Protein AF-0000000067714791 (afdb_homodimer)

Foldseek 3Di:
DLDDAWFEEEEDPPAAPQPVQVLSVVLPHRYDYDDALLVCQPTQEYEYRHPPVLVSLVRNLVNAAAAREYEYADLLDDQVSNVSNVVNRYWTKYWYDLDPQEIAMDTDDPVSVVVVCVVSVSSVHDYDDDDNVCSVVSVVVSVVVVCVVVVLVVQLVVCCVPVVDSVVSSVVSVVCVVDDDDDDDLVVLVVVLVPDDDPVVSLVSLVVQLVVCVVVVVPVSVVVSVVVVVD/DLDDAWFEEEEDPPAAPQPVQVLSVVLPHRYDYDDALLVCQPTQEYEYRHPPVLVSLVRNLVNAAAAREYEYADLLDDQVSNVSNVVNNYWTKYWYDLDPQEIAMDTDDPVSVVVVCVVSVSSVHDYDDDDNVCSVVSVVVSVVVVCVVVVLVVQLVVCCVPVVDSVVSSVVSVVCVVDDDDDDDLVVLVVVLVPDDDPVVSLVSLVVQLVVCVVVVVPVSVVVSVVVVVD

Nearest PDB structures (foldseek):
  3dfu-assembly1_B  TM=9.618E-01  e=7.735E-41  Corynebacterium glutamicum
  1r9g-assembly2_B  TM=7.280E-01  e=4.175E-02  Bacillus subtilis
  8u7j-assembly1_N  TM=5.465E-01  e=7.117E-02  Staphylococcus aureus subsp. aureus Mu3
  4wxy-assembly1_F  TM=7.275E-01  e=8.574E-01  Geobacillus kaustophilus HTA426
  4wxy-assembly1_L  TM=5.827E-01  e=8.080E-01  Geobacillus kaustophilus HTA426

Secondary structure (DSSP, 8-state):
------EEEEE--S--SS-HHHHHHHTT-EEEE--SGGGGGG-SEEEE-SS-HHHHHHHHGGG--TT-EEEE--SS--GGGGHHHHHTT-EEEEEEEEETTEEEEEESSHHHHHHHHHHHHHTT-EEE---GGGHHHHHHHHHHHHHHHHHHHHHHHHHHHHH--HHHHHHHHHHHHHS--PPPPHHHHHHHHHH---HHHHHHHHHHHHHHHHHHT-HHHHHHHHHHHH-/------EEEEE--S--SS-HHHHHHHTT-EEEE--SGGGGGG-SEEEE-SS-HHHHHHHHHTT--TT-EEEE--SS--GGGGHHHHHTT-EEEEEEEEETTEEEEEESSHHHHHHHHHHHHHTT-EEE---GGGHHHHHHHHHHHHHHHHHHHHHHHHHHHHH--HHHHHHHHHHHHHS--PPPPHHHHHHHHHH---HHHHHHHHHHHHHHHHHHT-HHHHHHHHHHHH-

pLDDT: mean 95.22, std 6.38, range [43.41, 98.75]

Radius of gyration: 29.12 Å; Cα contacts (8 Å, |Δi|>4): 783; chains: 2; bounding box: 36×88×65 Å

Solvent-accessible surface area (backbone atoms only — not comparable to full-atom values): 24376 Å² total; per-residue (Å²): 130,80,76,85,67,45,42,30,33,31,39,64,82,72,72,41,87,78,55,58,63,60,55,44,38,74,69,60,30,46,67,42,83,49,89,50,56,75,68,50,68,85,32,52,31,38,33,40,40,29,77,64,50,59,65,52,35,64,56,33,29,81,49,53,44,70,70,30,32,37,33,34,39,44,64,68,58,55,62,71,66,40,46,62,32,37,75,41,41,26,38,42,31,30,46,23,78,75,45,92,44,31,25,46,59,47,39,84,46,71,68,31,40,53,50,51,50,51,53,39,43,69,70,64,31,46,78,46,88,71,59,69,90,44,26,38,34,50,52,30,27,52,53,52,21,24,45,43,18,52,51,50,51,52,27,31,56,54,40,26,75,70,66,75,36,66,68,62,30,45,50,35,36,54,54,29,33,74,37,85,62,79,79,68,54,61,70,53,47,52,50,18,48,71,46,45,80,52,66,65,58,31,52,44,47,42,47,50,49,23,45,47,16,63,76,68,67,37,60,68,47,30,52,48,36,54,53,56,69,76,100,130,79,75,84,66,46,43,30,31,30,38,64,81,72,73,38,86,78,55,59,63,59,55,44,39,73,72,59,30,46,66,42,82,49,90,51,58,76,70,49,69,84,30,54,32,38,34,40,40,30,77,65,51,59,64,51,36,63,56,32,29,80,50,53,44,71,70,29,35,37,32,34,39,43,64,67,57,54,62,71,68,40,44,62,32,38,76,43,41,26,38,40,29,30,47,23,79,73,46,92,43,30,24,46,60,46,39,82,47,70,67,30,41,52,50,51,49,52,54,38,43,69,70,66,31,46,78,46,88,71,59,69,92,43,26,38,35,52,51,30,27,54,52,52,20,23,45,46,20,53,50,50,51,52,29,31,56,52,39,24,76,70,65,76,38,66,68,61,30,45,50,35,36,56,53,29,34,76,37,83,62,80,80,69,55,60,70,53,47,50,50,18,48,72,45,44,79,51,64,64,58,32,52,45,48,42,49,51,49,25,47,48,17,62,75,68,66,37,59,68,46,29,52,49,35,55,55,56,68,76,98

Structure (mmCIF, N/CA/C/O backbone):
data_AF-0000000067714791-model_v1
#
loop_
_entity.id
_entity.type
_entity.pdbx_description
1 polymer 'CGL2689-like C-terminal domain-containing protein'
#
loop_
_atom_site.group_PDB
_atom_site.id
_atom_site.type_symbol
_atom_site.label_atom_id
_atom_site.label_alt_id
_atom_site.label_comp_id
_atom_site.label_asym_id
_atom_site.label_entity_id
_atom_site.label_seq_id
_atom_site.pdbx_PDB_ins_code
_atom_site.Cartn_x
_atom_site.Cartn_y
_atom_site.Cartn_z
_atom_site.occupancy
_atom_site.B_iso_or_equiv
_atom_site.auth_seq_id
_atom_site.auth_comp_id
_atom_site.auth_asym_id
_atom_site.auth_atom_id
_atom_site.pdbx_PDB_model_num
ATOM 1 N N . MET A 1 1 ? -1.076 -44.719 8.516 1 43.41 1 MET A N 1
ATOM 2 C CA . MET A 1 1 ? -0.339 -45.188 7.348 1 43.41 1 MET A CA 1
ATOM 3 C C . MET A 1 1 ? 0.192 -44.031 6.535 1 43.41 1 MET A C 1
ATOM 5 O O . MET A 1 1 ? -0.562 -43.094 6.188 1 43.41 1 MET A O 1
ATOM 9 N N . GLN A 1 2 ? 1.44 -43.719 6.719 1 51.09 2 GLN A N 1
ATOM 10 C CA . GLN A 1 2 ? 2.049 -42.562 6.043 1 51.09 2 GLN A CA 1
ATOM 11 C C . GLN A 1 2 ? 1.942 -42.719 4.527 1 51.09 2 GLN A C 1
ATOM 13 O O . GLN A 1 2 ? 2.129 -43.812 3.984 1 51.09 2 GLN A O 1
ATOM 18 N N . ALA A 1 3 ? 1.154 -41.812 3.908 1 59.66 3 ALA A N 1
ATOM 19 C CA . ALA A 1 3 ? 1.008 -41.875 2.455 1 59.66 3 ALA A CA 1
ATOM 20 C C . ALA A 1 3 ? 2.336 -42.188 1.783 1 59.66 3 ALA A C 1
ATOM 22 O O . ALA A 1 3 ? 3.402 -41.812 2.273 1 59.66 3 ALA A O 1
ATOM 23 N N . PRO A 1 4 ? 2.467 -43.188 0.866 1 72.06 4 PRO A N 1
ATOM 24 C CA . PRO A 1 4 ? 3.705 -43.594 0.182 1 72.06 4 PRO A CA 1
ATOM 25 C C . PRO A 1 4 ? 4.52 -42.375 -0.282 1 72.06 4 PRO A C 1
ATOM 27 O O . PRO A 1 4 ? 3.947 -41.344 -0.605 1 72.06 4 PRO A O 1
ATOM 30 N N . ARG A 1 5 ? 5.785 -42.469 0.025 1 89.88 5 ARG A N 1
ATOM 31 C CA . ARG A 1 5 ? 6.707 -41.406 -0.387 1 89.88 5 ARG A CA 1
ATOM 32 C C . ARG A 1 5 ? 7.184 -41.625 -1.818 1 89.88 5 ARG A C 1
ATOM 34 O O . ARG A 1 5 ? 7.504 -42.75 -2.205 1 89.88 5 ARG A O 1
ATOM 41 N N . LEU A 1 6 ? 7.027 -40.625 -2.588 1 94.69 6 LEU A N 1
ATOM 42 C CA . LEU A 1 6 ? 7.281 -40.688 -4.023 1 94.69 6 LEU A CA 1
ATOM 43 C C . LEU A 1 6 ? 8.719 -40.281 -4.336 1 94.69 6 LEU A C 1
ATOM 45 O O . LEU A 1 6 ? 9.312 -39.469 -3.607 1 94.69 6 LEU A O 1
ATOM 49 N N . ARG A 1 7 ? 9.281 -40.969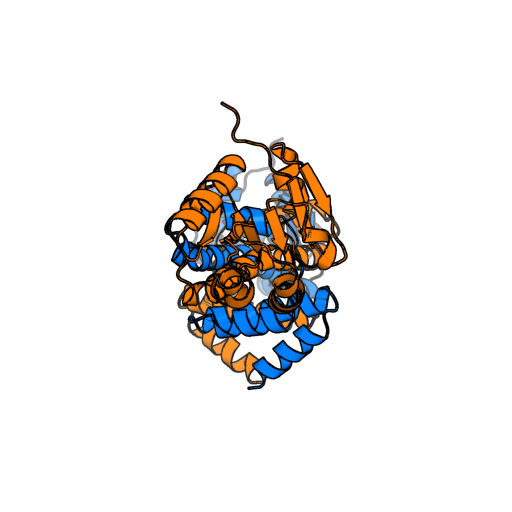 -5.41 1 97.5 7 ARG A N 1
ATOM 50 C CA . ARG A 1 7 ? 10.43 -40.375 -6.086 1 97.5 7 ARG A CA 1
ATOM 51 C C . ARG A 1 7 ? 9.992 -39.281 -7.047 1 97.5 7 ARG A C 1
ATOM 53 O O . ARG A 1 7 ? 9.297 -39.562 -8.031 1 97.5 7 ARG A O 1
ATOM 60 N N . VAL A 1 8 ? 10.414 -38.094 -6.719 1 98.5 8 VAL A N 1
ATOM 61 C CA . VAL A 1 8 ? 9.953 -36.906 -7.449 1 98.5 8 VAL A CA 1
ATOM 62 C C . VAL A 1 8 ? 11.109 -36.312 -8.234 1 98.5 8 VAL A C 1
ATOM 64 O O . VAL A 1 8 ? 12.164 -36 -7.668 1 98.5 8 VAL A O 1
ATOM 67 N N . GLY A 1 9 ? 10.992 -36.25 -9.562 1 98.69 9 GLY A N 1
ATOM 68 C CA . GLY A 1 9 ? 11.875 -35.438 -10.398 1 98.69 9 GLY A CA 1
ATOM 69 C C . GLY A 1 9 ? 11.336 -34.031 -10.664 1 98.69 9 GLY A C 1
ATOM 70 O O . GLY A 1 9 ? 10.195 -33.875 -11.102 1 98.69 9 GLY A O 1
ATOM 71 N N . ILE A 1 10 ? 12.164 -33.031 -10.43 1 98.56 10 ILE A N 1
ATOM 72 C CA . ILE A 1 10 ? 11.648 -31.656 -10.539 1 98.56 10 ILE A CA 1
ATOM 73 C C . ILE A 1 10 ? 12.508 -30.859 -11.508 1 98.56 10 ILE A C 1
ATOM 75 O O . ILE A 1 10 ? 13.742 -30.922 -11.461 1 98.56 10 ILE A O 1
ATOM 79 N N . PHE A 1 11 ? 11.867 -30.25 -12.461 1 98.19 11 PHE A N 1
ATOM 80 C CA . PHE A 1 11 ? 12.484 -29.234 -13.305 1 98.19 11 PHE A CA 1
ATOM 81 C C . PHE A 1 11 ? 12.242 -27.828 -12.758 1 98.19 11 PHE A C 1
ATOM 83 O O . PHE A 1 11 ? 11.102 -27.375 -12.711 1 98.19 11 PHE A O 1
ATOM 90 N N . ASP A 1 12 ? 13.234 -27.234 -12.305 1 96.69 12 ASP A N 1
ATOM 91 C CA . ASP A 1 12 ? 13.219 -25.891 -11.719 1 96.69 12 ASP A CA 1
ATOM 92 C C . ASP A 1 12 ? 14.289 -25 -12.352 1 96.69 12 ASP A C 1
ATOM 94 O O . ASP A 1 12 ? 15.484 -25.219 -12.148 1 96.69 12 ASP A O 1
ATOM 98 N N . ASP A 1 13 ? 13.867 -23.984 -13.109 1 93.25 13 ASP A N 1
ATOM 99 C CA . ASP A 1 13 ? 14.836 -23.109 -13.758 1 93.25 13 ASP A CA 1
ATOM 100 C C . ASP A 1 13 ? 14.992 -21.812 -12.992 1 93.25 13 ASP A C 1
ATOM 102 O O . ASP A 1 13 ? 15.625 -20.859 -13.484 1 93.25 13 ASP A O 1
ATOM 106 N N . GLY A 1 14 ? 14.406 -21.688 -11.82 1 91.31 14 GLY A N 1
ATOM 107 C CA . GLY A 1 14 ? 14.547 -20.516 -10.969 1 91.31 14 GLY A CA 1
ATOM 108 C C . GLY A 1 14 ? 13.484 -19.469 -11.219 1 91.31 14 GLY A C 1
ATOM 109 O O . GLY A 1 14 ? 13.398 -18.484 -10.484 1 91.31 14 GLY A O 1
ATOM 110 N N . SER A 1 15 ? 12.633 -19.656 -12.188 1 88.12 15 SER A N 1
ATOM 111 C CA . SER A 1 15 ? 11.656 -18.641 -12.547 1 88.12 15 SER A CA 1
ATOM 112 C C . SER A 1 15 ? 10.43 -18.703 -11.633 1 88.12 15 SER A C 1
ATOM 114 O O . SER A 1 15 ? 9.727 -17.703 -11.461 1 88.12 15 SER A O 1
ATOM 116 N N . SER A 1 16 ? 10.18 -19.875 -11.102 1 90.06 16 SER A N 1
ATOM 117 C CA . SER A 1 16 ? 9.031 -20.047 -10.227 1 90.06 16 SER A CA 1
ATOM 118 C C . SER A 1 16 ? 9.367 -19.672 -8.781 1 90.06 16 SER A C 1
ATOM 120 O O . SER A 1 16 ? 10.5 -19.844 -8.344 1 90.06 16 SER A O 1
ATOM 122 N N . THR A 1 17 ? 8.336 -19.188 -8.094 1 86.88 17 THR A N 1
ATOM 123 C CA . THR A 1 17 ? 8.531 -18.859 -6.688 1 86.88 17 THR A CA 1
ATOM 124 C C . THR A 1 17 ? 7.871 -19.906 -5.793 1 86.88 17 THR A C 1
ATOM 126 O O . THR A 1 17 ? 7.824 -19.75 -4.574 1 86.88 17 THR A O 1
ATOM 129 N N . VAL A 1 18 ? 7.363 -20.938 -6.324 1 94.06 18 VAL A N 1
ATOM 130 C CA . VAL A 1 18 ? 6.57 -21.906 -5.562 1 94.06 18 VAL A CA 1
ATOM 131 C C . VAL A 1 18 ? 7.492 -22.75 -4.688 1 94.06 18 VAL A C 1
ATOM 133 O O . VAL A 1 18 ? 7.145 -23.078 -3.551 1 94.06 18 VAL A O 1
ATOM 136 N N . ASN A 1 19 ? 8.695 -23.109 -5.25 1 95.56 19 ASN A N 1
ATOM 137 C CA . ASN A 1 19 ? 9.664 -23.938 -4.539 1 95.56 19 ASN A CA 1
ATOM 138 C C . ASN A 1 19 ? 9.07 -25.281 -4.141 1 95.56 19 ASN A C 1
ATOM 140 O O . ASN A 1 19 ? 9.133 -25.672 -2.973 1 95.56 19 ASN A O 1
ATOM 144 N N . MET A 1 20 ? 8.57 -26 -5.051 1 97.38 20 MET A N 1
ATOM 145 C CA . MET A 1 20 ? 7.895 -27.266 -4.82 1 97.38 20 MET A CA 1
ATOM 146 C C . MET A 1 20 ? 8.875 -28.312 -4.309 1 97.38 20 MET A C 1
ATOM 148 O O . MET A 1 20 ? 8.5 -29.188 -3.523 1 97.38 20 MET A O 1
ATOM 152 N N . ALA A 1 21 ? 10.125 -28.203 -4.766 1 97.62 21 ALA A N 1
ATOM 153 C CA . ALA A 1 21 ? 11.141 -29.141 -4.293 1 97.62 21 ALA A CA 1
ATOM 154 C C . ALA A 1 21 ? 11.211 -29.156 -2.771 1 97.62 21 ALA A C 1
ATOM 156 O O . ALA A 1 21 ? 11.117 -30.219 -2.146 1 97.62 21 ALA A O 1
ATOM 157 N N . GLU A 1 22 ? 11.336 -28 -2.227 1 97.31 22 GLU A N 1
ATOM 158 C CA . GLU A 1 22 ? 11.422 -27.875 -0.774 1 97.31 22 GLU A CA 1
ATOM 159 C C . GLU A 1 22 ? 10.141 -28.344 -0.098 1 97.31 22 GLU A C 1
ATOM 161 O O . GLU A 1 22 ? 10.188 -29.016 0.935 1 97.31 22 GLU A O 1
ATOM 166 N N . LYS A 1 23 ? 9.039 -27.969 -0.645 1 97.44 23 LYS A N 1
ATOM 167 C CA . LYS A 1 23 ? 7.746 -28.344 -0.065 1 97.44 23 LYS A CA 1
ATOM 168 C C . LYS A 1 23 ? 7.578 -29.859 -0.018 1 97.44 23 LYS A C 1
ATOM 170 O O . LYS A 1 23 ? 7.223 -30.422 1.021 1 97.44 23 LYS A O 1
ATOM 175 N N . LEU A 1 24 ? 7.871 -30.531 -1.121 1 97.69 24 LEU A N 1
ATOM 176 C CA . LEU A 1 24 ? 7.688 -31.969 -1.191 1 97.69 24 LEU A CA 1
ATOM 177 C C . LEU A 1 24 ? 8.719 -32.688 -0.333 1 97.69 24 LEU A C 1
ATOM 179 O O . LEU A 1 24 ? 8.414 -33.719 0.293 1 97.69 24 LEU A O 1
ATOM 183 N N . ASP A 1 25 ? 9.922 -32.188 -0.301 1 97.12 25 ASP A N 1
ATOM 184 C CA . ASP A 1 25 ? 10.961 -32.75 0.562 1 97.12 25 ASP A CA 1
ATOM 185 C C . ASP A 1 25 ? 10.547 -32.656 2.031 1 97.12 25 ASP A C 1
ATOM 187 O O . ASP A 1 25 ? 10.766 -33.594 2.795 1 97.12 25 ASP A O 1
ATOM 191 N N . SER A 1 26 ? 9.969 -31.578 2.369 1 96.5 26 SER A N 1
ATOM 192 C CA . SER A 1 26 ? 9.625 -31.312 3.766 1 96.5 26 SER A CA 1
ATOM 193 C C . SER A 1 26 ? 8.578 -32.312 4.27 1 96.5 26 SER A C 1
ATOM 195 O O . SER A 1 26 ? 8.461 -32.531 5.477 1 96.5 26 SER A O 1
ATOM 197 N N . VAL A 1 27 ? 7.816 -32.812 3.428 1 96.06 27 VAL A N 1
ATOM 198 C CA . VAL A 1 27 ? 6.785 -33.75 3.854 1 96.06 27 VAL A CA 1
ATOM 199 C C . VAL A 1 27 ? 7.238 -35.188 3.564 1 96.06 27 VAL A C 1
ATOM 201 O O . VAL A 1 27 ? 6.441 -36.125 3.629 1 96.06 27 VAL A O 1
ATOM 204 N N . GLY A 1 28 ? 8.477 -35.375 3.086 1 96.38 28 GLY A N 1
ATOM 205 C CA . GLY A 1 28 ? 9.094 -36.688 3.166 1 96.38 28 GLY A CA 1
ATOM 206 C C . GLY A 1 28 ? 9.297 -37.344 1.809 1 96.38 28 GLY A C 1
ATOM 207 O O . GLY A 1 28 ? 9.789 -38.469 1.721 1 96.38 28 GLY A O 1
ATOM 208 N N . HIS A 1 29 ? 8.938 -36.719 0.688 1 97.81 29 HIS A N 1
ATOM 209 C CA . HIS A 1 29 ? 9.188 -37.281 -0.63 1 97.81 29 HIS A CA 1
ATOM 210 C C . HIS A 1 29 ? 10.672 -37.188 -0.992 1 97.81 29 HIS A C 1
ATOM 212 O O . HIS A 1 29 ? 11.414 -36.406 -0.405 1 97.81 29 HIS A O 1
ATOM 218 N N . TYR A 1 30 ? 11.086 -38.125 -1.874 1 97.56 30 TYR A N 1
ATOM 219 C CA . TYR A 1 30 ? 12.445 -38.094 -2.387 1 97.56 30 TYR A CA 1
ATOM 220 C C . TYR A 1 30 ? 12.539 -37.219 -3.631 1 97.56 30 TYR A C 1
ATOM 222 O O . TYR A 1 30 ? 12.07 -37.594 -4.703 1 97.56 30 TYR A O 1
ATOM 230 N N . VAL A 1 31 ? 13.195 -36.094 -3.48 1 98.31 31 VAL A N 1
ATOM 231 C CA . VAL A 1 31 ? 13.156 -35.062 -4.523 1 98.31 31 VAL A CA 1
ATOM 232 C C . VAL A 1 31 ? 14.523 -34.969 -5.199 1 98.31 31 VAL A C 1
ATOM 234 O O . VAL A 1 31 ? 15.547 -34.906 -4.523 1 98.31 31 VAL A O 1
ATOM 237 N N . THR A 1 32 ? 14.586 -35.094 -6.457 1 98.19 32 THR A N 1
ATOM 238 C CA . THR A 1 32 ? 15.789 -34.906 -7.258 1 98.19 32 THR A CA 1
ATOM 239 C C . THR A 1 32 ? 15.562 -33.844 -8.328 1 98.19 32 THR A C 1
ATOM 241 O O . THR A 1 32 ? 14.57 -33.875 -9.055 1 98.19 32 THR A O 1
ATOM 244 N N . VAL A 1 33 ? 16.422 -32.875 -8.414 1 97.94 33 VAL A N 1
ATOM 245 C CA . VAL A 1 33 ? 16.359 -31.859 -9.477 1 97.94 33 VAL A CA 1
ATOM 246 C C . VAL A 1 33 ? 16.922 -32.438 -10.773 1 97.94 33 VAL A C 1
ATOM 248 O O . VAL A 1 33 ? 18.016 -33.031 -10.789 1 97.94 33 VAL A O 1
ATOM 251 N N . LEU A 1 34 ? 16.094 -32.344 -11.789 1 97.88 34 LEU A N 1
ATOM 252 C CA . LEU A 1 34 ? 16.469 -32.906 -13.086 1 97.88 34 LEU A CA 1
ATOM 253 C C . LEU A 1 34 ? 16.844 -31.781 -14.062 1 97.88 34 LEU A C 1
ATOM 255 O O . LEU A 1 34 ? 16.391 -30.656 -13.93 1 97.88 34 LEU A O 1
ATOM 259 N N . HIS A 1 35 ? 17.672 -32.125 -15.055 1 95.62 35 HIS A N 1
ATOM 260 C CA . HIS A 1 35 ? 18.125 -31.156 -16.031 1 95.62 35 HIS A CA 1
ATOM 261 C C . HIS A 1 35 ? 17.891 -31.625 -17.453 1 95.62 35 HIS A C 1
ATOM 263 O O . HIS A 1 35 ? 17.875 -30.828 -18.391 1 95.62 35 HIS A O 1
ATOM 269 N N . ALA A 1 36 ? 17.625 -32.906 -17.594 1 96.75 36 ALA A N 1
ATOM 270 C CA . ALA A 1 36 ? 17.391 -33.469 -18.922 1 96.75 36 ALA A CA 1
ATOM 271 C C . ALA A 1 36 ? 16.062 -34.219 -18.969 1 96.75 36 ALA A C 1
ATOM 273 O O . ALA A 1 36 ? 15.734 -35 -18.047 1 96.75 36 ALA A O 1
ATOM 274 N N . PRO A 1 37 ? 15.305 -34 -20.062 1 96.69 37 PRO A N 1
ATOM 275 C CA . PRO A 1 37 ? 13.992 -34.625 -20.156 1 96.69 37 PRO A CA 1
ATOM 276 C C . PRO A 1 37 ? 14.062 -36.156 -20.062 1 96.69 37 PRO A C 1
ATOM 278 O O . PRO A 1 37 ? 13.164 -36.781 -19.5 1 96.69 37 PRO A O 1
ATOM 281 N N . GLU A 1 38 ? 15.094 -36.781 -20.578 1 95.62 38 GLU A N 1
ATOM 282 C CA . GLU A 1 38 ? 15.195 -38.219 -20.609 1 95.62 38 GLU A CA 1
ATOM 283 C C . GLU A 1 38 ? 15.359 -38.812 -19.203 1 95.62 38 GLU A C 1
ATOM 285 O O . GLU A 1 38 ? 15.148 -40 -19 1 95.62 38 GLU A O 1
ATOM 290 N N . ASP A 1 39 ? 15.695 -37.969 -18.25 1 97.31 39 ASP A N 1
ATOM 291 C CA . ASP A 1 39 ? 16 -38.406 -16.891 1 97.31 39 ASP A CA 1
ATOM 292 C C . ASP A 1 39 ? 14.719 -38.688 -16.109 1 97.31 39 ASP A C 1
ATOM 294 O O . ASP A 1 39 ? 14.766 -39.188 -14.9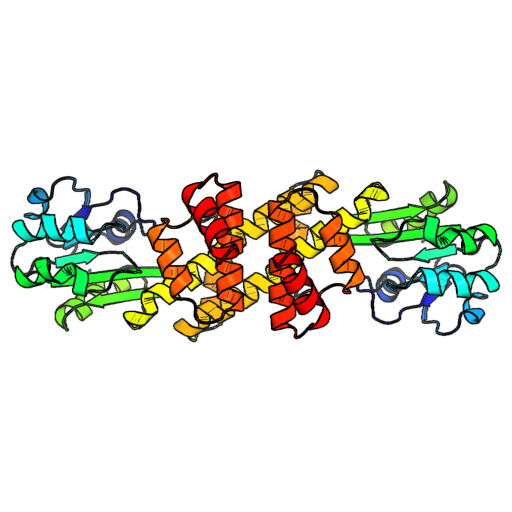84 1 97.31 39 ASP A O 1
ATOM 298 N N . ILE A 1 40 ? 13.539 -38.531 -16.734 1 97.94 40 ILE A N 1
ATOM 299 C CA . ILE A 1 40 ? 12.297 -38.594 -15.961 1 97.94 40 ILE A CA 1
ATOM 300 C C . ILE A 1 40 ? 11.867 -40.062 -15.789 1 97.94 40 ILE A C 1
ATOM 302 O O . ILE A 1 40 ? 10.984 -40.344 -14.984 1 97.94 40 ILE A O 1
ATOM 306 N N . ARG A 1 41 ? 12.492 -41 -16.391 1 93.81 41 ARG A N 1
ATOM 307 C CA . ARG A 1 41 ? 12.008 -42.375 -16.516 1 93.81 41 ARG A CA 1
ATOM 308 C C . ARG A 1 41 ? 11.922 -43.062 -15.148 1 93.81 41 ARG A C 1
ATOM 310 O O . ARG A 1 41 ? 11.016 -43.844 -14.898 1 93.81 41 ARG A O 1
ATOM 317 N N . ASP A 1 42 ? 12.758 -42.719 -14.25 1 94.12 42 ASP A N 1
ATOM 318 C CA . ASP A 1 42 ? 12.852 -43.438 -12.984 1 94.12 42 ASP A CA 1
ATOM 319 C C . ASP A 1 42 ? 12.062 -42.719 -11.891 1 94.12 42 ASP A C 1
ATOM 321 O O . ASP A 1 42 ? 12.203 -43.031 -10.703 1 94.12 42 ASP A O 1
ATOM 325 N N . PHE A 1 43 ? 11.266 -41.781 -12.227 1 98 43 PHE A N 1
ATOM 326 C CA . PHE A 1 43 ? 10.539 -41 -11.234 1 98 43 PHE A CA 1
ATOM 327 C C . PHE A 1 43 ? 9.039 -41.219 -11.367 1 98 43 PHE A C 1
ATOM 329 O O . PHE A 1 43 ? 8.516 -41.312 -12.477 1 98 43 PHE A O 1
ATOM 336 N N . GLU A 1 44 ? 8.391 -41.344 -10.258 1 97.62 44 GLU A N 1
ATOM 337 C CA . GLU A 1 44 ? 6.945 -41.562 -10.227 1 97.62 44 GLU A CA 1
ATOM 338 C C . GLU A 1 44 ? 6.188 -40.25 -10.469 1 97.62 44 GLU A C 1
ATOM 340 O O . GLU A 1 44 ? 5.121 -40.25 -11.094 1 97.62 44 GLU A O 1
ATOM 345 N N . LEU A 1 45 ? 6.691 -39.188 -9.953 1 98.38 45 LEU A N 1
ATOM 346 C CA . LEU A 1 45 ? 6.137 -37.844 -10.117 1 98.38 45 LEU A CA 1
ATOM 347 C C . LEU A 1 45 ? 7.168 -36.906 -10.711 1 98.38 45 LEU A C 1
ATOM 349 O O . LEU A 1 45 ? 8.305 -36.812 -10.227 1 98.38 45 LEU A O 1
ATOM 353 N N . VAL A 1 46 ? 6.785 -36.281 -11.797 1 98.69 46 VAL A N 1
ATOM 354 C CA . VAL A 1 46 ? 7.609 -35.25 -12.43 1 98.69 46 VAL A CA 1
ATOM 355 C C . VAL A 1 46 ? 6.949 -33.875 -12.273 1 98.69 46 VAL A C 1
ATOM 357 O O . VAL A 1 46 ? 5.777 -33.719 -12.617 1 98.69 46 VAL A O 1
ATOM 360 N N . VAL A 1 47 ? 7.707 -32.938 -11.727 1 98.75 47 VAL A N 1
ATOM 361 C CA . VAL A 1 47 ? 7.164 -31.609 -11.43 1 98.75 47 VAL A CA 1
ATOM 362 C C . VAL A 1 47 ? 7.848 -30.562 -12.305 1 98.75 47 VAL A C 1
ATOM 364 O O . VAL A 1 47 ? 9.078 -30.516 -12.398 1 98.75 47 VAL A O 1
ATOM 367 N N . ILE A 1 48 ? 7.051 -29.812 -12.977 1 98.38 48 ILE A N 1
ATOM 368 C CA . ILE A 1 48 ? 7.516 -28.625 -13.688 1 98.38 48 ILE A CA 1
ATOM 369 C C . ILE A 1 48 ? 7.285 -27.391 -12.828 1 98.38 48 ILE A C 1
ATOM 371 O O . ILE A 1 48 ? 6.191 -26.828 -12.828 1 98.38 48 ILE A O 1
ATOM 375 N N . ASP A 1 49 ? 8.305 -26.984 -12.156 1 97.75 49 ASP A N 1
ATOM 376 C CA . ASP A 1 49 ? 8.281 -25.812 -11.289 1 97.75 49 ASP A CA 1
ATOM 377 C C . ASP A 1 49 ? 8.938 -24.609 -11.961 1 97.75 49 ASP A C 1
ATOM 379 O O . ASP A 1 49 ? 9.953 -24.109 -11.477 1 97.75 49 ASP A O 1
ATOM 383 N N . ALA A 1 50 ? 8.258 -24.156 -13.094 1 94.5 50 ALA A N 1
ATOM 384 C CA . ALA A 1 50 ? 8.797 -23.109 -13.945 1 94.5 50 ALA A CA 1
ATOM 385 C C . ALA A 1 50 ? 7.691 -22.406 -14.719 1 94.5 50 ALA A C 1
ATOM 387 O O . ALA A 1 50 ? 6.578 -22.922 -14.836 1 94.5 50 ALA A O 1
ATOM 388 N N . HIS A 1 51 ? 7.941 -21.156 -15.273 1 87.81 51 HIS A N 1
ATOM 389 C CA . HIS A 1 51 ? 6.973 -20.406 -16.078 1 87.81 51 HIS A CA 1
ATOM 390 C C . HIS A 1 51 ? 6.844 -21 -17.469 1 87.81 51 HIS A C 1
ATOM 392 O O . HIS A 1 51 ? 5.758 -20.984 -18.062 1 87.81 51 HIS A O 1
ATOM 398 N N . GLY A 1 52 ? 7.797 -21.5 -18.094 1 88.44 52 GLY A N 1
ATOM 399 C CA . GLY A 1 52 ? 7.789 -22.031 -19.438 1 88.44 52 GLY A CA 1
ATOM 400 C C . GLY A 1 52 ? 7.297 -23.453 -19.516 1 88.44 52 GLY A C 1
ATOM 401 O O . GLY A 1 52 ? 7.984 -24.328 -20.062 1 88.44 52 GLY A O 1
ATOM 402 N N . VAL A 1 53 ? 6.055 -23.672 -19.094 1 95.5 53 VAL A N 1
ATOM 403 C CA . VAL A 1 53 ? 5.512 -25.016 -18.938 1 95.5 53 VAL A CA 1
ATOM 404 C C . VAL A 1 53 ? 5.41 -25.703 -20.297 1 95.5 53 VAL A C 1
ATOM 406 O O . VAL A 1 53 ? 5.742 -26.875 -20.438 1 95.5 53 VAL A O 1
ATOM 409 N N . GLU A 1 54 ? 5.02 -24.953 -21.328 1 95.25 54 GLU A N 1
ATOM 410 C CA . GLU A 1 54 ? 4.805 -25.516 -22.656 1 95.25 54 GLU A CA 1
ATOM 411 C C . GLU A 1 54 ? 6.078 -26.156 -23.203 1 95.25 54 GLU A C 1
ATOM 413 O O . GLU A 1 54 ? 6.039 -27.266 -23.734 1 95.25 54 GLU A O 1
ATOM 418 N N . GLY A 1 55 ? 7.133 -25.438 -23.047 1 95.75 55 GLY A N 1
ATOM 419 C CA . GLY A 1 55 ? 8.406 -25.969 -23.516 1 95.75 55 GLY A CA 1
ATOM 420 C C . GLY A 1 55 ? 8.789 -27.281 -22.844 1 95.75 55 GLY A C 1
ATOM 421 O O . GLY A 1 55 ? 9.234 -28.219 -23.5 1 95.75 55 GLY A O 1
ATOM 422 N N . TYR A 1 56 ? 8.594 -27.344 -21.562 1 97.19 56 TYR A N 1
ATOM 423 C CA . TYR A 1 56 ? 8.906 -28.562 -20.812 1 97.19 56 TYR A CA 1
ATOM 424 C C . TYR A 1 56 ? 7.988 -29.703 -21.234 1 97.19 56 TYR A C 1
ATOM 426 O O . TYR A 1 56 ? 8.453 -30.828 -21.453 1 97.19 56 TYR A O 1
ATOM 434 N N . VAL A 1 57 ? 6.734 -29.406 -21.375 1 97.94 57 VAL A N 1
ATOM 435 C CA . VAL A 1 57 ? 5.746 -30.422 -21.719 1 97.94 57 VAL A CA 1
ATOM 436 C C . VAL A 1 57 ? 6.102 -31.062 -23.047 1 97.94 57 VAL A C 1
ATOM 438 O O . VAL A 1 57 ? 6.074 -32.281 -23.188 1 97.94 57 VAL A O 1
ATOM 441 N N . GLU A 1 58 ? 6.438 -30.25 -23.969 1 95.94 58 GLU A N 1
ATOM 442 C CA . GLU A 1 58 ? 6.801 -30.734 -25.297 1 95.94 58 GLU A CA 1
ATOM 443 C C . GLU A 1 58 ? 8 -31.688 -25.219 1 95.94 58 GLU A C 1
ATOM 445 O O . GLU A 1 58 ? 7.984 -32.75 -25.828 1 95.94 58 GLU A O 1
ATOM 450 N N . LYS A 1 59 ? 8.961 -31.344 -24.484 1 96.75 59 LYS A N 1
ATOM 451 C CA . LYS A 1 59 ? 10.188 -32.125 -24.391 1 96.75 59 LYS A CA 1
ATOM 452 C C . LYS A 1 59 ? 9.953 -33.406 -23.578 1 96.75 59 LYS A C 1
ATOM 454 O O . LYS A 1 59 ? 10.469 -34.469 -23.938 1 96.75 59 LYS A O 1
ATOM 459 N N . LEU A 1 60 ? 9.164 -33.375 -22.578 1 97.94 60 LEU A N 1
ATOM 460 C CA . LEU A 1 60 ? 8.992 -34.469 -21.641 1 97.94 60 LEU A CA 1
ATOM 461 C C . LEU A 1 60 ? 8.078 -35.531 -22.234 1 97.94 60 LEU A C 1
ATOM 463 O O . LEU A 1 60 ? 8.188 -36.719 -21.875 1 97.94 60 LEU A O 1
ATOM 467 N N . SER A 1 61 ? 7.188 -35.094 -23.094 1 96.88 61 SER A N 1
ATOM 468 C CA . SER A 1 61 ? 6.176 -36.031 -23.609 1 96.88 61 SER A CA 1
ATOM 469 C C . SER A 1 61 ? 6.812 -37.188 -24.359 1 96.88 61 SER A C 1
ATOM 471 O O . SER A 1 61 ? 6.258 -38.281 -24.375 1 96.88 61 SER A O 1
ATOM 473 N N . ALA A 1 62 ? 8.008 -37 -24.875 1 94.88 62 ALA A N 1
ATOM 474 C CA . ALA A 1 62 ? 8.703 -38.031 -25.641 1 94.88 62 ALA A CA 1
ATOM 475 C C . ALA A 1 62 ? 9.195 -39.125 -24.719 1 94.88 62 ALA A C 1
ATOM 477 O O . ALA A 1 62 ? 9.484 -40.25 -25.172 1 94.88 62 ALA A O 1
ATOM 478 N N . PHE A 1 63 ? 9.25 -38.875 -23.469 1 96.88 63 PHE A N 1
ATOM 479 C CA . PHE A 1 63 ? 9.867 -39.812 -22.531 1 96.88 63 PHE A CA 1
ATOM 480 C C . PHE A 1 63 ? 8.867 -40.25 -21.469 1 96.88 63 PHE A C 1
ATOM 482 O O . PHE A 1 63 ? 9.211 -41.062 -20.578 1 96.88 63 PHE A O 1
ATOM 489 N N . ALA A 1 64 ? 7.652 -39.781 -21.547 1 96.75 64 ALA A N 1
ATOM 490 C CA . ALA A 1 64 ? 6.629 -40.062 -20.547 1 96.75 64 ALA A CA 1
ATOM 491 C C . ALA A 1 64 ? 6.199 -41.531 -20.594 1 96.75 64 ALA A C 1
ATOM 493 O O . ALA A 1 64 ? 6.129 -42.125 -21.672 1 96.75 64 ALA A O 1
ATOM 494 N N . ARG A 1 65 ? 5.914 -42.125 -19.469 1 95.56 65 ARG A N 1
ATOM 495 C CA . ARG A 1 65 ? 5.395 -43.469 -19.375 1 95.56 65 ARG A CA 1
ATOM 496 C C . ARG A 1 65 ? 3.932 -43.469 -18.938 1 95.56 65 ARG A C 1
ATOM 498 O O . ARG A 1 65 ? 3.486 -42.562 -18.234 1 95.56 65 ARG A O 1
ATOM 505 N N . ARG A 1 66 ? 3.271 -44.531 -19.344 1 95.75 66 ARG A N 1
ATOM 506 C CA . ARG A 1 66 ? 1.88 -44.688 -18.922 1 95.75 66 ARG A CA 1
ATOM 507 C C . ARG A 1 66 ? 1.76 -44.719 -17.406 1 95.75 66 ARG A C 1
ATOM 509 O O . ARG A 1 66 ? 2.52 -45.438 -16.734 1 95.75 66 ARG A O 1
ATOM 516 N N . GLY A 1 67 ? 0.855 -43.906 -16.906 1 96.31 67 GLY A N 1
ATOM 517 C CA . GLY A 1 67 ? 0.572 -43.906 -15.477 1 96.31 67 GLY A CA 1
ATOM 518 C C . GLY A 1 67 ? 1.485 -42.969 -14.688 1 96.31 67 GLY A C 1
ATOM 519 O O . GLY A 1 67 ? 1.276 -42.75 -13.492 1 96.31 67 GLY A O 1
ATOM 520 N N . GLN A 1 68 ? 2.553 -42.469 -15.344 1 97.88 68 GLN A N 1
ATOM 521 C CA . GLN A 1 68 ? 3.438 -41.531 -14.672 1 97.88 68 GLN A CA 1
ATOM 522 C C . GLN A 1 68 ? 2.707 -40.219 -14.352 1 97.88 68 GLN A C 1
ATOM 524 O O . GLN A 1 68 ? 1.843 -39.781 -15.117 1 97.88 68 GLN A O 1
ATOM 529 N N . MET A 1 69 ? 3.035 -39.688 -13.203 1 98.38 69 MET A N 1
ATOM 530 C CA . MET A 1 69 ? 2.357 -38.469 -12.75 1 98.38 69 MET A CA 1
ATOM 531 C C . MET A 1 69 ? 3.162 -37.219 -13.125 1 98.38 69 MET A C 1
ATOM 533 O O . MET A 1 69 ? 4.387 -37.188 -12.984 1 98.38 69 MET A O 1
ATOM 537 N N . PHE A 1 70 ? 2.469 -36.188 -13.633 1 98.56 70 PHE A N 1
ATOM 538 C CA . PHE A 1 70 ? 3.066 -34.906 -13.984 1 98.56 70 PHE A CA 1
ATOM 539 C C . PHE A 1 70 ? 2.312 -33.781 -13.312 1 98.56 70 PHE A C 1
ATOM 541 O O . PHE A 1 70 ? 1.082 -33.781 -13.242 1 98.56 70 PHE A O 1
ATOM 548 N N . LEU A 1 71 ? 3.059 -32.781 -12.797 1 98.62 71 LEU A N 1
ATOM 549 C CA . LEU A 1 71 ? 2.492 -31.641 -12.109 1 98.62 71 LEU A CA 1
ATOM 550 C C . LEU A 1 71 ? 3.189 -30.359 -12.539 1 98.62 71 LEU A C 1
ATOM 552 O O . LEU A 1 71 ? 4.422 -30.281 -12.547 1 98.62 71 LEU A O 1
ATOM 556 N N . HIS A 1 72 ? 2.441 -29.391 -12.992 1 98.25 72 HIS A N 1
ATOM 557 C CA . HIS A 1 72 ? 3.066 -28.078 -13.133 1 98.25 72 HIS A CA 1
ATOM 558 C C . HIS A 1 72 ? 2.588 -27.109 -12.047 1 98.25 72 HIS A C 1
ATOM 560 O O . HIS A 1 72 ? 1.523 -27.312 -11.461 1 98.25 72 HIS A O 1
ATOM 566 N N . THR A 1 73 ? 3.373 -26.062 -11.789 1 97.88 73 THR A N 1
ATOM 567 C CA . THR A 1 73 ? 3.074 -25.188 -10.672 1 97.88 73 THR A CA 1
ATOM 568 C C . THR A 1 73 ? 2.648 -23.797 -11.164 1 97.88 73 THR A C 1
ATOM 570 O O . THR A 1 73 ? 2.531 -22.859 -10.383 1 97.88 73 THR A O 1
ATOM 573 N N . SER A 1 74 ? 2.445 -23.641 -12.438 1 95.38 74 SER A N 1
ATOM 574 C CA . SER A 1 74 ? 2.076 -22.344 -13 1 95.38 74 SER A CA 1
ATOM 575 C C . SER A 1 74 ? 0.637 -21.984 -12.648 1 95.38 74 SER A C 1
ATOM 577 O O . SER A 1 74 ? -0.272 -22.797 -12.805 1 95.38 74 SER A O 1
ATOM 579 N N . LEU A 1 75 ? 0.429 -20.734 -12.211 1 95.5 75 LEU A N 1
ATOM 580 C CA . LEU A 1 75 ? -0.921 -20.266 -11.906 1 95.5 75 LEU A CA 1
ATOM 581 C C . LEU A 1 75 ? -1.683 -19.953 -13.195 1 95.5 75 LEU A C 1
ATOM 583 O O . LEU A 1 75 ? -2.898 -20.141 -13.266 1 95.5 75 LEU A O 1
ATOM 587 N N . THR A 1 76 ? -1.027 -19.5 -14.219 1 92 76 THR A N 1
ATOM 588 C CA . THR A 1 76 ? -1.697 -18.922 -15.375 1 92 76 THR A CA 1
ATOM 589 C C . THR A 1 76 ? -2.023 -20.016 -16.406 1 92 76 THR A C 1
ATOM 591 O O . THR A 1 76 ? -2.863 -19.812 -17.281 1 92 76 THR A O 1
ATOM 594 N N . HIS A 1 77 ? -1.354 -21.141 -16.312 1 92.56 77 HIS A N 1
ATOM 595 C CA . HIS A 1 77 ? -1.646 -22.219 -17.25 1 92.56 77 HIS A CA 1
ATOM 596 C C . HIS A 1 77 ? -2.75 -23.141 -16.719 1 92.56 77 HIS A C 1
ATOM 598 O O . HIS A 1 77 ? -2.738 -23.5 -15.547 1 92.56 77 HIS A O 1
ATOM 604 N N . GLY A 1 78 ? -3.686 -23.438 -17.547 1 92.06 78 GLY A N 1
ATOM 605 C CA . GLY A 1 78 ? -4.621 -24.5 -17.25 1 92.06 78 GLY A CA 1
ATOM 606 C C . GLY A 1 78 ? -4.031 -25.891 -17.469 1 92.06 78 GLY A C 1
ATOM 607 O O . GLY A 1 78 ? -2.871 -26.016 -17.859 1 92.06 78 GLY A O 1
ATOM 608 N N . ILE A 1 79 ? -4.867 -26.844 -17.266 1 95.19 79 ILE A N 1
ATOM 609 C CA . ILE A 1 79 ? -4.406 -28.219 -17.312 1 95.19 79 ILE A CA 1
ATOM 610 C C . ILE A 1 79 ? -4.199 -28.625 -18.781 1 95.19 79 ILE A C 1
ATOM 612 O O . ILE A 1 79 ? -3.441 -29.562 -19.062 1 95.19 79 ILE A O 1
ATOM 616 N N . THR A 1 80 ? -4.824 -27.922 -19.703 1 94.5 80 THR A N 1
ATOM 617 C CA . THR A 1 80 ? -4.809 -28.328 -21.109 1 94.5 80 THR A CA 1
ATOM 618 C C . THR A 1 80 ? -3.408 -28.172 -21.703 1 94.5 80 THR A C 1
ATOM 620 O O . THR A 1 80 ? -3.078 -28.812 -22.703 1 94.5 80 THR A O 1
ATOM 623 N N . VAL A 1 81 ? -2.574 -27.391 -21.094 1 95.75 81 VAL A N 1
ATOM 624 C CA . VAL A 1 81 ? -1.199 -27.219 -21.547 1 95.75 81 VAL A CA 1
ATOM 625 C C . VAL A 1 81 ? -0.452 -28.547 -21.438 1 95.75 81 VAL A C 1
ATOM 627 O O . VAL A 1 81 ? 0.56 -28.766 -22.109 1 95.75 81 VAL A O 1
ATOM 630 N N . MET A 1 82 ? -0.955 -29.469 -20.641 1 97.31 82 MET A N 1
ATOM 631 C CA . MET A 1 82 ? -0.298 -30.75 -20.359 1 97.31 82 MET A CA 1
ATOM 632 C C . MET A 1 82 ? -0.807 -31.844 -21.281 1 97.31 82 MET A C 1
ATOM 634 O O . MET A 1 82 ? -0.451 -33 -21.125 1 97.31 82 MET A O 1
ATOM 638 N N . ASP A 1 83 ? -1.579 -31.5 -22.312 1 96.75 83 ASP A N 1
ATOM 639 C CA . ASP A 1 83 ? -2.248 -32.438 -23.188 1 96.75 83 ASP A CA 1
ATOM 640 C C . ASP A 1 83 ? -1.251 -33.438 -23.797 1 96.75 83 ASP A C 1
ATOM 642 O O . ASP A 1 83 ? -1.503 -34.625 -23.844 1 96.75 83 ASP A O 1
ATOM 646 N N . PRO A 1 84 ? -0.063 -32.969 -24.281 1 97.56 84 PRO A N 1
ATOM 647 C CA . PRO A 1 84 ? 0.885 -33.906 -24.875 1 97.56 84 PRO A CA 1
ATOM 648 C C . PRO A 1 84 ? 1.295 -35.031 -23.906 1 97.56 84 PRO A C 1
ATOM 650 O O . PRO A 1 84 ? 1.481 -36.188 -24.328 1 97.56 84 PRO A O 1
ATOM 653 N N . LEU A 1 85 ? 1.39 -34.719 -22.625 1 97.75 85 LEU A N 1
ATOM 654 C CA . LEU A 1 85 ? 1.751 -35.688 -21.609 1 97.75 85 LEU A CA 1
ATOM 655 C C . LEU A 1 85 ? 0.589 -36.656 -21.344 1 97.75 85 LEU A C 1
ATOM 657 O O . LEU A 1 85 ? 0.797 -37.844 -21.109 1 97.75 85 LEU A O 1
ATOM 661 N N . GLU A 1 86 ? -0.559 -36.062 -21.328 1 96 86 GLU A N 1
ATOM 662 C CA . GLU A 1 86 ? -1.757 -36.906 -21.141 1 96 86 GLU A CA 1
ATOM 663 C C . GLU A 1 86 ? -1.909 -37.906 -22.25 1 96 86 GLU A C 1
ATOM 665 O O . GLU A 1 86 ? -2.242 -39.062 -22 1 96 86 GLU A O 1
ATOM 670 N N . THR A 1 87 ? -1.714 -37.469 -23.484 1 95.38 87 THR A N 1
ATOM 671 C CA . THR A 1 87 ? -1.84 -38.344 -24.656 1 95.38 87 THR A CA 1
ATOM 672 C C . THR A 1 87 ? -0.84 -39.5 -24.594 1 95.38 87 THR A C 1
ATOM 674 O O . THR A 1 87 ? -1.116 -40.594 -25.078 1 95.38 87 THR A O 1
ATOM 677 N N . SER A 1 88 ? 0.245 -39.281 -23.938 1 93.88 88 SER A N 1
ATOM 678 C CA . SER A 1 88 ? 1.266 -40.312 -23.766 1 93.88 88 SER A CA 1
ATOM 679 C C . SER A 1 88 ? 0.913 -41.25 -22.625 1 93.88 88 SER A C 1
ATOM 681 O O . SER A 1 88 ? 1.685 -42.156 -22.281 1 93.88 88 SER A O 1
ATOM 683 N N . GLY A 1 89 ? -0.291 -41 -21.984 1 93.94 89 GLY A N 1
ATOM 684 C CA . GLY A 1 89 ? -0.788 -41.844 -20.938 1 93.94 89 GLY A CA 1
ATOM 685 C C . GLY A 1 89 ? -0.456 -41.344 -19.547 1 93.94 89 GLY A C 1
ATOM 686 O O . GLY A 1 89 ? -0.683 -42.062 -18.562 1 93.94 89 GLY A O 1
ATOM 687 N N . GLY A 1 90 ? 0.17 -40.219 -19.422 1 96.88 90 GLY A N 1
ATOM 688 C CA . GLY A 1 90 ? 0.503 -39.656 -18.125 1 96.88 90 GLY A CA 1
ATOM 689 C C . GLY A 1 90 ? -0.704 -39.094 -17.391 1 96.88 90 GLY A C 1
ATOM 690 O O . GLY A 1 90 ? -1.715 -38.781 -18 1 96.88 90 GLY A O 1
ATOM 691 N N . ILE A 1 91 ? -0.641 -39.094 -16.047 1 97.94 91 ILE A N 1
ATOM 692 C CA . ILE A 1 91 ? -1.6 -38.406 -15.195 1 97.94 91 ILE A CA 1
ATOM 693 C C . ILE A 1 91 ? -1.158 -36.969 -15 1 97.94 91 ILE A C 1
ATOM 695 O O . ILE A 1 91 ? -0.098 -36.688 -14.422 1 97.94 91 ILE A O 1
ATOM 699 N N . VAL A 1 92 ? -1.935 -36 -15.445 1 98.44 92 VAL A N 1
ATOM 700 C CA . VAL A 1 92 ? -1.479 -34.594 -15.469 1 98.44 92 VAL A CA 1
ATOM 701 C C . VAL A 1 92 ? -2.266 -33.781 -14.453 1 98.44 92 VAL A C 1
ATOM 703 O O . VAL A 1 92 ? -3.479 -33.969 -14.305 1 98.44 92 VAL A O 1
ATOM 706 N N . MET A 1 93 ? -1.535 -32.938 -13.719 1 98.44 93 MET A N 1
ATOM 707 C CA . MET A 1 93 ? -2.092 -32.094 -12.648 1 98.44 93 MET A CA 1
ATOM 708 C C . MET A 1 93 ? -1.43 -30.734 -12.625 1 98.44 93 MET A C 1
ATOM 710 O O . MET A 1 93 ? -0.4 -30.516 -13.266 1 98.44 93 MET A O 1
ATOM 714 N N . SER A 1 94 ? -2.037 -29.859 -11.93 1 97.94 94 SER A N 1
ATOM 715 C CA . SER A 1 94 ? -1.447 -28.562 -11.602 1 97.94 94 SER A CA 1
ATOM 716 C C . SER A 1 94 ? -1.758 -28.172 -10.156 1 97.94 94 SER A C 1
ATOM 718 O O . SER A 1 94 ? -2.783 -28.578 -9.609 1 97.94 94 SER A O 1
ATOM 720 N N . ALA A 1 95 ? -0.85 -27.5 -9.555 1 98.06 95 ALA A N 1
ATOM 721 C CA . ALA A 1 95 ? -1.039 -27 -8.195 1 98.06 95 ALA A CA 1
ATOM 722 C C . ALA A 1 95 ? -0.189 -25.75 -7.953 1 98.06 95 ALA A C 1
ATOM 724 O O . ALA A 1 95 ? 1.02 -25.766 -8.195 1 98.06 95 ALA A O 1
ATOM 725 N N . HIS A 1 96 ? -0.794 -24.734 -7.488 1 97.88 96 HIS A N 1
ATOM 726 C CA . HIS A 1 96 ? -0.131 -23.453 -7.207 1 97.88 96 HIS A CA 1
ATOM 727 C C . HIS A 1 96 ? -0.619 -22.859 -5.895 1 97.88 96 HIS A C 1
ATOM 729 O O . HIS A 1 96 ? -1.812 -22.594 -5.73 1 97.88 96 HIS A O 1
ATOM 735 N N . PRO A 1 97 ? 0.314 -22.609 -4.988 1 97.44 97 PRO A N 1
ATOM 736 C CA . PRO A 1 97 ? -0.11 -21.953 -3.756 1 97.44 97 PRO A CA 1
ATOM 737 C C . PRO A 1 97 ? -0.379 -20.453 -3.949 1 97.44 97 PRO A C 1
ATOM 739 O O . PRO A 1 97 ? 0.35 -19.781 -4.684 1 97.44 97 PRO A O 1
ATOM 742 N N . ILE A 1 98 ? -1.415 -19.953 -3.254 1 96.88 98 ILE A N 1
ATOM 743 C CA . ILE A 1 98 ? -1.721 -18.531 -3.41 1 96.88 98 ILE A CA 1
ATOM 744 C C . ILE A 1 98 ? -1.658 -17.844 -2.051 1 96.88 98 ILE A C 1
ATOM 746 O O . ILE A 1 98 ? -1.868 -16.625 -1.955 1 96.88 98 ILE A O 1
ATOM 750 N N . GLY A 1 99 ? -1.447 -18.547 -0.979 1 95.06 99 GLY A N 1
ATOM 751 C CA . GLY A 1 99 ? -1.264 -17.984 0.347 1 95.06 99 GLY A CA 1
ATOM 752 C C . GLY A 1 99 ? -2.227 -18.547 1.375 1 95.06 99 GLY A C 1
ATOM 753 O O . GLY A 1 99 ? -3.301 -19.031 1.023 1 95.06 99 GLY A O 1
ATOM 754 N N . GLN A 1 100 ? -1.756 -18.5 2.662 1 94.75 100 GLN A N 1
ATOM 755 C CA . GLN A 1 100 ? -2.568 -18.969 3.783 1 94.75 100 GLN A CA 1
ATOM 756 C C . GLN A 1 100 ? -3.045 -20.406 3.561 1 94.75 100 GLN A C 1
ATOM 758 O O . GLN A 1 100 ? -4.219 -20.703 3.775 1 94.75 100 GLN A O 1
ATOM 763 N N . ASP A 1 101 ? -2.232 -21.203 2.951 1 96.5 101 ASP A N 1
ATOM 764 C CA . ASP A 1 101 ? -2.455 -22.641 2.762 1 96.5 101 ASP A CA 1
ATOM 765 C C . ASP A 1 101 ? -3.477 -22.891 1.655 1 96.5 101 ASP A C 1
ATOM 767 O O . ASP A 1 101 ? -3.99 -24.016 1.522 1 96.5 101 ASP A O 1
ATOM 771 N N . ARG A 1 102 ? -3.855 -21.891 0.973 1 97.62 102 ARG A N 1
ATOM 772 C CA . ARG A 1 102 ? -4.77 -22.047 -0.153 1 97.62 102 ARG A CA 1
ATOM 773 C C . ARG A 1 102 ? -4.008 -22.328 -1.442 1 97.62 102 ARG A C 1
ATOM 775 O O . ARG A 1 102 ? -2.951 -21.734 -1.688 1 97.62 102 ARG A O 1
ATOM 782 N N . TRP A 1 103 ? -4.629 -23.25 -2.227 1 98.12 103 TRP A N 1
ATOM 783 C CA . TRP A 1 103 ? -4.02 -23.672 -3.479 1 98.12 103 TRP A CA 1
ATOM 784 C C . TRP A 1 103 ? -5.035 -23.656 -4.613 1 98.12 103 TRP A C 1
ATOM 786 O O . TRP A 1 103 ? -6.215 -23.953 -4.402 1 98.12 103 TRP A O 1
ATOM 796 N N . VAL A 1 104 ? -4.586 -23.266 -5.805 1 98.06 104 VAL A N 1
ATOM 797 C CA . VAL A 1 104 ? -5.312 -23.531 -7.039 1 98.06 104 VAL A CA 1
ATOM 798 C C . VAL A 1 104 ? -4.777 -24.797 -7.695 1 98.06 104 VAL A C 1
ATOM 800 O O . VAL A 1 104 ? -3.584 -24.891 -8.008 1 98.06 104 VAL A O 1
ATOM 803 N N . ALA A 1 105 ? -5.637 -25.766 -7.836 1 97.75 105 ALA A N 1
ATOM 804 C CA . ALA A 1 105 ? -5.215 -27.047 -8.414 1 97.75 105 ALA A CA 1
ATOM 805 C C . ALA A 1 105 ? -6.207 -27.531 -9.461 1 97.75 105 ALA A C 1
ATOM 807 O O . ALA A 1 105 ? -7.379 -27.141 -9.438 1 97.75 105 ALA A O 1
ATOM 808 N N . SER A 1 106 ? -5.703 -28.203 -10.438 1 96.81 106 SER A N 1
ATOM 809 C CA . SER A 1 106 ? -6.52 -28.781 -11.492 1 96.81 106 SER A CA 1
ATOM 810 C C . SER A 1 106 ? -5.969 -30.141 -11.93 1 96.81 106 SER A C 1
ATOM 812 O O . SER A 1 106 ? -4.789 -30.438 -11.719 1 96.81 106 SER A O 1
ATOM 814 N N . ALA A 1 107 ? -6.816 -30.969 -12.438 1 97.06 107 ALA A N 1
ATOM 815 C CA . ALA A 1 107 ? -6.469 -32.219 -13.102 1 97.06 107 ALA A CA 1
ATOM 816 C C . ALA A 1 107 ? -7.453 -32.531 -14.219 1 97.06 107 ALA A C 1
ATOM 818 O O . ALA A 1 107 ? -8.5 -31.906 -14.336 1 97.06 107 ALA A O 1
ATOM 819 N N . LEU A 1 108 ? -7.059 -33.438 -15.07 1 95 108 LEU A N 1
ATOM 820 C CA . LEU A 1 108 ? -7.879 -33.75 -16.234 1 95 108 LEU A CA 1
ATOM 821 C C . LEU A 1 108 ? -9 -34.719 -15.875 1 95 108 LEU A C 1
ATOM 823 O O . LEU A 1 108 ? -10.07 -34.688 -16.5 1 95 108 LEU A O 1
ATOM 827 N N . ASP A 1 109 ? -8.758 -35.594 -14.898 1 94.31 109 ASP A N 1
ATOM 828 C CA . ASP A 1 109 ? -9.75 -36.625 -14.57 1 94.31 109 ASP A CA 1
ATOM 829 C C . ASP A 1 109 ? -9.82 -36.844 -13.055 1 94.31 109 ASP A C 1
ATOM 831 O O . ASP A 1 109 ? -9.117 -36.188 -12.289 1 94.31 109 ASP A O 1
ATOM 835 N N . GLU A 1 110 ? -10.711 -37.719 -12.68 1 96.5 110 GLU A N 1
ATOM 836 C CA . GLU A 1 110 ? -10.992 -37.938 -11.266 1 96.5 110 GLU A CA 1
ATOM 837 C C . GLU A 1 110 ? -9.766 -38.469 -10.539 1 96.5 110 GLU A C 1
ATOM 839 O O . GLU A 1 110 ? -9.531 -38.125 -9.375 1 96.5 110 GLU A O 1
ATOM 844 N N . LEU A 1 111 ? -9.078 -39.344 -11.18 1 96.56 111 LEU A N 1
ATOM 845 C CA . LEU A 1 111 ? -7.863 -39.875 -10.578 1 96.56 111 LEU A CA 1
ATOM 846 C C . LEU A 1 111 ? -6.863 -38.75 -10.273 1 96.56 111 LEU A C 1
ATOM 848 O O . LEU A 1 111 ? -6.348 -38.656 -9.156 1 96.56 111 LEU A O 1
ATOM 852 N N . GLY A 1 112 ? -6.531 -37.906 -11.273 1 97.5 112 GLY A N 1
ATOM 853 C CA . GLY A 1 112 ? -5.66 -36.781 -11.07 1 97.5 112 GLY A CA 1
ATOM 854 C C . GLY A 1 112 ? -6.137 -35.844 -9.961 1 97.5 112 GLY A C 1
ATOM 855 O O . GLY A 1 112 ? -5.332 -35.375 -9.156 1 97.5 112 GLY A O 1
ATOM 856 N N . GLU A 1 113 ? -7.418 -35.625 -9.906 1 97.56 113 GLU A N 1
ATOM 857 C CA . GLU A 1 113 ? -8 -34.781 -8.867 1 97.56 113 GLU A CA 1
ATOM 858 C C . GLU A 1 113 ? -7.754 -35.375 -7.477 1 97.56 113 GLU A C 1
ATOM 860 O O . GLU A 1 113 ? -7.426 -34.625 -6.543 1 97.56 113 GLU A O 1
ATOM 865 N N . THR A 1 114 ? -7.996 -36.594 -7.395 1 97.88 114 THR A N 1
ATOM 866 C CA . THR A 1 114 ? -7.766 -37.281 -6.121 1 97.88 114 THR A CA 1
ATOM 867 C C . THR A 1 114 ? -6.301 -37.156 -5.707 1 97.88 114 THR A C 1
ATOM 869 O O . THR A 1 114 ? -6 -36.844 -4.559 1 97.88 114 THR A O 1
ATOM 872 N N . ILE A 1 115 ? -5.41 -37.375 -6.629 1 97.25 115 ILE A N 1
ATOM 873 C CA . ILE A 1 115 ? -3.979 -37.375 -6.348 1 97.25 115 ILE A CA 1
ATOM 874 C C . ILE A 1 115 ? -3.52 -36 -5.953 1 97.25 115 ILE A C 1
ATOM 876 O O . ILE A 1 115 ? -2.84 -35.812 -4.941 1 97.25 115 ILE A O 1
ATOM 880 N N . VAL A 1 116 ? -3.871 -35 -6.742 1 98.06 116 VAL A N 1
ATOM 881 C CA . VAL A 1 116 ? -3.416 -33.625 -6.453 1 98.06 116 VAL A CA 1
ATOM 882 C C . VAL A 1 116 ? -4.027 -33.156 -5.137 1 98.06 116 VAL A C 1
ATOM 884 O O . VAL A 1 116 ? -3.393 -32.406 -4.383 1 98.06 116 VAL A O 1
ATOM 887 N N . GLY A 1 117 ? -5.25 -33.531 -4.855 1 98.06 117 GLY A N 1
ATOM 888 C CA . GLY A 1 117 ? -5.852 -33.219 -3.564 1 98.06 117 GLY A CA 1
ATOM 889 C C . GLY A 1 117 ? -5.066 -33.781 -2.396 1 98.06 117 GLY A C 1
ATOM 890 O O . GLY A 1 117 ? -4.848 -33.094 -1.399 1 98.06 117 GLY A O 1
ATOM 891 N N . LEU A 1 118 ? -4.691 -35.031 -2.533 1 96.88 118 LEU A N 1
ATOM 892 C CA . LEU A 1 118 ? -3.889 -35.688 -1.501 1 96.88 118 LEU A CA 1
ATOM 893 C C . LEU A 1 118 ? -2.549 -34.969 -1.328 1 96.88 118 LEU A C 1
ATOM 895 O O . LEU A 1 118 ? -2.104 -34.75 -0.201 1 96.88 118 LEU A O 1
ATOM 899 N N . LEU A 1 119 ? -1.924 -34.656 -2.438 1 96.81 119 LEU A N 1
ATOM 900 C CA . LEU A 1 119 ? -0.633 -33.969 -2.395 1 96.81 119 LEU A CA 1
ATOM 901 C C . LEU A 1 119 ? -0.751 -32.625 -1.69 1 96.81 119 LEU A C 1
ATOM 903 O O . LEU A 1 119 ? 0.041 -32.312 -0.797 1 96.81 119 LEU A O 1
ATOM 907 N N . VAL A 1 120 ? -1.753 -31.781 -2.076 1 98.06 120 VAL A N 1
ATOM 908 C CA . VAL A 1 120 ? -1.981 -30.484 -1.468 1 98.06 120 VAL A CA 1
ATOM 909 C C . VAL A 1 120 ? -2.297 -30.656 0.017 1 98.06 120 VAL A C 1
ATOM 911 O O . VAL A 1 120 ? -1.813 -29.875 0.853 1 98.06 120 VAL A O 1
ATOM 914 N N . GLY A 1 121 ? -3.057 -31.641 0.349 1 97.81 121 GLY A N 1
ATOM 915 C CA . GLY A 1 121 ? -3.363 -31.953 1.738 1 97.81 121 GLY A CA 1
ATOM 916 C C . GLY A 1 121 ? -2.135 -32.281 2.561 1 97.81 121 GLY A C 1
ATOM 917 O O . GLY A 1 121 ? -2.014 -31.859 3.711 1 97.81 121 GLY A O 1
ATOM 918 N N . GLU A 1 122 ? -1.284 -33.094 1.982 1 96.44 122 GLU A N 1
ATOM 919 C CA . GLU A 1 122 ? -0.042 -33.438 2.662 1 96.44 122 GLU A CA 1
ATOM 920 C C . GLU A 1 122 ? 0.784 -32.219 2.982 1 96.44 122 GLU A C 1
ATOM 922 O O . GLU A 1 122 ? 1.487 -32.156 3.994 1 96.44 122 GLU A O 1
ATOM 927 N N . LEU A 1 123 ? 0.646 -31.219 2.148 1 97 123 LEU A N 1
ATOM 928 C CA . LEU A 1 123 ? 1.404 -29.984 2.305 1 97 123 LEU A CA 1
ATOM 929 C C . LEU A 1 123 ? 0.669 -29.016 3.213 1 97 123 LEU A C 1
ATOM 931 O O . LEU A 1 123 ? 1.089 -27.859 3.365 1 97 123 LEU A O 1
ATOM 935 N N . GLY A 1 124 ? -0.391 -29.453 3.777 1 97.06 124 GLY A N 1
ATOM 936 C CA . GLY A 1 124 ? -1.151 -28.625 4.707 1 97.06 124 GLY A CA 1
ATOM 937 C C . GLY A 1 124 ? -2.041 -27.609 4.012 1 97.06 124 GLY A C 1
ATOM 938 O O . GLY A 1 124 ? -2.469 -26.641 4.625 1 97.06 124 GLY A O 1
ATOM 939 N N . GLY A 1 125 ? -2.275 -27.828 2.713 1 97.69 125 GLY A N 1
ATOM 940 C CA . GLY A 1 125 ? -3.041 -26.859 1.942 1 97.69 125 GLY A CA 1
ATOM 941 C C . GLY A 1 125 ? -4.48 -27.281 1.72 1 97.69 125 GLY A C 1
ATOM 942 O O . GLY A 1 125 ? -4.848 -28.422 1.99 1 97.69 125 GLY A O 1
ATOM 943 N N . SER A 1 126 ? -5.301 -26.312 1.336 1 97.56 126 SER A N 1
ATOM 944 C CA . SER A 1 126 ? -6.668 -26.531 0.872 1 97.56 126 SER A CA 1
ATOM 945 C C . SER A 1 126 ? -6.879 -25.922 -0.515 1 97.56 126 SER A C 1
ATOM 947 O O . SER A 1 126 ? -6.332 -24.875 -0.829 1 97.56 126 SER A O 1
ATOM 949 N N . ILE A 1 127 ? -7.684 -26.656 -1.284 1 97.94 127 ILE A N 1
ATOM 950 C CA . ILE A 1 127 ? -7.84 -26.25 -2.678 1 97.94 127 ILE A CA 1
ATOM 951 C C . ILE A 1 127 ? -9.023 -25.297 -2.809 1 97.94 127 ILE A C 1
ATOM 953 O O . ILE A 1 127 ? -10.086 -25.531 -2.232 1 97.94 127 ILE A O 1
ATOM 957 N N . VAL A 1 128 ? -8.797 -24.188 -3.504 1 97.31 128 VAL A N 1
ATOM 958 C CA . VAL A 1 128 ? -9.867 -23.281 -3.908 1 97.31 128 VAL A CA 1
ATOM 959 C C . VAL A 1 128 ? -10.211 -23.516 -5.379 1 97.31 128 VAL A C 1
ATOM 961 O O . VAL A 1 128 ? -9.312 -23.656 -6.215 1 97.31 128 VAL A O 1
ATOM 964 N N . GLU A 1 129 ? -11.445 -23.625 -5.652 1 94.75 129 GLU A N 1
ATOM 965 C CA . GLU A 1 129 ? -11.906 -23.844 -7.02 1 94.75 129 GLU A CA 1
ATOM 966 C C . GLU A 1 129 ? -11.891 -22.547 -7.824 1 94.75 129 GLU A C 1
ATOM 968 O O . GLU A 1 129 ? -12.641 -21.625 -7.523 1 94.75 129 GLU A O 1
ATOM 973 N N . ILE A 1 130 ? -11.047 -22.5 -8.797 1 96.19 130 ILE A N 1
ATOM 974 C CA . ILE A 1 130 ? -10.945 -21.359 -9.695 1 96.19 130 ILE A CA 1
ATOM 975 C C . ILE A 1 130 ? -11.141 -21.812 -11.141 1 96.19 130 ILE A C 1
ATOM 977 O O . ILE A 1 130 ? -10.453 -22.734 -11.602 1 96.19 130 ILE A O 1
ATOM 981 N N . ALA A 1 131 ? -12.102 -21.219 -11.875 1 93.62 131 ALA A N 1
ATOM 982 C CA . ALA A 1 131 ? -12.281 -21.516 -13.289 1 93.62 131 ALA A CA 1
ATOM 983 C C . ALA A 1 131 ? -11.031 -21.141 -14.094 1 93.62 131 ALA A C 1
ATOM 985 O O . ALA A 1 131 ? -10.359 -20.156 -13.789 1 93.62 131 ALA A O 1
ATOM 986 N N . ASP A 1 132 ? -10.766 -21.875 -15.164 1 91.25 132 ASP A N 1
ATOM 987 C CA . ASP A 1 132 ? -9.562 -21.688 -15.961 1 91.25 132 ASP A CA 1
ATOM 988 C C . ASP A 1 132 ? -9.516 -20.266 -16.547 1 91.25 132 ASP A C 1
ATOM 990 O O . ASP A 1 132 ? -8.445 -19.656 -16.594 1 91.25 132 ASP A O 1
ATOM 994 N N . ASP A 1 133 ? -10.617 -19.797 -16.953 1 92.81 133 ASP A N 1
ATOM 995 C CA . ASP A 1 133 ? -10.656 -18.484 -17.609 1 92.81 133 ASP A CA 1
ATOM 996 C C . ASP A 1 133 ? -10.492 -17.359 -16.594 1 92.81 133 ASP A C 1
ATOM 998 O O . ASP A 1 133 ? -10.406 -16.188 -16.969 1 92.81 133 ASP A O 1
ATOM 1002 N N . LYS A 1 134 ? -10.43 -17.688 -15.266 1 95.88 134 LYS A N 1
ATOM 1003 C CA . LYS A 1 134 ? -10.266 -16.688 -14.219 1 95.88 134 LYS A CA 1
ATOM 1004 C C . LYS A 1 134 ? -8.844 -16.719 -13.656 1 95.88 134 LYS A C 1
ATOM 1006 O O . LYS A 1 134 ? -8.469 -15.836 -12.867 1 95.88 134 LYS A O 1
ATOM 1011 N N . ARG A 1 135 ? -8.07 -17.641 -14.086 1 95.81 135 ARG A N 1
ATOM 1012 C CA . ARG A 1 135 ? -6.738 -17.828 -13.508 1 95.81 135 ARG A CA 1
ATOM 1013 C C . ARG A 1 135 ? -5.859 -16.609 -13.758 1 95.81 135 ARG A C 1
ATOM 1015 O O . ARG A 1 135 ? -5.129 -16.172 -12.867 1 95.81 135 ARG A O 1
ATOM 1022 N N . ALA A 1 136 ? -5.934 -16.094 -14.945 1 95.69 136 ALA A N 1
ATOM 1023 C CA . ALA A 1 136 ? -5.141 -14.906 -15.25 1 95.69 136 ALA A CA 1
ATOM 1024 C C . ALA A 1 136 ? -5.539 -13.734 -14.359 1 95.69 136 ALA A C 1
ATOM 1026 O O . ALA A 1 136 ? -4.68 -12.977 -13.898 1 95.69 136 ALA A O 1
ATOM 1027 N N . GLN A 1 137 ? -6.832 -13.57 -14.148 1 98 137 GLN A N 1
ATOM 1028 C CA . GLN A 1 137 ? -7.309 -12.477 -13.305 1 98 137 GLN A CA 1
ATOM 1029 C C . GLN A 1 137 ? -6.926 -12.703 -11.844 1 98 137 GLN A C 1
ATOM 1031 O O . GLN A 1 137 ? -6.605 -11.75 -11.125 1 98 137 GLN A O 1
ATOM 1036 N N . LEU A 1 138 ? -6.984 -13.914 -11.383 1 98.06 138 LEU A N 1
ATOM 1037 C CA . LEU A 1 138 ? -6.5 -14.219 -10.047 1 98.06 138 LEU A CA 1
ATOM 1038 C C . LEU A 1 138 ? -5.023 -13.867 -9.906 1 98.06 138 LEU A C 1
ATOM 1040 O O . LEU A 1 138 ? -4.613 -13.273 -8.906 1 98.06 138 LEU A O 1
ATOM 1044 N N . ALA A 1 139 ? -4.273 -14.234 -10.906 1 97.19 139 ALA A N 1
ATOM 1045 C CA . ALA A 1 139 ? -2.857 -13.883 -10.898 1 97.19 139 ALA A CA 1
ATOM 1046 C C . ALA A 1 139 ? -2.674 -12.367 -10.797 1 97.19 139 ALA A C 1
ATOM 1048 O O . ALA A 1 139 ? -1.806 -11.891 -10.07 1 97.19 139 ALA A O 1
ATOM 1049 N N . ALA A 1 140 ? -3.521 -11.641 -11.492 1 98.31 140 ALA A N 1
ATOM 1050 C CA . ALA A 1 140 ? -3.482 -10.18 -11.445 1 98.31 140 ALA A CA 1
ATOM 1051 C C . ALA A 1 140 ? -3.773 -9.672 -10.039 1 98.31 140 ALA A C 1
ATOM 1053 O O . ALA A 1 140 ? -3.115 -8.75 -9.555 1 98.31 140 ALA A O 1
ATOM 1054 N N . ALA A 1 141 ? -4.75 -10.273 -9.422 1 98.38 141 ALA A N 1
ATOM 1055 C CA . ALA A 1 141 ? -5.121 -9.867 -8.07 1 98.38 141 ALA A CA 1
ATOM 1056 C C . ALA A 1 141 ? -3.965 -10.086 -7.094 1 98.38 141 ALA A C 1
ATOM 1058 O O . ALA A 1 141 ? -3.701 -9.242 -6.234 1 98.38 141 ALA A O 1
ATOM 1059 N N . LEU A 1 142 ? -3.271 -11.148 -7.238 1 97.31 142 LEU A N 1
ATOM 1060 C CA . LEU A 1 142 ? -2.141 -11.461 -6.371 1 97.31 142 LEU A CA 1
ATOM 1061 C C . LEU A 1 142 ? -0.984 -10.492 -6.617 1 97.31 142 LEU A C 1
ATOM 1063 O O . LEU A 1 142 ? -0.37 -10 -5.672 1 97.31 142 LEU A O 1
ATOM 1067 N N . THR A 1 143 ? -0.688 -10.266 -7.859 1 97.19 143 THR A N 1
ATOM 1068 C CA . THR A 1 143 ? 0.349 -9.297 -8.203 1 97.19 143 THR A CA 1
ATOM 1069 C C . THR A 1 143 ? -0.015 -7.906 -7.684 1 97.19 143 THR A C 1
ATOM 1071 O O . THR A 1 143 ? 0.833 -7.199 -7.133 1 97.19 143 THR A O 1
ATOM 1074 N N . TYR A 1 144 ? -1.285 -7.551 -7.848 1 98.38 144 TYR A N 1
ATOM 1075 C CA . TYR A 1 144 ? -1.81 -6.277 -7.371 1 98.38 144 TYR A CA 1
ATOM 1076 C C . TYR A 1 144 ? -1.594 -6.125 -5.867 1 98.38 144 TYR A C 1
ATOM 1078 O O . TYR A 1 144 ? -1.132 -5.082 -5.402 1 98.38 144 TYR A O 1
ATOM 1086 N N . ALA A 1 145 ? -1.868 -7.156 -5.137 1 97.69 145 ALA A N 1
ATOM 1087 C CA . ALA A 1 145 ? -1.611 -7.16 -3.699 1 97.69 145 ALA A CA 1
ATOM 1088 C C . ALA A 1 145 ? -0.121 -7.016 -3.406 1 97.69 145 ALA A C 1
ATOM 1090 O O . ALA A 1 145 ? 0.27 -6.332 -2.459 1 97.69 145 ALA A O 1
ATOM 1091 N N . GLY A 1 146 ? 0.659 -7.586 -4.227 1 97 146 GLY A N 1
ATOM 1092 C CA . GLY A 1 146 ? 2.102 -7.52 -4.055 1 97 146 GLY A CA 1
ATOM 1093 C C . GLY A 1 146 ? 2.654 -6.113 -4.219 1 97 146 GLY A C 1
ATOM 1094 O O . GLY A 1 146 ? 3.678 -5.773 -3.619 1 97 146 GLY A O 1
ATOM 1095 N N . PHE A 1 147 ? 1.998 -5.277 -4.992 1 98.06 147 PHE A N 1
ATOM 1096 C CA . PHE A 1 147 ? 2.461 -3.916 -5.234 1 98.06 147 PHE A CA 1
ATOM 1097 C C . PHE A 1 147 ? 2.455 -3.107 -3.941 1 98.06 147 PHE A C 1
ATOM 1099 O O . PHE A 1 147 ? 3.096 -2.059 -3.855 1 98.06 147 PHE A O 1
ATOM 1106 N N . LEU A 1 148 ? 1.73 -3.598 -2.898 1 97.12 148 LEU A N 1
ATOM 1107 C CA . LEU A 1 148 ? 1.717 -2.92 -1.606 1 97.12 148 LEU A CA 1
ATOM 1108 C C . LEU A 1 148 ? 3.129 -2.789 -1.046 1 97.12 148 LEU A C 1
ATOM 1110 O O . LEU A 1 148 ? 3.473 -1.767 -0.448 1 97.12 148 LEU A O 1
ATOM 1114 N N . SER A 1 149 ? 3.9 -3.797 -1.267 1 96.56 149 SER A N 1
ATOM 1115 C CA . SER A 1 149 ? 5.27 -3.744 -0.766 1 96.56 149 SER A CA 1
ATOM 1116 C C . SER A 1 149 ? 6.078 -2.664 -1.479 1 96.56 149 SER A C 1
ATOM 1118 O O . SER A 1 149 ? 6.871 -1.961 -0.851 1 96.56 149 SER A O 1
ATOM 1120 N N . THR A 1 150 ? 5.863 -2.582 -2.773 1 96.25 150 THR A N 1
ATOM 1121 C CA . THR A 1 150 ? 6.539 -1.554 -3.561 1 96.25 150 THR A CA 1
ATOM 1122 C C . THR A 1 150 ? 6.133 -0.16 -3.09 1 96.25 150 THR A C 1
ATOM 1124 O O . THR A 1 150 ? 6.988 0.698 -2.863 1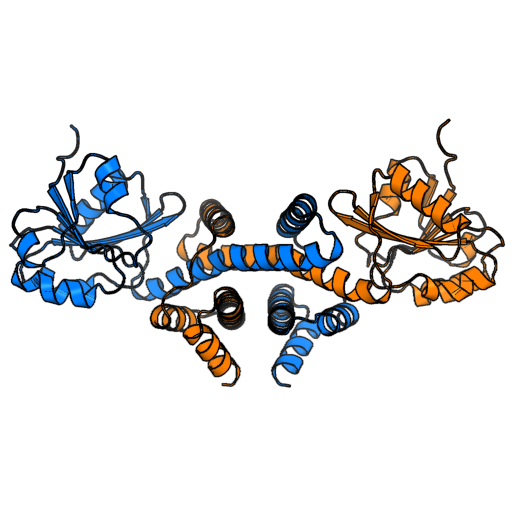 96.25 150 THR A O 1
ATOM 1127 N N . LEU A 1 151 ? 4.848 0.043 -2.932 1 97.5 151 LEU A N 1
ATOM 1128 C CA . LEU A 1 151 ? 4.348 1.345 -2.498 1 97.5 151 LEU A CA 1
ATOM 1129 C C . LEU A 1 151 ? 4.844 1.676 -1.094 1 97.5 151 LEU A C 1
ATOM 1131 O O . LEU A 1 151 ? 5.207 2.818 -0.812 1 97.5 151 LEU A O 1
ATOM 1135 N N . GLN A 1 152 ? 4.816 0.699 -0.236 1 97.06 152 GLN A N 1
ATOM 1136 C CA . GLN A 1 152 ? 5.277 0.899 1.135 1 97.06 152 GLN A CA 1
ATOM 1137 C C . GLN A 1 152 ? 6.734 1.341 1.166 1 97.06 152 GLN A C 1
ATOM 1139 O O . GLN A 1 152 ? 7.086 2.297 1.86 1 97.06 152 GLN A O 1
ATOM 1144 N N . ARG A 1 153 ? 7.543 0.662 0.445 1 95.69 153 ARG A N 1
ATOM 1145 C CA . ARG A 1 153 ? 8.961 1.002 0.38 1 95.69 153 ARG A CA 1
ATOM 1146 C C . ARG A 1 153 ? 9.164 2.398 -0.196 1 95.69 153 ARG A C 1
ATOM 1148 O O . ARG A 1 153 ? 9.93 3.195 0.347 1 95.69 153 ARG A O 1
ATOM 1155 N N . ASP A 1 154 ? 8.461 2.639 -1.271 1 97.19 154 ASP A N 1
ATOM 1156 C CA . ASP A 1 154 ? 8.594 3.936 -1.928 1 97.19 154 ASP A CA 1
ATOM 1157 C C . ASP A 1 154 ? 8.125 5.066 -1.01 1 97.19 154 ASP A C 1
ATOM 1159 O O . ASP A 1 154 ? 8.758 6.121 -0.948 1 97.19 154 ASP A O 1
ATOM 1163 N N . ALA A 1 155 ? 7.043 4.883 -0.279 1 97.88 155 ALA A N 1
ATOM 1164 C CA . ALA A 1 155 ? 6.523 5.863 0.674 1 97.88 155 ALA A CA 1
ATOM 1165 C C . ALA A 1 155 ? 7.516 6.105 1.809 1 97.88 155 ALA A C 1
ATOM 1167 O O . ALA A 1 155 ? 7.707 7.242 2.238 1 97.88 155 ALA A O 1
ATOM 1168 N N . SER A 1 156 ? 8.148 5.039 2.252 1 97.62 156 SER A N 1
ATOM 1169 C CA . SER A 1 156 ? 9.133 5.172 3.32 1 97.62 156 SER A CA 1
ATOM 1170 C C . SER A 1 156 ? 10.328 6 2.867 1 97.62 156 SER A C 1
ATOM 1172 O O . SER A 1 156 ? 10.789 6.879 3.594 1 97.62 156 SER A O 1
ATOM 1174 N N . TYR A 1 157 ? 10.766 5.711 1.664 1 97 157 TYR A N 1
ATOM 1175 C CA . TYR A 1 157 ? 11.883 6.492 1.133 1 97 157 TYR A CA 1
ATOM 1176 C C . TYR A 1 157 ? 11.492 7.961 0.979 1 97 157 TYR A C 1
ATOM 1178 O O . TYR A 1 157 ? 12.273 8.852 1.316 1 97 157 TYR A O 1
ATOM 1186 N N . PHE A 1 158 ? 10.312 8.195 0.465 1 98.25 158 PHE A N 1
ATOM 1187 C CA . PHE A 1 158 ? 9.805 9.547 0.261 1 98.25 158 PHE A CA 1
ATOM 1188 C C . PHE A 1 158 ? 9.766 10.32 1.576 1 98.25 158 PHE A C 1
ATOM 1190 O O . PHE A 1 158 ? 10.375 11.383 1.696 1 98.25 158 PHE A O 1
ATOM 1197 N N . LEU A 1 159 ? 9.172 9.742 2.617 1 98.38 159 LEU A N 1
ATOM 1198 C CA . LEU A 1 159 ? 9.023 10.406 3.908 1 98.38 159 LEU A CA 1
ATOM 1199 C C . LEU A 1 159 ? 10.367 10.555 4.602 1 98.38 159 LEU A C 1
ATOM 1201 O O . LEU A 1 159 ? 10.617 11.555 5.281 1 98.38 159 LEU A O 1
ATOM 1205 N N . ASP A 1 160 ? 11.297 9.656 4.363 1 98 160 ASP A N 1
ATOM 1206 C CA . ASP A 1 160 ? 12.594 9.672 5.043 1 98 160 ASP A CA 1
ATOM 1207 C C . ASP A 1 160 ? 13.469 10.805 4.523 1 98 160 ASP A C 1
ATOM 1209 O O . ASP A 1 160 ? 14.461 11.172 5.16 1 98 160 ASP A O 1
ATOM 1213 N N . GLU A 1 161 ? 13.164 11.328 3.354 1 96.94 161 GLU A N 1
ATOM 1214 C CA . GLU A 1 161 ? 13.852 12.508 2.852 1 96.94 161 GLU A CA 1
ATOM 1215 C C . GLU A 1 161 ? 13.695 13.688 3.809 1 96.94 161 GLU A C 1
ATOM 1217 O O . GLU A 1 161 ? 14.531 14.602 3.816 1 96.94 161 GLU A O 1
ATOM 1222 N N . PHE A 1 162 ? 12.68 13.633 4.656 1 97.19 162 PHE A N 1
ATOM 1223 C CA . PHE A 1 162 ? 12.375 14.734 5.562 1 97.19 162 PHE A CA 1
ATOM 1224 C C . PHE A 1 162 ? 12.812 14.398 6.984 1 97.19 162 PHE A C 1
ATOM 1226 O O . PHE A 1 162 ? 13.32 15.266 7.699 1 97.19 162 PHE A O 1
ATOM 1233 N N . LEU A 1 163 ? 12.664 13.188 7.371 1 96.75 163 LEU A N 1
ATOM 1234 C CA . LEU A 1 163 ? 12.836 12.836 8.773 1 96.75 163 LEU A CA 1
ATOM 1235 C C . LEU A 1 163 ? 14.25 12.328 9.039 1 96.75 163 LEU A C 1
ATOM 1237 O O . LEU A 1 163 ? 14.773 12.477 10.148 1 96.75 163 LEU A O 1
ATOM 1241 N N . GLY A 1 164 ? 14.922 11.68 8.133 1 96.31 164 GLY A N 1
ATOM 1242 C CA . GLY A 1 164 ? 16.266 11.141 8.289 1 96.31 164 GLY A CA 1
ATOM 1243 C C . GLY A 1 164 ? 16.344 10.062 9.352 1 96.31 164 GLY A C 1
ATOM 1244 O O . GLY A 1 164 ? 17.406 9.867 9.961 1 96.31 164 GLY A O 1
ATOM 1245 N N . ASP A 1 165 ? 15.258 9.477 9.719 1 96.62 165 ASP A N 1
ATOM 1246 C CA . ASP A 1 165 ? 15.148 8.398 10.695 1 96.62 165 ASP A CA 1
ATOM 1247 C C . ASP A 1 165 ? 14.281 7.262 10.164 1 96.62 165 ASP A C 1
ATOM 1249 O O . ASP A 1 165 ? 13.07 7.242 10.383 1 96.62 165 ASP A O 1
ATOM 1253 N N . PRO A 1 166 ? 14.922 6.238 9.555 1 96.12 166 PRO A N 1
ATOM 1254 C CA . PRO A 1 166 ? 14.188 5.18 8.859 1 96.12 166 PRO A CA 1
ATOM 1255 C C . PRO A 1 166 ? 13.234 4.422 9.781 1 96.12 166 PRO A C 1
ATOM 1257 O O . PRO A 1 166 ? 12.172 3.973 9.344 1 96.12 166 PRO A O 1
ATOM 1260 N N . ASP A 1 167 ? 13.586 4.266 11.023 1 96.38 167 ASP A N 1
ATOM 1261 C CA . ASP A 1 167 ? 12.727 3.539 11.953 1 96.38 167 ASP A CA 1
ATOM 1262 C C . ASP A 1 167 ? 11.438 4.312 12.227 1 96.38 167 ASP A C 1
ATOM 1264 O O . ASP A 1 167 ? 10.344 3.75 12.156 1 96.38 167 ASP A O 1
ATOM 1268 N N . VAL A 1 168 ? 11.547 5.582 12.492 1 96.88 168 VAL A N 1
ATOM 1269 C CA . VAL A 1 168 ? 10.391 6.434 12.734 1 96.88 168 VAL A CA 1
ATOM 1270 C C . VAL A 1 168 ? 9.547 6.531 11.461 1 96.88 168 VAL A C 1
ATOM 1272 O O . VAL A 1 168 ? 8.32 6.434 11.516 1 96.88 168 VAL A O 1
ATOM 1275 N N . THR A 1 169 ? 10.281 6.707 10.352 1 97.69 169 THR A N 1
ATOM 1276 C CA . THR A 1 169 ? 9.609 6.797 9.062 1 97.69 169 THR A CA 1
ATOM 1277 C C . THR A 1 169 ? 8.773 5.551 8.797 1 97.69 169 THR A C 1
ATOM 1279 O O . THR A 1 169 ? 7.598 5.648 8.438 1 97.69 169 THR A O 1
ATOM 1282 N N . SER A 1 170 ? 9.367 4.379 9.016 1 95.62 170 SER A N 1
ATOM 1283 C CA . SER A 1 170 ? 8.672 3.115 8.789 1 95.62 170 SER A CA 1
ATOM 1284 C C . SER A 1 170 ? 7.445 2.994 9.688 1 95.62 170 SER A C 1
ATOM 1286 O O . SER A 1 170 ? 6.391 2.523 9.25 1 95.62 170 SER A O 1
ATOM 1288 N N . ASP A 1 171 ? 7.578 3.424 10.891 1 96.38 171 ASP A N 1
ATOM 1289 C CA . ASP A 1 171 ? 6.461 3.357 11.828 1 96.38 171 ASP A CA 1
ATOM 1290 C C . ASP A 1 171 ? 5.312 4.258 11.383 1 96.38 171 ASP A C 1
ATOM 1292 O O . ASP A 1 171 ? 4.148 3.863 11.438 1 96.38 171 ASP A O 1
ATOM 1296 N N . ILE A 1 172 ? 5.637 5.441 10.906 1 97.06 172 ILE A N 1
ATOM 1297 C CA . ILE A 1 172 ? 4.613 6.379 10.469 1 97.06 172 ILE A CA 1
ATOM 1298 C C . ILE A 1 172 ? 3.9 5.82 9.234 1 97.06 172 ILE A C 1
ATOM 1300 O O . ILE A 1 172 ? 2.67 5.848 9.156 1 97.06 172 ILE A O 1
ATOM 1304 N N . VAL A 1 173 ? 4.672 5.281 8.297 1 97.25 173 VAL A N 1
ATOM 1305 C CA . VAL A 1 173 ? 4.105 4.73 7.07 1 97.25 173 VAL A CA 1
ATOM 1306 C C . VAL A 1 173 ? 3.188 3.559 7.402 1 97.25 173 VAL A C 1
ATOM 1308 O O . VAL A 1 173 ? 2.064 3.479 6.902 1 97.25 173 VAL A O 1
ATOM 1311 N N . MET A 1 174 ? 3.629 2.656 8.328 1 93.88 174 MET A N 1
ATOM 1312 C CA . MET A 1 174 ? 2.836 1.491 8.711 1 93.88 174 MET A CA 1
ATOM 1313 C C . MET A 1 174 ? 1.547 1.916 9.406 1 93.88 174 MET A C 1
ATOM 1315 O O . MET A 1 174 ? 0.484 1.345 9.156 1 93.88 174 MET A O 1
ATOM 1319 N N . ASP A 1 175 ? 1.638 2.904 10.227 1 94.31 175 ASP A N 1
ATOM 1320 C CA . ASP A 1 175 ? 0.452 3.422 10.906 1 94.31 175 ASP A CA 1
ATOM 1321 C C . ASP A 1 175 ? -0.533 4.023 9.906 1 94.31 175 ASP A C 1
ATOM 1323 O O . ASP A 1 175 ? -1.744 3.828 10.023 1 94.31 175 ASP A O 1
ATOM 1327 N N . SER A 1 176 ? 0.011 4.727 8.961 1 91.25 176 SER A N 1
ATOM 1328 C CA . SER A 1 176 ? -0.814 5.363 7.938 1 91.25 176 SER A CA 1
ATOM 1329 C C . SER A 1 176 ? -1.557 4.328 7.102 1 91.25 176 SER A C 1
ATOM 1331 O O . SER A 1 176 ? -2.691 4.559 6.68 1 91.25 176 SER A O 1
ATOM 1333 N N . ALA A 1 177 ? -0.927 3.209 6.898 1 89.12 177 ALA A N 1
ATOM 1334 C CA . ALA A 1 177 ? -1.503 2.133 6.094 1 89.12 177 ALA A CA 1
ATOM 1335 C C . ALA A 1 177 ? -2.697 1.498 6.805 1 89.12 177 ALA A C 1
ATOM 1337 O O . ALA A 1 177 ? -3.574 0.922 6.156 1 89.12 177 ALA A O 1
ATOM 1338 N N . GLN A 1 178 ? -2.742 1.645 8.094 1 89.62 178 GLN A N 1
ATOM 1339 C CA . GLN A 1 178 ? -3.752 0.952 8.883 1 89.62 178 GLN A CA 1
ATOM 1340 C C . GLN A 1 178 ? -4.992 1.818 9.07 1 89.62 178 GLN A C 1
ATOM 1342 O O . GLN A 1 178 ? -6.031 1.336 9.531 1 89.62 178 GLN A O 1
ATOM 1347 N N . GLN A 1 179 ? -4.879 3.062 8.656 1 87.5 179 GLN A N 1
ATOM 1348 C CA . GLN A 1 179 ? -5.992 3.99 8.82 1 87.5 179 GLN A CA 1
ATOM 1349 C C . GLN A 1 179 ? -6.387 4.621 7.492 1 87.5 179 GLN A C 1
ATOM 1351 O O . GLN A 1 179 ? -5.559 5.23 6.816 1 87.5 179 GLN A O 1
ATOM 1356 N N . PHE A 1 180 ? -7.656 4.316 7.188 1 86.25 180 PHE A N 1
ATOM 1357 C CA . PHE A 1 180 ? -8.125 4.969 5.973 1 86.25 180 PHE A CA 1
ATOM 1358 C C . PHE A 1 180 ? -8.117 6.484 6.137 1 86.25 180 PHE A C 1
ATOM 1360 O O . PHE A 1 180 ? -8.68 7.012 7.102 1 86.25 180 PHE A O 1
ATOM 1367 N N . GLN A 1 181 ? -7.453 7.191 5.328 1 89.25 181 GLN A N 1
ATOM 1368 C CA . GLN A 1 181 ? -7.375 8.648 5.328 1 89.25 181 GLN A CA 1
ATOM 1369 C C . GLN A 1 181 ? -8.164 9.242 4.164 1 89.25 181 GLN A C 1
ATOM 1371 O O . GLN A 1 181 ? -8.016 8.812 3.021 1 89.25 181 GLN A O 1
ATOM 1376 N N . ALA A 1 182 ? -8.961 10.18 4.535 1 91 182 ALA A N 1
ATOM 1377 C CA . ALA A 1 182 ? -9.68 10.891 3.479 1 91 182 ALA A CA 1
ATOM 1378 C C . ALA A 1 182 ? -8.711 11.656 2.582 1 91 182 ALA A C 1
ATOM 1380 O O . ALA A 1 182 ? -7.629 12.055 3.021 1 91 182 ALA A O 1
ATOM 1381 N N . LEU A 1 183 ? -9.148 11.797 1.3 1 94.62 183 LEU A N 1
ATOM 1382 C CA . LEU A 1 183 ? -8.367 12.648 0.407 1 94.62 183 LEU A CA 1
ATOM 1383 C C . LEU A 1 183 ? -8.328 14.086 0.919 1 94.62 183 LEU A C 1
ATOM 1385 O O . LEU A 1 183 ? -9.328 14.594 1.434 1 94.62 183 LEU A O 1
ATOM 1389 N N . PRO A 1 184 ? -7.152 14.75 0.768 1 92.5 184 PRO A N 1
ATOM 1390 C CA . PRO A 1 184 ? -7.152 16.203 0.982 1 92.5 184 PRO A CA 1
ATOM 1391 C C . PRO A 1 184 ? -8.062 16.938 0.006 1 92.5 184 PRO A C 1
ATOM 1393 O O . PRO A 1 184 ? -8.633 16.328 -0.898 1 92.5 184 PRO A O 1
ATOM 1396 N N . SER A 1 185 ? -8.281 18.219 0.314 1 91.25 185 SER A N 1
ATOM 1397 C CA . SER A 1 185 ? -9.031 19.047 -0.634 1 91.25 185 SER A CA 1
ATOM 1398 C C . SER A 1 185 ? -8.344 19.078 -1.995 1 91.25 185 SER A C 1
ATOM 1400 O O . SER A 1 185 ? -7.145 18.797 -2.102 1 91.25 185 SER A O 1
ATOM 1402 N N . LEU A 1 186 ? -9.125 19.391 -3.045 1 95.31 186 LEU A N 1
ATOM 1403 C CA . LEU A 1 186 ? -8.57 19.453 -4.395 1 95.31 186 LEU A CA 1
ATOM 1404 C C . LEU A 1 186 ? -7.367 20.375 -4.445 1 95.31 186 LEU A C 1
ATOM 1406 O O . LEU A 1 186 ? -6.328 20.031 -5.012 1 95.31 186 LEU A O 1
ATOM 1410 N N . ASP A 1 187 ? -7.516 21.531 -3.809 1 93.12 187 ASP A N 1
ATOM 1411 C CA . ASP A 1 187 ? -6.414 22.5 -3.811 1 93.12 187 ASP A CA 1
ATOM 1412 C C . ASP A 1 187 ? -5.172 21.906 -3.15 1 93.12 187 ASP A C 1
ATOM 1414 O O . ASP A 1 187 ? -4.051 22.125 -3.621 1 93.12 187 ASP A O 1
ATOM 1418 N N . GLU A 1 188 ? -5.328 21.203 -2.082 1 93.38 188 GLU A N 1
ATOM 1419 C CA . GLU A 1 188 ? -4.215 20.562 -1.385 1 93.38 188 GLU A CA 1
ATOM 1420 C C . GLU A 1 188 ? -3.586 19.469 -2.232 1 93.38 188 GLU A C 1
ATOM 1422 O O . GLU A 1 188 ? -2.361 19.328 -2.289 1 93.38 188 GLU A O 1
ATOM 1427 N N . VAL A 1 189 ? -4.445 18.641 -2.912 1 96.94 189 VAL A N 1
ATOM 1428 C CA . VAL A 1 189 ? -3.961 17.578 -3.773 1 96.94 189 VAL A CA 1
ATOM 1429 C C . VAL A 1 189 ? -3.098 18.156 -4.891 1 96.94 189 VAL A C 1
ATOM 1431 O O . VAL A 1 189 ? -2.01 17.656 -5.172 1 96.94 189 VAL A O 1
ATOM 1434 N N . ILE A 1 190 ? -3.58 19.234 -5.477 1 97.5 190 ILE A N 1
ATOM 1435 C CA . ILE A 1 190 ? -2.863 19.875 -6.57 1 97.5 190 ILE A CA 1
ATOM 1436 C C . ILE A 1 190 ? -1.515 20.391 -6.074 1 97.5 190 ILE A C 1
ATOM 1438 O O . ILE A 1 190 ? -0.48 20.141 -6.699 1 97.5 190 ILE A O 1
ATOM 1442 N N . ALA A 1 191 ? -1.541 21.078 -4.949 1 95.5 191 ALA A N 1
ATOM 1443 C CA . ALA A 1 191 ? -0.313 21.625 -4.375 1 95.5 191 ALA A CA 1
ATOM 1444 C C . ALA A 1 191 ? 0.682 20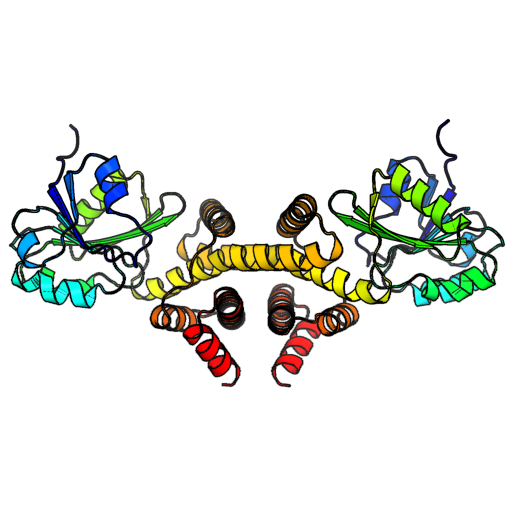.516 -4.051 1 95.5 191 ALA A C 1
ATOM 1446 O O . ALA A 1 191 ? 1.882 20.656 -4.297 1 95.5 191 ALA A O 1
ATOM 1447 N N . GLN A 1 192 ? 0.229 19.469 -3.449 1 97.69 192 GLN A N 1
ATOM 1448 C CA . GLN A 1 192 ? 1.077 18.328 -3.117 1 97.69 192 GLN A CA 1
ATOM 1449 C C . GLN A 1 192 ? 1.68 17.703 -4.375 1 97.69 192 GLN A C 1
ATOM 1451 O O . GLN A 1 192 ? 2.895 17.516 -4.457 1 97.69 192 GLN A O 1
ATOM 1456 N N . TYR A 1 193 ? 0.788 17.453 -5.348 1 98.5 193 TYR A N 1
ATOM 1457 C CA . TYR A 1 193 ? 1.237 16.891 -6.617 1 98.5 193 TYR A CA 1
ATOM 1458 C C . TYR A 1 193 ? 2.367 17.734 -7.211 1 98.5 193 TYR A C 1
ATOM 1460 O O . TYR A 1 193 ? 3.408 17.188 -7.598 1 98.5 193 TYR A O 1
ATOM 1468 N N . ASP A 1 194 ? 2.156 19 -7.238 1 97.88 194 ASP A N 1
ATOM 1469 C CA . ASP A 1 194 ? 3.104 19.906 -7.875 1 97.88 194 ASP A CA 1
ATOM 1470 C C . ASP A 1 194 ? 4.418 19.969 -7.098 1 97.88 194 ASP A C 1
ATOM 1472 O O . ASP A 1 194 ? 5.457 20.344 -7.652 1 97.88 194 ASP A O 1
ATOM 1476 N N . SER A 1 195 ? 4.371 19.578 -5.852 1 97.81 195 SER A N 1
ATOM 1477 C CA . SER A 1 195 ? 5.551 19.688 -5.004 1 97.81 195 SER A CA 1
ATOM 1478 C C . SER A 1 195 ? 6.465 18.484 -5.156 1 97.81 195 SER A C 1
ATOM 1480 O O . SER A 1 195 ? 7.621 18.516 -4.73 1 97.81 195 SER A O 1
ATOM 1482 N N . ILE A 1 196 ? 6.016 17.406 -5.715 1 98.19 196 ILE A N 1
ATOM 1483 C CA . ILE A 1 196 ? 6.781 16.156 -5.809 1 98.19 196 ILE A CA 1
ATOM 1484 C C . ILE A 1 196 ? 7.816 16.281 -6.926 1 98.19 196 ILE A C 1
ATOM 1486 O O . ILE A 1 196 ? 7.469 16.531 -8.078 1 98.19 196 ILE A O 1
ATOM 1490 N N . ASN A 1 197 ? 9.047 16.031 -6.602 1 96.06 197 ASN A N 1
ATOM 1491 C CA . ASN A 1 197 ? 10.133 16.234 -7.551 1 96.06 197 ASN A CA 1
ATOM 1492 C C . ASN A 1 197 ? 10.391 14.992 -8.391 1 96.06 197 ASN A C 1
ATOM 1494 O O . ASN A 1 197 ? 10.773 15.094 -9.555 1 96.06 197 ASN A O 1
ATOM 1498 N N . ASN A 1 198 ? 10.242 13.836 -7.859 1 97.06 198 ASN A N 1
ATOM 1499 C CA . ASN A 1 198 ? 10.445 12.586 -8.578 1 97.06 198 ASN A CA 1
ATOM 1500 C C . ASN A 1 198 ? 9.297 12.305 -9.547 1 97.06 198 ASN A C 1
ATOM 1502 O O . ASN A 1 198 ? 8.164 12.07 -9.125 1 97.06 198 ASN A O 1
ATOM 1506 N N . PRO A 1 199 ? 9.57 12.281 -10.836 1 96.12 199 PRO A N 1
ATOM 1507 C CA . PRO A 1 199 ? 8.477 12.172 -11.805 1 96.12 199 PRO A CA 1
ATOM 1508 C C . PRO A 1 199 ? 7.684 10.875 -11.656 1 96.12 199 PRO A C 1
ATOM 1510 O O . PRO A 1 199 ? 6.469 10.867 -11.852 1 96.12 199 PRO A O 1
ATOM 1513 N N . GLY A 1 200 ? 8.344 9.75 -11.383 1 96.81 200 GLY A N 1
ATOM 1514 C CA . GLY A 1 200 ? 7.648 8.492 -11.164 1 96.81 200 GLY A CA 1
ATOM 1515 C C . GLY A 1 200 ? 6.703 8.531 -9.977 1 96.81 200 GLY A C 1
ATOM 1516 O O . GLY A 1 200 ? 5.559 8.078 -10.07 1 96.81 200 GLY A O 1
ATOM 1517 N N . ARG A 1 201 ? 7.184 9.117 -8.875 1 97.88 201 ARG A N 1
ATOM 1518 C CA . ARG A 1 201 ? 6.352 9.273 -7.688 1 97.88 201 ARG A CA 1
ATOM 1519 C C . ARG A 1 201 ? 5.203 10.242 -7.941 1 97.88 201 ARG A C 1
ATOM 1521 O O . ARG A 1 201 ? 4.086 10.031 -7.469 1 97.88 201 ARG A O 1
ATOM 1528 N N . GLN A 1 202 ? 5.547 11.328 -8.664 1 98.19 202 GLN A N 1
ATOM 1529 C CA . GLN A 1 202 ? 4.523 12.312 -9 1 98.19 202 GLN A CA 1
ATOM 1530 C C . GLN A 1 202 ? 3.387 11.68 -9.797 1 98.19 202 GLN A C 1
ATOM 1532 O O . GLN A 1 202 ? 2.211 11.891 -9.484 1 98.19 202 GLN A O 1
ATOM 1537 N N . ARG A 1 203 ? 3.73 10.922 -10.766 1 97.19 203 ARG A N 1
ATOM 1538 C CA . ARG A 1 203 ? 2.736 10.227 -11.586 1 97.19 203 ARG A CA 1
ATOM 1539 C C . ARG A 1 203 ? 1.921 9.258 -10.742 1 97.19 203 ARG A C 1
ATOM 1541 O O . ARG A 1 203 ? 0.692 9.219 -10.836 1 97.19 203 ARG A O 1
ATOM 1548 N N . LEU A 1 204 ? 2.609 8.43 -9.953 1 98.19 204 LEU A N 1
ATOM 1549 C CA . LEU A 1 204 ? 1.907 7.441 -9.141 1 98.19 204 LEU A CA 1
ATOM 1550 C C . LEU A 1 204 ? 1 8.125 -8.125 1 98.19 204 LEU A C 1
ATOM 1552 O O . LEU A 1 204 ? -0.084 7.621 -7.816 1 98.19 204 LEU A O 1
ATOM 1556 N N . PHE A 1 205 ? 1.442 9.32 -7.539 1 98.75 205 PHE A N 1
ATOM 1557 C CA . PHE A 1 205 ? 0.601 10.102 -6.645 1 98.75 205 PHE A CA 1
ATOM 1558 C C . PHE A 1 205 ? -0.731 10.438 -7.309 1 98.75 205 PHE A C 1
ATOM 1560 O O . PHE A 1 205 ? -1.794 10.211 -6.727 1 98.75 205 PHE A O 1
ATOM 1567 N N . ARG A 1 206 ? -0.64 10.922 -8.5 1 98.25 206 ARG A N 1
ATOM 1568 C CA . ARG A 1 206 ? -1.833 11.273 -9.266 1 98.25 206 ARG A CA 1
ATOM 1569 C C . ARG A 1 206 ? -2.729 10.055 -9.469 1 98.25 206 ARG A C 1
ATOM 1571 O O . ARG A 1 206 ? -3.945 10.141 -9.289 1 98.25 206 ARG A O 1
ATOM 1578 N N . ASP A 1 207 ? -2.207 8.961 -9.828 1 97.81 207 ASP A N 1
ATOM 1579 C CA . ASP A 1 207 ? -2.984 7.766 -10.148 1 97.81 207 ASP A CA 1
ATOM 1580 C C . ASP A 1 207 ? -3.627 7.172 -8.898 1 97.81 207 ASP A C 1
ATOM 1582 O O . ASP A 1 207 ? -4.742 6.652 -8.953 1 97.81 207 ASP A O 1
ATOM 1586 N N . LEU A 1 208 ? -2.873 7.184 -7.797 1 98.38 208 LEU A N 1
ATOM 1587 C CA . LEU A 1 208 ? -3.428 6.727 -6.527 1 98.38 208 LEU A CA 1
ATOM 1588 C C . LEU A 1 208 ? -4.543 7.656 -6.055 1 98.38 208 LEU A C 1
ATOM 1590 O O . LEU A 1 208 ? -5.574 7.191 -5.566 1 98.38 208 LEU A O 1
ATOM 1594 N N . ALA A 1 209 ? -4.301 8.969 -6.195 1 98.38 209 ALA A N 1
ATOM 1595 C CA . ALA A 1 209 ? -5.355 9.93 -5.875 1 98.38 209 ALA A CA 1
ATOM 1596 C C . ALA A 1 209 ? -6.602 9.68 -6.719 1 98.38 209 ALA A C 1
ATOM 1598 O O . ALA A 1 209 ? -7.723 9.727 -6.211 1 98.38 209 ALA A O 1
ATOM 1599 N N . ARG A 1 210 ? -6.375 9.414 -7.98 1 98 210 ARG A N 1
ATOM 1600 C CA . ARG A 1 210 ? -7.492 9.133 -8.875 1 98 210 ARG A CA 1
ATOM 1601 C C . ARG A 1 210 ? -8.266 7.902 -8.422 1 98 210 ARG A C 1
ATOM 1603 O O . ARG A 1 210 ? -9.492 7.922 -8.359 1 98 210 ARG A O 1
ATOM 1610 N N . ARG A 1 211 ? -7.562 6.84 -8.102 1 97.88 211 ARG A N 1
ATOM 1611 C CA . ARG A 1 211 ? -8.227 5.605 -7.684 1 97.88 211 ARG A CA 1
ATOM 1612 C C . ARG A 1 211 ? -9.016 5.82 -6.402 1 97.88 211 ARG A C 1
ATOM 1614 O O . ARG A 1 211 ? -10.156 5.367 -6.289 1 97.88 211 ARG A O 1
ATOM 1621 N N . GLN A 1 212 ? -8.383 6.48 -5.438 1 97.88 212 GLN A N 1
ATOM 1622 C CA . GLN A 1 212 ? -9.109 6.75 -4.203 1 97.88 212 GLN A CA 1
ATOM 1623 C C . GLN A 1 212 ? -10.336 7.625 -4.461 1 97.88 212 GLN A C 1
ATOM 1625 O O . GLN A 1 212 ? -11.383 7.426 -3.852 1 97.88 212 GLN A O 1
ATOM 1630 N N . ALA A 1 213 ? -10.141 8.609 -5.344 1 98.06 213 ALA A N 1
ATOM 1631 C CA . ALA A 1 213 ? -11.258 9.477 -5.699 1 98.06 213 ALA A CA 1
ATOM 1632 C C . ALA A 1 213 ? -12.398 8.672 -6.316 1 98.06 213 ALA A C 1
ATOM 1634 O O . ALA A 1 213 ? -13.57 8.93 -6.039 1 98.06 213 ALA A O 1
ATOM 1635 N N . GLU A 1 214 ? -12.086 7.734 -7.18 1 96.94 214 GLU A N 1
ATOM 1636 C CA . GLU A 1 214 ? -13.086 6.852 -7.781 1 96.94 214 GLU A CA 1
ATOM 1637 C C . GLU A 1 214 ? -13.852 6.078 -6.715 1 96.94 214 GLU A C 1
ATOM 1639 O O . GLU A 1 214 ? -15.078 5.98 -6.773 1 96.94 214 GLU A O 1
ATOM 1644 N N . ILE A 1 215 ? -13.117 5.551 -5.73 1 94.44 215 ILE A N 1
ATOM 1645 C CA . ILE A 1 215 ? -13.672 4.707 -4.68 1 94.44 215 ILE A CA 1
ATOM 1646 C C . ILE A 1 215 ? -14.539 5.555 -3.744 1 94.44 215 ILE A C 1
ATOM 1648 O O . ILE A 1 215 ? -15.633 5.145 -3.355 1 94.44 215 ILE A O 1
ATOM 1652 N N . SER A 1 216 ? -14.055 6.73 -3.436 1 94.44 216 SER A N 1
ATOM 1653 C CA . SER A 1 216 ? -14.734 7.574 -2.459 1 94.44 216 SER A CA 1
ATOM 1654 C C . SER A 1 216 ? -15.703 8.539 -3.137 1 94.44 216 SER A C 1
ATOM 1656 O O . SER A 1 216 ? -16.375 9.328 -2.467 1 94.44 216 SER A O 1
ATOM 1658 N N . ARG A 1 217 ? -15.836 8.57 -4.426 1 93.69 217 ARG A N 1
ATOM 1659 C CA . ARG A 1 217 ? -16.734 9.406 -5.215 1 93.69 217 ARG A CA 1
ATOM 1660 C C . ARG A 1 217 ? -16.406 10.883 -5.039 1 93.69 217 ARG A C 1
ATOM 1662 O O . ARG A 1 217 ? -17.297 11.711 -4.855 1 93.69 217 ARG A O 1
ATOM 1669 N N . ALA A 1 218 ? -15.078 11.164 -4.879 1 95.12 218 ALA A N 1
ATOM 1670 C CA . ALA A 1 218 ? -14.57 12.539 -4.926 1 95.12 218 ALA A CA 1
ATOM 1671 C C . ALA A 1 218 ? -14.383 13.008 -6.367 1 95.12 218 ALA A C 1
ATOM 1673 O O . ALA A 1 218 ? -13.266 13.016 -6.879 1 95.12 218 ALA A O 1
ATOM 1674 N N . GLN A 1 219 ? -15.406 13.5 -6.977 1 96.12 219 GLN A N 1
ATOM 1675 C CA . GLN A 1 219 ? -15.484 13.719 -8.414 1 96.12 219 GLN A CA 1
ATOM 1676 C C . GLN A 1 219 ? -14.5 14.789 -8.859 1 96.12 219 GLN A C 1
ATOM 1678 O O . GLN A 1 219 ? -13.906 14.695 -9.938 1 96.12 219 GLN A O 1
ATOM 1683 N N . ASP A 1 220 ? -14.359 15.766 -8.117 1 97.25 220 ASP A N 1
ATOM 1684 C CA . ASP A 1 220 ? -13.484 16.859 -8.5 1 97.25 220 ASP A CA 1
ATOM 1685 C C . ASP A 1 220 ? -12.031 16.391 -8.609 1 97.25 220 ASP A C 1
ATOM 1687 O O . ASP A 1 220 ? -11.336 16.75 -9.57 1 97.25 220 ASP A O 1
ATOM 1691 N N . ILE A 1 221 ? -11.625 15.609 -7.703 1 97.38 221 ILE A N 1
ATOM 1692 C CA . ILE A 1 221 ? -10.266 15.086 -7.719 1 97.38 221 ILE A CA 1
ATOM 1693 C C . ILE A 1 221 ? -10.109 14.086 -8.859 1 97.38 221 ILE A C 1
ATOM 1695 O O . ILE A 1 221 ? -9.07 14.055 -9.531 1 97.38 221 ILE A O 1
ATOM 1699 N N . GLU A 1 222 ? -11.094 13.219 -9.047 1 97.12 222 GLU A N 1
ATOM 1700 C CA . GLU A 1 222 ? -11.062 12.289 -10.172 1 97.12 222 GLU A CA 1
ATOM 1701 C C . GLU A 1 222 ? -10.883 13.023 -11.5 1 97.12 222 GLU A C 1
ATOM 1703 O O . GLU A 1 222 ? -10.047 12.648 -12.32 1 97.12 222 GLU A O 1
ATOM 1708 N N . LEU A 1 223 ? -11.688 14.078 -11.672 1 96.94 223 LEU A N 1
ATOM 1709 C CA . LEU A 1 223 ? -11.633 14.859 -12.906 1 96.94 223 LEU A CA 1
ATOM 1710 C C . LEU A 1 223 ? -10.281 15.539 -13.062 1 96.94 223 LEU A C 1
ATOM 1712 O O . LEU A 1 223 ? -9.727 15.586 -14.164 1 96.94 223 LEU A O 1
ATOM 1716 N N . TRP A 1 224 ? -9.789 16.062 -12.039 1 97.88 224 TRP A N 1
ATOM 1717 C CA . TRP A 1 224 ? -8.461 16.672 -12.07 1 97.88 224 TRP A CA 1
ATOM 1718 C C . TRP A 1 224 ? -7.414 15.672 -12.539 1 97.88 224 TRP A C 1
ATOM 1720 O O . TRP A 1 224 ? -6.602 15.977 -13.414 1 97.88 224 TRP A O 1
ATOM 1730 N N . ALA A 1 225 ? -7.383 14.477 -11.953 1 97 225 ALA A N 1
ATOM 1731 C CA . ALA A 1 225 ? -6.387 13.461 -12.281 1 97 225 ALA A CA 1
ATOM 1732 C C . ALA A 1 225 ? -6.477 13.062 -13.758 1 97 225 ALA A C 1
ATOM 1734 O O . ALA A 1 225 ? -5.457 12.859 -14.414 1 97 225 ALA A O 1
ATOM 1735 N N . ILE A 1 226 ? -7.707 12.969 -14.281 1 94.56 226 ILE A N 1
ATOM 1736 C CA . ILE A 1 226 ? -7.934 12.625 -15.68 1 94.56 226 ILE A CA 1
ATOM 1737 C C . ILE A 1 226 ? -7.32 13.703 -16.578 1 94.56 226 ILE A C 1
ATOM 1739 O O . ILE A 1 226 ? -6.625 13.391 -17.547 1 94.56 226 ILE A O 1
ATOM 1743 N N . GLN A 1 227 ? -7.504 14.906 -16.203 1 93.19 227 GLN A N 1
ATOM 1744 C CA . GLN A 1 227 ? -7.012 16.031 -16.984 1 93.19 227 GLN A CA 1
ATOM 1745 C C . GLN A 1 227 ? -5.488 16.094 -16.969 1 93.19 227 GLN A C 1
ATOM 1747 O O . GLN A 1 227 ? -4.855 16.422 -17.969 1 93.19 227 GLN A O 1
ATOM 1752 N N . LYS A 1 228 ? -4.969 15.812 -15.852 1 91 228 LYS A N 1
ATOM 1753 C CA . LYS A 1 228 ? -3.518 15.867 -15.703 1 91 228 LYS A CA 1
ATOM 1754 C C . LYS A 1 228 ? -2.844 14.75 -16.484 1 91 228 LYS A C 1
ATOM 1756 O O . LYS A 1 228 ? -1.7 14.891 -16.922 1 91 228 LYS A O 1
ATOM 1761 N N . GLU A 1 229 ? -3.484 13.578 -16.594 1 83 229 GLU A N 1
ATOM 1762 C CA . GLU A 1 229 ? -2.957 12.453 -17.359 1 83 229 GLU A CA 1
ATOM 1763 C C . GLU A 1 229 ? -2.926 12.773 -18.859 1 83 229 GLU A C 1
ATOM 1765 O O . GLU A 1 229 ? -2.037 12.312 -19.578 1 83 229 GLU A O 1
ATOM 1770 N N . ASP A 1 230 ? -3.85 13.539 -19.297 1 73.5 230 ASP A N 1
ATOM 1771 C CA . ASP A 1 230 ? -3.984 13.867 -20.703 1 73.5 230 ASP A CA 1
ATOM 1772 C C . ASP A 1 230 ? -2.998 14.961 -21.125 1 73.5 230 ASP A C 1
ATOM 1774 O O . ASP A 1 230 ? -2.791 15.203 -22.312 1 73.5 230 ASP A O 1
ATOM 1778 N N . ARG A 1 231 ? -2.336 15.633 -20.172 1 66.88 231 ARG A N 1
ATOM 1779 C CA . ARG A 1 231 ? -1.406 16.703 -20.5 1 66.88 231 ARG A CA 1
ATOM 1780 C C . ARG A 1 231 ? 0.038 16.219 -20.438 1 66.88 231 ARG A C 1
ATOM 1782 O O . ARG A 1 231 ? 0.361 15.312 -19.656 1 66.88 231 ARG A O 1
ATOM 1789 N N . MET B 1 1 ? 6.418 21.594 39.125 1 43.59 1 MET B N 1
ATOM 1790 C CA . MET B 1 1 ? 5.535 22.734 38.875 1 43.59 1 MET B CA 1
ATOM 1791 C C . MET B 1 1 ? 4.785 22.562 37.562 1 43.59 1 MET B C 1
ATOM 1793 O O . MET B 1 1 ? 5.402 22.312 36.5 1 43.59 1 MET B O 1
ATOM 1797 N N . GLN B 1 2 ? 3.562 22.109 37.625 1 51.06 2 GLN B N 1
ATOM 1798 C CA . GLN B 1 2 ? 2.76 21.844 36.438 1 51.06 2 GLN B CA 1
ATOM 1799 C C . GLN B 1 2 ? 2.617 23.094 35.562 1 51.06 2 GLN B C 1
ATOM 1801 O O . GLN B 1 2 ? 2.428 24.188 36.094 1 51.06 2 GLN B O 1
ATOM 1806 N N . ALA B 1 3 ? 3.217 23.047 34.344 1 59.66 3 ALA B N 1
ATOM 1807 C CA . ALA B 1 3 ? 3.117 24.203 33.469 1 59.66 3 ALA B CA 1
ATOM 1808 C C . ALA B 1 3 ? 1.727 24.828 33.531 1 59.66 3 A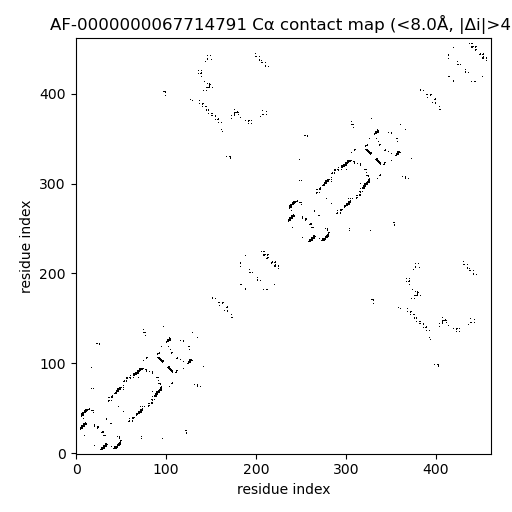LA B C 1
ATOM 1810 O O . ALA B 1 3 ? 0.733 24.125 33.719 1 59.66 3 ALA B O 1
ATOM 1811 N N . PRO B 1 4 ? 1.516 26.156 33.75 1 72.69 4 PRO B N 1
ATOM 1812 C CA . PRO B 1 4 ? 0.213 26.828 33.812 1 72.69 4 PRO B CA 1
ATOM 1813 C C . PRO B 1 4 ? -0.755 26.344 32.719 1 72.69 4 PRO B C 1
ATOM 1815 O O . PRO B 1 4 ? -0.328 25.969 31.641 1 72.69 4 PRO B O 1
ATOM 1818 N N . ARG B 1 5 ? -1.953 26.062 33.188 1 89.94 5 ARG B N 1
ATOM 1819 C CA . ARG B 1 5 ? -3.008 25.625 32.281 1 89.94 5 ARG B CA 1
ATOM 1820 C C . ARG B 1 5 ? -3.701 26.828 31.641 1 89.94 5 ARG B C 1
ATOM 1822 O O . ARG B 1 5 ? -3.984 27.812 32.312 1 89.94 5 ARG B O 1
ATOM 1829 N N . LEU B 1 6 ? -3.758 26.781 30.375 1 94.75 6 LEU B N 1
ATOM 1830 C CA . LEU B 1 6 ? -4.246 27.891 29.562 1 94.75 6 LEU B CA 1
ATOM 1831 C C . LEU B 1 6 ? -5.742 27.75 29.297 1 94.75 6 LEU B C 1
ATOM 1833 O O . LEU B 1 6 ? -6.266 26.641 29.234 1 94.75 6 LEU B O 1
ATOM 1837 N N . ARG B 1 7 ? -6.434 28.984 29.281 1 97.5 7 ARG B N 1
ATOM 1838 C CA . ARG B 1 7 ? -7.723 29.031 28.594 1 97.5 7 ARG B CA 1
ATOM 1839 C C . ARG B 1 7 ? -7.543 29.094 27.094 1 97.5 7 ARG B C 1
ATOM 1841 O O . ARG B 1 7 ? -7.004 30.062 26.562 1 97.5 7 ARG B O 1
ATOM 1848 N N . VAL B 1 8 ? -7.992 28.047 26.438 1 98.5 8 VAL B N 1
ATOM 1849 C CA . VAL B 1 8 ? -7.754 27.891 25.016 1 98.5 8 VAL B CA 1
ATOM 1850 C C . VAL B 1 8 ? -9.07 28.016 24.25 1 98.5 8 VAL B C 1
ATOM 1852 O O . VAL B 1 8 ? -10.039 27.297 24.562 1 98.5 8 VAL B O 1
ATOM 1855 N N . GLY B 1 9 ? -9.188 29 23.344 1 98.62 9 GLY B N 1
ATOM 1856 C CA . GLY B 1 9 ? -10.266 29.047 22.375 1 98.62 9 GLY B CA 1
ATOM 1857 C C . GLY B 1 9 ? -9.891 28.406 21.047 1 98.62 9 GLY B C 1
ATOM 1858 O O . GLY B 1 9 ? -8.852 28.734 20.469 1 98.62 9 GLY B O 1
ATOM 1859 N N . ILE B 1 10 ? -10.742 27.516 20.547 1 98.5 10 ILE B N 1
ATOM 1860 C CA . ILE B 1 10 ? -10.375 26.75 19.344 1 98.5 10 ILE B CA 1
ATOM 1861 C C . ILE B 1 10 ? -11.445 26.922 18.281 1 98.5 10 ILE B C 1
ATOM 1863 O O . ILE B 1 10 ? -12.641 26.844 18.562 1 98.5 10 ILE B O 1
ATOM 1867 N N . PHE B 1 11 ? -11.008 27.312 17.109 1 98.19 11 PHE B N 1
ATOM 1868 C CA . PHE B 1 11 ? -11.844 27.266 15.914 1 98.19 11 PHE B CA 1
ATOM 1869 C C . PHE B 1 11 ? -11.617 25.969 15.148 1 98.19 11 PHE B C 1
ATOM 1871 O O . PHE B 1 11 ? -10.531 25.719 14.633 1 98.19 11 PHE B O 1
ATOM 1878 N N . ASP B 1 12 ? -12.578 25.156 15.133 1 96.62 12 ASP B N 1
ATOM 1879 C CA . ASP B 1 12 ? -12.57 23.859 14.469 1 96.62 12 ASP B CA 1
ATOM 1880 C C . ASP B 1 12 ? -13.797 23.688 13.578 1 96.62 12 ASP B C 1
ATOM 1882 O O . ASP B 1 12 ? -14.922 23.562 14.078 1 96.62 12 ASP B O 1
ATOM 1886 N N . ASP B 1 13 ? -13.594 23.656 12.266 1 93 13 ASP B N 1
ATOM 1887 C CA . ASP B 1 13 ? -14.727 23.516 11.359 1 93 13 ASP B CA 1
ATOM 1888 C C . ASP B 1 13 ? -14.859 22.078 10.859 1 93 13 ASP B C 1
ATOM 1890 O O . ASP B 1 13 ? -15.641 21.797 9.945 1 93 13 ASP B O 1
ATOM 1894 N N . GLY B 1 14 ? -14.094 21.156 11.398 1 91.12 14 GLY B N 1
ATOM 1895 C CA . GLY B 1 14 ? -14.18 19.75 11.055 1 91.12 14 GLY B CA 1
ATOM 1896 C C . GLY B 1 14 ? -13.258 19.359 9.914 1 91.12 14 GLY B C 1
ATOM 1897 O O . GLY B 1 14 ? -13.133 18.172 9.586 1 91.12 14 GLY B O 1
ATOM 1898 N N . SER B 1 15 ? -12.578 20.297 9.312 1 87.94 15 SER B N 1
ATOM 1899 C CA . SER B 1 15 ? -11.758 20 8.141 1 87.94 15 SER B CA 1
ATOM 1900 C C . SER B 1 15 ? -10.398 19.438 8.539 1 87.94 15 SER B C 1
ATOM 1902 O O . SER B 1 15 ? -9.75 18.75 7.758 1 87.94 15 SER B O 1
ATOM 1904 N N . SER B 1 16 ? -9.961 19.797 9.734 1 89.94 16 SER B N 1
ATOM 1905 C CA . SER B 1 16 ? -8.672 19.328 10.227 1 89.94 16 SER B CA 1
ATOM 1906 C C . SER B 1 16 ? -8.789 17.969 10.891 1 89.94 16 SER B C 1
ATOM 1908 O O . SER B 1 16 ? -9.82 17.641 11.484 1 89.94 16 SER B O 1
ATOM 1910 N N . THR B 1 17 ? -7.707 17.188 10.773 1 86.75 17 THR B N 1
ATOM 1911 C CA . THR B 1 17 ? -7.68 15.891 11.43 1 86.75 17 THR B CA 1
ATOM 1912 C C . THR B 1 17 ? -6.805 15.93 12.68 1 86.75 17 THR B C 1
ATOM 1914 O O . THR B 1 17 ? -6.57 14.898 13.312 1 86.75 17 THR B O 1
ATOM 1917 N N . VAL B 1 18 ? -6.293 17.047 13.055 1 94 18 VAL B N 1
ATOM 1918 C CA . VAL B 1 18 ? -5.309 17.125 14.133 1 94 18 VAL B CA 1
ATOM 1919 C C . VAL B 1 18 ? -6 16.922 15.477 1 94 18 VAL B C 1
ATOM 1921 O O . VAL B 1 18 ? -5.438 16.297 16.375 1 94 18 VAL B O 1
ATOM 1924 N N . ASN B 1 19 ? -7.238 17.5 15.609 1 95.5 19 ASN B N 1
ATOM 1925 C CA . ASN B 1 19 ? -8.008 17.406 16.844 1 95.5 19 ASN B CA 1
ATOM 1926 C C . ASN B 1 19 ? -7.25 18.016 18.031 1 95.5 19 ASN B C 1
ATOM 1928 O O . ASN B 1 19 ? -7.074 17.359 19.047 1 95.5 19 ASN B O 1
ATOM 1932 N N . MET B 1 20 ? -6.859 19.203 17.922 1 97.38 20 MET B N 1
ATOM 1933 C CA . MET B 1 20 ? -6.055 19.891 18.922 1 97.38 20 MET B CA 1
ATOM 1934 C C . MET B 1 20 ? -6.848 20.094 20.203 1 97.38 20 MET B C 1
ATOM 1936 O O . MET B 1 20 ? -6.273 20.078 21.297 1 97.38 20 MET B O 1
ATOM 1940 N N . ALA B 1 21 ? -8.164 20.266 20.062 1 97.62 21 ALA B N 1
ATOM 1941 C CA . ALA B 1 21 ? -9.008 20.422 21.234 1 97.62 21 ALA B CA 1
ATOM 1942 C C . ALA B 1 21 ? -8.82 19.25 22.203 1 97.62 21 ALA B C 1
ATOM 1944 O O . ALA B 1 21 ? -8.539 19.453 23.391 1 97.62 21 ALA B O 1
ATOM 1945 N N . GLU B 1 22 ? -8.93 18.094 21.672 1 97.38 22 GLU B N 1
ATOM 1946 C CA . GLU B 1 22 ? -8.781 16.891 22.484 1 97.38 22 GLU B CA 1
ATOM 1947 C C . GLU B 1 22 ? -7.371 16.781 23.062 1 97.38 22 GLU B C 1
ATOM 1949 O O . GLU B 1 22 ? -7.195 16.406 24.219 1 97.38 22 GLU B O 1
ATOM 1954 N N . LYS B 1 23 ? -6.41 17.047 22.25 1 97.44 23 LYS B N 1
ATOM 1955 C CA . LYS B 1 23 ? -5.02 16.938 22.672 1 97.44 23 LYS B CA 1
ATOM 1956 C C . LYS B 1 23 ? -4.727 17.891 23.828 1 97.44 23 LYS B C 1
ATOM 1958 O O . LYS B 1 23 ? -4.156 17.484 24.844 1 97.44 23 LYS B O 1
ATOM 1963 N N . LEU B 1 24 ? -5.148 19.141 23.719 1 97.69 24 LEU B N 1
ATOM 1964 C CA . LEU B 1 24 ? -4.863 20.125 24.75 1 97.69 24 LEU B CA 1
ATOM 1965 C C . LEU B 1 24 ? -5.68 19.859 26 1 97.69 24 LEU B C 1
ATOM 1967 O O . LEU B 1 24 ? -5.191 20.047 27.125 1 97.69 24 LEU B O 1
ATOM 1971 N N . ASP B 1 25 ? -6.895 19.391 25.828 1 97.19 25 ASP B N 1
ATOM 1972 C CA . ASP B 1 25 ? -7.719 19.016 26.969 1 97.19 25 ASP B CA 1
ATOM 1973 C C . ASP B 1 25 ? -7.078 17.875 27.75 1 97.19 25 ASP B C 1
ATOM 1975 O O . ASP B 1 25 ? -7.086 17.875 28.984 1 97.19 25 ASP B O 1
ATOM 1979 N N . SER B 1 26 ? -6.523 16.969 27.031 1 96.5 26 SER B N 1
ATOM 1980 C CA . SER B 1 26 ? -5.977 15.766 27.641 1 96.5 26 SER B CA 1
ATOM 1981 C C . SER B 1 26 ? -4.781 16.094 28.531 1 96.5 26 SER B C 1
ATOM 1983 O O . SER B 1 26 ? -4.449 15.328 29.438 1 96.5 26 SER B O 1
ATOM 1985 N N . VAL B 1 27 ? -4.125 17.125 28.281 1 96.06 27 VAL B N 1
ATOM 1986 C CA . VAL B 1 27 ? -2.967 17.484 29.078 1 96.06 27 VAL B CA 1
ATOM 1987 C C . VAL B 1 27 ? -3.348 18.578 30.078 1 96.06 27 VAL B C 1
ATOM 1989 O O . VAL B 1 27 ? -2.477 19.188 30.703 1 96.06 27 VAL B O 1
ATOM 1992 N N . GLY B 1 28 ? -4.637 18.969 30.141 1 96.5 28 GLY B N 1
ATOM 1993 C CA . GLY B 1 28 ? -5.125 19.703 31.297 1 96.5 28 GLY B CA 1
ATOM 1994 C C . GLY B 1 28 ? -5.508 21.125 30.984 1 96.5 28 GLY B C 1
ATOM 1995 O O . GLY B 1 28 ? -5.914 21.875 31.875 1 96.5 28 GLY B O 1
ATOM 1996 N N . HIS B 1 29 ? -5.402 21.609 29.734 1 97.88 29 HIS B N 1
ATOM 1997 C CA . HIS B 1 29 ? -5.824 22.969 29.391 1 97.88 29 HIS B CA 1
ATOM 1998 C C . HIS B 1 29 ? -7.348 23.078 29.359 1 97.88 29 HIS B C 1
ATOM 2000 O O . HIS B 1 29 ? -8.039 22.062 29.25 1 97.88 29 HIS B O 1
ATOM 2006 N N . TYR B 1 30 ? -7.824 24.312 29.594 1 97.62 30 TYR B N 1
ATOM 2007 C CA . TYR B 1 30 ? -9.25 24.562 29.469 1 97.62 30 TYR B CA 1
ATOM 2008 C C . TYR B 1 30 ? -9.625 24.953 28.047 1 97.62 30 TYR B C 1
ATOM 2010 O O . TYR B 1 30 ? -9.305 26.047 27.594 1 97.62 30 TYR B O 1
ATOM 2018 N N . VAL B 1 31 ? -10.336 24.078 27.391 1 98.31 31 VAL B N 1
ATOM 2019 C CA . VAL B 1 31 ? -10.555 24.219 25.953 1 98.31 31 VAL B CA 1
ATOM 2020 C C . VAL B 1 31 ? -12.016 24.562 25.688 1 98.31 31 VAL B C 1
ATOM 2022 O O . VAL B 1 31 ? -12.922 23.906 26.219 1 98.31 31 VAL B O 1
ATOM 2025 N N . THR B 1 32 ? -12.289 25.594 25.016 1 98.19 32 THR B N 1
ATOM 2026 C CA . THR B 1 32 ? -13.625 26 24.562 1 98.19 32 THR B CA 1
ATOM 2027 C C . THR B 1 32 ? -13.664 26.156 23.047 1 98.19 32 THR B C 1
ATOM 2029 O O . THR B 1 32 ? -12.812 26.812 22.469 1 98.19 32 THR B O 1
ATOM 2032 N N . VAL B 1 33 ? -14.609 25.516 22.391 1 97.94 33 VAL B N 1
ATOM 2033 C CA . VAL B 1 33 ? -14.805 25.703 20.953 1 97.94 33 VAL B CA 1
ATOM 2034 C C . VAL B 1 33 ? -15.516 27.031 20.703 1 97.94 33 VAL B C 1
ATOM 2036 O O . VAL B 1 33 ? -16.547 27.312 21.312 1 97.94 33 VAL B O 1
ATOM 2039 N N . LEU B 1 34 ? -14.898 27.797 19.844 1 97.88 34 LEU B N 1
ATOM 2040 C CA . LEU B 1 34 ? -15.438 29.125 19.531 1 97.88 34 LEU B CA 1
ATOM 2041 C C . LEU B 1 34 ? -16.062 29.125 18.141 1 97.88 34 LEU B C 1
ATOM 2043 O O . LEU B 1 34 ? -15.68 28.344 17.266 1 97.88 34 LEU B O 1
ATOM 2047 N N . HIS B 1 35 ? -17.016 30.047 17.922 1 95.56 35 HIS B N 1
ATOM 2048 C CA . HIS B 1 35 ? -17.703 30.125 16.641 1 95.56 35 HIS B CA 1
ATOM 2049 C C . HIS B 1 35 ? -17.656 31.531 16.078 1 95.56 35 HIS B C 1
ATOM 2051 O O . HIS B 1 35 ? -17.875 31.734 14.883 1 95.56 35 HIS B O 1
ATOM 2057 N N . ALA B 1 36 ? -17.328 32.5 16.922 1 96.69 36 ALA B N 1
ATOM 2058 C CA . ALA B 1 36 ? -17.266 33.875 16.484 1 96.69 36 ALA B CA 1
ATOM 2059 C C . ALA B 1 36 ? -15.906 34.5 16.812 1 96.69 36 ALA B C 1
ATOM 2061 O O . ALA B 1 36 ? -15.383 34.312 17.922 1 96.69 36 ALA B O 1
ATOM 2062 N N . PRO B 1 37 ? -15.383 35.25 15.82 1 96.62 37 PRO B N 1
ATOM 2063 C CA . PRO B 1 37 ? -14.055 35.812 16.031 1 96.62 37 PRO B CA 1
ATOM 2064 C C . PRO B 1 37 ? -13.984 36.719 17.266 1 96.62 37 PRO B C 1
ATOM 2066 O O . PRO B 1 37 ? -12.961 36.75 17.953 1 96.62 37 PRO B O 1
ATOM 2069 N N . GLU B 1 38 ? -15.031 37.406 17.609 1 95.56 38 GLU B N 1
ATOM 2070 C CA . GLU B 1 38 ? -15.023 38.375 18.719 1 95.56 38 GLU B CA 1
ATOM 2071 C C . GLU B 1 38 ? -14.906 37.656 20.062 1 95.56 38 GLU B C 1
ATOM 2073 O O . GLU B 1 38 ? -14.57 38.281 21.062 1 95.56 38 GLU B O 1
ATOM 2078 N N . ASP B 1 39 ? -15.141 36.344 20.062 1 97.25 39 ASP B N 1
ATOM 2079 C CA . ASP B 1 39 ? -15.172 35.594 21.297 1 97.25 39 ASP B CA 1
ATOM 2080 C C . ASP B 1 39 ? -13.758 35.281 21.781 1 97.25 39 ASP B C 1
ATOM 2082 O O . ASP B 1 39 ? -13.578 34.719 22.875 1 97.25 39 ASP B O 1
ATOM 2086 N N . ILE B 1 40 ? -12.719 35.75 21.078 1 97.94 40 ILE B N 1
ATOM 2087 C CA . ILE B 1 40 ? -11.367 35.281 21.406 1 97.94 40 ILE B CA 1
ATOM 2088 C C . ILE B 1 40 ? -10.797 36.125 22.547 1 97.94 40 ILE B C 1
ATOM 2090 O O . ILE B 1 40 ? -9.773 35.781 23.125 1 97.94 40 ILE B O 1
ATOM 2094 N N . ARG B 1 41 ? -11.445 37.156 23.016 1 93.75 41 ARG B N 1
ATOM 2095 C CA . ARG B 1 41 ? -10.883 38.156 23.906 1 93.75 41 ARG B CA 1
ATOM 2096 C C . ARG B 1 41 ? -10.516 37.562 25.266 1 93.75 41 ARG B C 1
ATOM 2098 O O . ARG B 1 41 ? -9.516 37.938 25.875 1 93.75 41 ARG B O 1
ATOM 2105 N N . ASP B 1 42 ? -11.211 36.562 25.703 1 94.06 42 ASP B N 1
ATOM 2106 C CA . ASP B 1 42 ? -11.023 36.062 27.047 1 94.06 42 ASP B CA 1
ATOM 2107 C C . ASP B 1 42 ? -10.125 34.812 27.047 1 94.06 42 ASP B C 1
ATOM 2109 O O . ASP B 1 42 ? -10.039 34.094 28.062 1 94.06 42 ASP B O 1
ATOM 2113 N N . PHE B 1 43 ? -9.469 34.531 25.984 1 97.94 43 PHE B N 1
ATOM 2114 C CA . PHE B 1 43 ? -8.648 33.344 25.891 1 97.94 43 PHE B CA 1
ATOM 2115 C C . PHE B 1 43 ? -7.18 33.688 25.703 1 97.94 43 PHE B C 1
ATOM 2117 O O . PHE B 1 43 ? -6.844 34.656 25 1 97.94 43 PHE B O 1
ATOM 2124 N N . GLU B 1 44 ? -6.332 32.969 26.375 1 97.69 44 GLU B N 1
ATOM 2125 C CA . GLU B 1 44 ? -4.891 33.219 26.328 1 97.69 44 GLU B CA 1
ATOM 2126 C C . GLU B 1 44 ? -4.289 32.625 25.047 1 97.69 44 GLU B C 1
ATOM 2128 O O . GLU B 1 44 ? -3.354 33.188 24.484 1 97.69 44 GLU B O 1
ATOM 2133 N N . LEU B 1 45 ? -4.793 31.5 24.641 1 98.38 45 LEU B N 1
ATOM 2134 C CA . LEU B 1 45 ? -4.379 30.812 23.422 1 98.38 45 LEU B CA 1
ATOM 2135 C C . LEU B 1 45 ? -5.57 30.578 22.5 1 98.38 45 LEU B C 1
ATOM 2137 O O . LEU B 1 45 ? -6.609 30.078 22.938 1 98.38 45 LEU B O 1
ATOM 2141 N N . VAL B 1 46 ? -5.43 31.047 21.297 1 98.69 46 VAL B N 1
ATOM 2142 C CA . VAL B 1 46 ? -6.43 30.828 20.25 1 98.69 46 VAL B CA 1
ATOM 2143 C C . VAL B 1 46 ? -5.863 29.875 19.188 1 98.69 46 VAL B C 1
ATOM 2145 O O . VAL B 1 46 ? -4.789 30.125 18.641 1 98.69 46 VAL B O 1
ATOM 2148 N N . VAL B 1 47 ? -6.594 28.781 18.922 1 98.75 47 VAL B N 1
ATOM 2149 C CA . VAL B 1 47 ? -6.113 27.75 18 1 98.75 47 VAL B CA 1
ATOM 2150 C C . VAL B 1 47 ? -7.016 27.703 16.766 1 98.75 47 VAL B C 1
ATOM 2152 O O . VAL B 1 47 ? -8.242 27.656 16.891 1 98.75 47 VAL B O 1
ATOM 2155 N N . ILE B 1 48 ? -6.41 27.812 15.648 1 98.38 48 ILE B N 1
ATOM 2156 C CA . ILE B 1 48 ? -7.082 27.562 14.375 1 98.38 48 ILE B CA 1
ATOM 2157 C C . ILE B 1 48 ? -6.809 26.125 13.922 1 98.38 48 ILE B C 1
ATOM 2159 O O . ILE B 1 48 ? -5.777 25.844 13.305 1 98.38 48 ILE B O 1
ATOM 2163 N N . ASP B 1 49 ? -7.723 25.281 14.203 1 97.69 49 ASP B N 1
ATOM 2164 C CA . ASP B 1 49 ? -7.641 23.875 13.844 1 97.69 49 ASP B CA 1
ATOM 2165 C C . ASP B 1 49 ? -8.5 23.562 12.625 1 97.69 49 ASP B C 1
ATOM 2167 O O . ASP B 1 49 ? -9.453 22.781 12.703 1 97.69 49 ASP B O 1
ATOM 2171 N N . ALA B 1 50 ? -8.062 24.188 11.453 1 94.38 50 ALA B N 1
ATOM 2172 C CA . ALA B 1 50 ? -8.828 24.125 10.211 1 94.38 50 ALA B CA 1
ATOM 2173 C C . ALA B 1 50 ? -7.934 24.359 9 1 94.38 50 ALA B C 1
ATOM 2175 O O . ALA B 1 50 ? -6.824 24.891 9.133 1 94.38 50 ALA B O 1
ATOM 2176 N N . HIS B 1 51 ? -8.328 23.969 7.711 1 87.12 51 HIS B N 1
ATOM 2177 C CA . HIS B 1 51 ? -7.578 24.188 6.48 1 87.12 51 HIS B CA 1
ATOM 2178 C C . HIS B 1 51 ? -7.645 25.641 6.051 1 87.12 51 HIS B C 1
ATOM 2180 O O . HIS B 1 51 ? -6.676 26.188 5.508 1 87.12 51 HIS B O 1
ATOM 2186 N N . GLY B 1 52 ? -8.656 26.375 6.234 1 88 52 GLY B N 1
ATOM 2187 C CA . GLY B 1 52 ? -8.852 27.75 5.805 1 88 52 GLY B CA 1
ATOM 2188 C C . GLY B 1 52 ? -8.273 28.766 6.773 1 88 52 GLY B C 1
ATOM 2189 O O . GLY B 1 52 ? -8.977 29.672 7.227 1 88 52 GLY B O 1
ATOM 2190 N N . VAL B 1 53 ? -6.941 28.672 6.98 1 95.38 53 VAL B N 1
ATOM 2191 C CA . VAL B 1 53 ? -6.281 29.438 8.023 1 95.38 53 VAL B CA 1
ATOM 2192 C C . VAL B 1 53 ? -6.355 30.938 7.684 1 95.38 53 VAL B C 1
ATOM 2194 O O . VAL B 1 53 ? -6.609 31.766 8.562 1 95.38 53 VAL B O 1
ATOM 2197 N N . GLU B 1 54 ? -6.199 31.281 6.391 1 95.12 54 GLU B N 1
ATOM 2198 C CA . GLU B 1 54 ? -6.168 32.688 5.969 1 95.12 54 GLU B CA 1
ATOM 2199 C C . GLU B 1 54 ? -7.461 33.406 6.348 1 95.12 54 GLU B C 1
ATOM 2201 O O . GLU B 1 54 ? -7.422 34.531 6.859 1 95.12 54 GLU B O 1
ATOM 2206 N N . GLY B 1 55 ? -8.531 32.75 6.062 1 95.69 55 GLY B N 1
ATOM 2207 C CA . GLY B 1 55 ? -9.82 33.344 6.395 1 95.69 55 GLY B CA 1
ATOM 2208 C C . GLY B 1 55 ? -9.984 33.625 7.879 1 95.69 55 GLY B C 1
ATOM 2209 O O . GLY B 1 55 ? -10.461 34.688 8.266 1 95.69 55 GLY B O 1
ATOM 2210 N N . TYR B 1 56 ? -9.57 32.688 8.688 1 97.12 56 TYR B N 1
ATOM 2211 C CA . TYR B 1 56 ? -9.648 32.875 10.133 1 97.12 56 TYR B CA 1
ATOM 2212 C C . TYR B 1 56 ? -8.727 34 10.594 1 97.12 56 TYR B C 1
ATOM 2214 O O . TYR B 1 56 ? -9.125 34.844 11.398 1 97.12 56 TYR B O 1
ATOM 2222 N N . VAL B 1 57 ? -7.543 34.031 10.07 1 97.94 57 VAL B N 1
ATOM 2223 C CA . VAL B 1 57 ? -6.547 35 10.469 1 97.94 57 VAL B CA 1
ATOM 2224 C C . VAL B 1 57 ? -7.07 36.406 10.195 1 97.94 57 VAL B C 1
ATOM 2226 O O . VAL B 1 57 ? -6.969 37.281 11.055 1 97.94 57 VAL B O 1
ATOM 2229 N N . GLU B 1 58 ? -7.625 36.562 9.07 1 95.88 58 GLU B N 1
ATOM 2230 C CA . GLU B 1 58 ? -8.164 37.844 8.68 1 95.88 58 GLU B CA 1
ATOM 2231 C C . GLU B 1 58 ? -9.258 38.312 9.641 1 95.88 58 GLU B C 1
ATOM 2233 O O . GLU B 1 58 ? -9.258 39.469 10.086 1 95.88 58 GLU B O 1
ATOM 2238 N N . LYS B 1 59 ? -10.102 37.438 10 1 96.75 59 LYS B N 1
ATOM 2239 C CA . LYS B 1 59 ? -11.219 37.781 10.875 1 96.75 59 LYS B CA 1
ATOM 2240 C C . LYS B 1 59 ? -10.75 38 12.312 1 96.75 59 LYS B C 1
ATOM 2242 O O . LYS B 1 59 ? -11.234 38.906 13 1 96.75 59 LYS B O 1
ATOM 2247 N N . LEU B 1 60 ? -9.828 37.25 12.758 1 97.88 60 LEU B N 1
ATOM 2248 C CA . LEU B 1 60 ? -9.406 37.25 14.156 1 97.88 60 LEU B CA 1
ATOM 2249 C C . LEU B 1 60 ? -8.523 38.469 14.461 1 97.88 60 LEU B C 1
ATOM 2251 O O . LEU B 1 60 ? -8.477 38.938 15.594 1 97.88 60 LEU B O 1
ATOM 2255 N N . SER B 1 61 ? -7.828 38.938 13.438 1 96.88 61 SER B N 1
ATOM 2256 C CA . SER B 1 61 ? -6.848 40 13.648 1 96.88 61 SER B CA 1
ATOM 2257 C C . SER B 1 61 ? -7.504 41.25 14.188 1 96.88 61 SER B C 1
ATOM 2259 O O . SER B 1 61 ? -6.879 42 14.922 1 96.88 61 SER B O 1
ATOM 2261 N N . ALA B 1 62 ? -8.781 41.406 13.906 1 94.94 62 ALA B N 1
ATOM 2262 C CA . ALA B 1 62 ? -9.516 42.594 14.352 1 94.94 62 ALA B CA 1
ATOM 2263 C C . ALA B 1 62 ? -9.75 42.562 15.852 1 94.94 62 ALA B C 1
ATOM 2265 O O . ALA B 1 62 ? -10.023 43.594 16.469 1 94.94 62 ALA B O 1
ATOM 2266 N N . PHE B 1 63 ? -9.609 41.438 16.453 1 96.81 63 PHE B N 1
ATOM 2267 C CA . PHE B 1 63 ? -9.984 41.281 17.859 1 96.81 63 PHE B CA 1
ATOM 2268 C C . PHE B 1 63 ? -8.789 40.844 18.688 1 96.81 63 PHE B C 1
ATOM 2270 O O . PHE B 1 63 ? -8.906 40.625 19.891 1 96.81 63 PHE B O 1
ATOM 2277 N N . ALA B 1 64 ? -7.641 40.688 18.062 1 96.75 64 ALA B N 1
ATOM 2278 C CA . ALA B 1 64 ? -6.441 40.188 18.719 1 96.75 64 ALA B CA 1
ATOM 2279 C C . ALA B 1 64 ? -5.914 41.188 19.75 1 96.75 64 ALA B C 1
ATOM 2281 O O . ALA B 1 64 ? -5.984 42.406 19.531 1 96.75 64 ALA B O 1
ATOM 2282 N N . ARG B 1 65 ? -5.395 40.719 20.844 1 95.56 65 ARG B N 1
ATOM 2283 C CA . ARG B 1 65 ? -4.762 41.562 21.859 1 95.56 65 ARG B CA 1
ATOM 2284 C C . ARG B 1 65 ? -3.252 41.344 21.875 1 95.56 65 ARG B C 1
ATOM 2286 O O . ARG B 1 65 ? -2.768 40.281 21.531 1 95.56 65 ARG B O 1
ATOM 2293 N N . ARG B 1 66 ? -2.592 42.375 22.344 1 95.75 66 ARG B N 1
ATOM 2294 C CA . ARG B 1 66 ? -1.144 42.281 22.484 1 95.75 66 ARG B CA 1
ATOM 2295 C C . ARG B 1 66 ? -0.764 41.156 23.422 1 95.75 66 ARG B C 1
ATOM 2297 O O . ARG B 1 66 ? -1.343 41 24.516 1 95.75 66 ARG B O 1
ATOM 2304 N N . GLY B 1 67 ? 0.137 40.312 22.969 1 96.25 67 GLY B N 1
ATOM 2305 C CA . GLY B 1 67 ? 0.654 39.219 23.797 1 96.25 67 GLY B CA 1
ATOM 2306 C C . GLY B 1 67 ? -0.187 37.969 23.734 1 96.25 67 GLY B C 1
ATOM 2307 O O . GLY B 1 67 ? 0.204 36.938 24.266 1 96.25 67 GLY B O 1
ATOM 2308 N N . GLN B 1 68 ? -1.38 38.062 23.109 1 97.88 68 GLN B N 1
ATOM 2309 C CA . GLN B 1 68 ? -2.215 36.875 22.938 1 97.88 68 GLN B CA 1
ATOM 2310 C C . GLN B 1 68 ? -1.548 35.844 22.016 1 97.88 68 GLN B C 1
ATOM 2312 O O . GLN B 1 68 ? -0.864 36.219 21.062 1 97.88 68 GLN B O 1
ATOM 2317 N N . MET B 1 69 ? -1.709 34.594 22.375 1 98.31 69 MET B N 1
ATOM 2318 C CA . MET B 1 69 ? -1.067 33.531 21.609 1 98.31 69 MET B CA 1
ATOM 2319 C C . MET B 1 69 ? -2.02 32.969 20.562 1 98.31 69 MET B C 1
ATOM 2321 O O . MET B 1 69 ? -3.201 32.75 20.844 1 98.31 69 MET B O 1
ATOM 2325 N N . PHE B 1 70 ? -1.505 32.75 19.359 1 98.56 70 PHE B N 1
ATOM 2326 C CA . PHE B 1 70 ? -2.252 32.156 18.266 1 98.56 70 PHE B CA 1
ATOM 2327 C C . PHE B 1 70 ? -1.49 30.969 17.672 1 98.56 70 PHE B C 1
ATOM 2329 O O . PHE B 1 70 ? -0.268 31.016 17.516 1 98.56 70 PHE B O 1
ATOM 2336 N N . LEU B 1 71 ? -2.215 29.891 17.375 1 98.62 71 LEU B N 1
ATOM 2337 C CA . LEU B 1 71 ? -1.635 28.656 16.828 1 98.62 71 LEU B CA 1
ATOM 2338 C C . LEU B 1 71 ? -2.494 28.109 15.688 1 98.62 71 LEU B C 1
ATOM 2340 O O . LEU B 1 71 ? -3.709 27.969 15.836 1 98.62 71 LEU B O 1
ATOM 2344 N N . HIS B 1 72 ? -1.913 27.906 14.539 1 98.19 72 HIS B N 1
ATOM 2345 C CA . HIS B 1 72 ? -2.652 27.141 13.547 1 98.19 72 HIS B CA 1
ATOM 2346 C C . HIS B 1 72 ? -2.076 25.734 13.406 1 98.19 72 HIS B C 1
ATOM 2348 O O . HIS B 1 72 ? -0.917 25.484 13.75 1 98.19 72 HIS B O 1
ATOM 2354 N N . THR B 1 73 ? -2.883 24.812 12.898 1 97.81 73 THR B N 1
ATOM 2355 C CA . THR B 1 73 ? -2.475 23.406 12.859 1 97.81 73 THR B CA 1
ATOM 2356 C C . THR B 1 73 ? -2.252 22.938 11.43 1 97.81 73 THR B C 1
ATOM 2358 O O . THR B 1 73 ? -2.074 21.75 11.172 1 97.81 73 THR B O 1
ATOM 2361 N N . SER B 1 74 ? -2.277 23.828 10.477 1 95.25 74 SER B N 1
ATOM 2362 C CA . SER B 1 74 ? -2.111 23.453 9.078 1 95.25 74 SER B CA 1
ATOM 2363 C C . SER B 1 74 ? -0.667 23.078 8.773 1 95.25 74 SER B C 1
ATOM 2365 O O . SER B 1 74 ? 0.262 23.797 9.148 1 95.25 74 SER B O 1
ATOM 2367 N N . LEU B 1 75 ? -0.484 21.953 8.047 1 95.38 75 LEU B N 1
ATOM 2368 C CA . LEU B 1 75 ? 0.856 21.531 7.656 1 95.38 75 LEU B CA 1
ATOM 2369 C C . LEU B 1 75 ? 1.367 22.375 6.488 1 95.38 75 LEU B C 1
ATOM 2371 O O . LEU B 1 75 ? 2.566 22.641 6.391 1 95.38 75 LEU B O 1
ATOM 2375 N N . THR B 1 76 ? 0.522 22.828 5.629 1 92 76 THR B N 1
ATOM 2376 C CA . THR B 1 76 ? 0.943 23.391 4.355 1 92 76 THR B CA 1
ATOM 2377 C C . THR B 1 76 ? 1.173 24.891 4.484 1 92 76 THR B C 1
ATOM 2379 O O . THR B 1 76 ? 1.834 25.5 3.643 1 92 76 THR B O 1
ATOM 2382 N N . HIS B 1 77 ? 0.625 25.516 5.523 1 92.5 77 HIS B N 1
ATOM 2383 C CA . HIS B 1 77 ? 0.841 26.938 5.723 1 92.5 77 HIS B CA 1
ATOM 2384 C C . HIS B 1 77 ? 2.086 27.203 6.562 1 92.5 77 HIS B C 1
ATOM 2386 O O . HIS B 1 77 ? 2.301 26.531 7.582 1 92.5 77 HIS B O 1
ATOM 2392 N N . GLY B 1 78 ? 2.881 28.094 6.129 1 91.88 78 GLY B N 1
ATOM 2393 C CA . GLY B 1 78 ? 3.936 28.625 6.98 1 91.88 78 GLY B CA 1
ATOM 2394 C C . GLY B 1 78 ? 3.432 29.625 8 1 91.88 78 GLY B C 1
ATOM 2395 O O . GLY B 1 78 ? 2.234 29.922 8.055 1 91.88 78 GLY B O 1
ATOM 2396 N N . ILE B 1 79 ? 4.363 30.141 8.711 1 95.06 79 ILE B N 1
ATOM 2397 C CA . ILE B 1 79 ? 4.008 31.031 9.812 1 95.06 79 ILE B CA 1
ATOM 2398 C C . ILE B 1 79 ? 3.592 32.406 9.258 1 95.06 79 ILE B C 1
ATOM 2400 O O . ILE B 1 79 ? 2.865 33.156 9.922 1 95.06 79 ILE B O 1
ATOM 2404 N N . THR B 1 80 ? 3.994 32.719 8.031 1 94.38 80 THR B N 1
ATOM 2405 C CA . THR B 1 80 ? 3.771 34.031 7.469 1 94.38 80 THR B CA 1
ATOM 2406 C C . THR B 1 80 ? 2.285 34.281 7.219 1 94.38 80 THR B C 1
ATOM 2408 O O . THR B 1 80 ? 1.841 35.406 7.133 1 94.38 80 THR B O 1
ATOM 2411 N N . VAL B 1 81 ? 1.498 33.25 7.141 1 95.69 81 VAL B N 1
ATOM 2412 C CA . VAL B 1 81 ? 0.057 33.375 6.957 1 95.69 81 VAL B CA 1
ATOM 2413 C C . VAL B 1 81 ? -0.556 34.062 8.172 1 95.69 81 VAL B C 1
ATOM 2415 O O . VAL B 1 81 ? -1.646 34.656 8.078 1 95.69 81 VAL B O 1
ATOM 2418 N N . MET B 1 82 ? 0.152 34.094 9.289 1 97.19 82 MET B N 1
ATOM 2419 C CA . MET B 1 82 ? -0.347 34.656 10.547 1 97.19 82 MET B CA 1
ATOM 2420 C C . MET B 1 82 ? 0.084 36.094 10.719 1 97.19 82 MET B C 1
ATOM 2422 O O . MET B 1 82 ? -0.152 36.688 11.773 1 97.19 82 MET B O 1
ATOM 2426 N N . ASP B 1 83 ? 0.643 36.719 9.695 1 96.62 83 ASP B N 1
ATOM 2427 C CA . ASP B 1 83 ? 1.228 38.062 9.758 1 96.62 83 ASP B CA 1
ATOM 2428 C C . ASP B 1 83 ? 0.223 39.062 10.305 1 96.62 83 ASP B C 1
ATOM 2430 O O . ASP B 1 83 ? 0.559 39.906 11.164 1 96.62 83 ASP B O 1
ATOM 2434 N N . PRO B 1 84 ? -1.062 39.062 9.859 1 97.56 84 PRO B N 1
ATOM 2435 C CA . PRO B 1 84 ? -2.02 40.031 10.375 1 97.56 84 PRO B CA 1
ATOM 2436 C C . PRO B 1 84 ? -2.172 39.969 11.891 1 97.56 84 PRO B C 1
ATOM 2438 O O . PRO B 1 84 ? -2.336 41 12.547 1 97.56 84 PRO B O 1
ATOM 2441 N N . LEU B 1 85 ? -2.068 38.781 12.461 1 97.75 85 LEU B N 1
ATOM 2442 C CA . LEU B 1 85 ? -2.176 38.594 13.906 1 97.75 85 LEU B CA 1
ATOM 2443 C C . LEU B 1 85 ? -0.913 39.094 14.609 1 97.75 85 LEU B C 1
ATOM 2445 O O . LEU B 1 85 ? -0.986 39.656 15.695 1 97.75 85 LEU B O 1
ATOM 2449 N N . GLU B 1 86 ? 0.181 38.812 13.992 1 95.94 86 GLU B N 1
ATOM 2450 C CA . GLU B 1 86 ? 1.454 39.281 14.531 1 95.94 86 GLU B CA 1
ATOM 2451 C C . GLU B 1 86 ? 1.495 40.812 14.594 1 95.94 86 GLU B C 1
ATOM 2453 O O . GLU B 1 86 ? 1.958 41.375 15.578 1 95.94 86 GLU B O 1
ATOM 2458 N N . THR B 1 87 ? 1.055 41.469 13.531 1 95.31 87 THR B N 1
ATOM 2459 C CA . THR B 1 87 ? 1.048 42.906 13.445 1 95.31 87 THR B CA 1
ATOM 2460 C C . THR B 1 87 ? 0.164 43.5 14.531 1 95.31 87 THR B C 1
ATOM 2462 O O . THR B 1 87 ? 0.438 44.625 15.031 1 95.31 87 THR B O 1
ATOM 2465 N N . SER B 1 88 ? -0.81 42.781 14.953 1 93.75 88 SER B N 1
ATOM 2466 C CA . SER B 1 88 ? -1.703 43.219 16.016 1 93.75 88 SER B CA 1
ATOM 2467 C C . SER B 1 88 ? -1.087 42.969 17.391 1 93.75 88 SER B C 1
ATOM 2469 O O . SER B 1 88 ? -1.717 43.25 18.422 1 93.75 88 SER B O 1
ATOM 2471 N N . GLY B 1 89 ? 0.18 42.438 17.391 1 93.88 89 GLY B N 1
ATOM 2472 C CA . GLY B 1 89 ? 0.916 42.219 18.625 1 93.88 89 GLY B CA 1
ATOM 2473 C C . GLY B 1 89 ? 0.783 40.812 19.172 1 93.88 89 GLY B C 1
ATOM 2474 O O . GLY B 1 89 ? 1.227 40.531 20.281 1 93.88 89 GLY B O 1
ATOM 2475 N N . GLY B 1 90 ? 0.1 39.938 18.484 1 96.81 90 GLY B N 1
ATOM 2476 C CA . GLY B 1 90 ? -0.057 38.562 18.891 1 96.81 90 GLY B CA 1
ATOM 2477 C C . GLY B 1 90 ? 1.209 37.719 18.719 1 96.81 90 GLY B C 1
ATOM 2478 O O . GLY B 1 90 ? 2.07 38.062 17.906 1 96.81 90 GLY B O 1
ATOM 2479 N N . ILE B 1 91 ? 1.369 36.719 19.562 1 97.88 91 ILE B N 1
ATOM 2480 C CA . ILE B 1 91 ? 2.4 35.688 19.391 1 97.88 91 ILE B CA 1
ATOM 2481 C C . ILE B 1 91 ? 1.884 34.562 18.484 1 97.88 91 ILE B C 1
ATOM 2483 O O . ILE B 1 91 ? 0.914 33.875 18.812 1 97.88 91 ILE B O 1
ATOM 2487 N N . VAL B 1 92 ? 2.502 34.375 17.328 1 98.44 92 VAL B N 1
ATOM 2488 C CA . VAL B 1 92 ? 1.942 33.469 16.328 1 98.44 92 VAL B CA 1
ATOM 2489 C C . VAL B 1 92 ? 2.822 32.219 16.203 1 98.44 92 VAL B C 1
ATOM 2491 O O . VAL B 1 92 ? 4.051 32.312 16.234 1 98.44 92 VAL B O 1
ATOM 2494 N N . MET B 1 93 ? 2.164 31.047 16.141 1 98.44 93 MET B N 1
ATOM 2495 C CA . MET B 1 93 ? 2.826 29.75 16.078 1 98.44 93 MET B CA 1
ATOM 2496 C C . MET B 1 93 ? 2.07 28.797 15.148 1 98.44 93 MET B C 1
ATOM 2498 O O . MET B 1 93 ? 0.931 29.078 14.773 1 98.44 93 MET B O 1
ATOM 2502 N N . SER B 1 94 ? 2.711 27.766 14.797 1 97.94 94 SER B N 1
ATOM 2503 C CA . SER B 1 94 ? 2.086 26.641 14.109 1 97.94 94 SER B CA 1
ATOM 2504 C C . SER B 1 94 ? 2.602 25.297 14.656 1 97.94 94 SER B C 1
ATOM 2506 O O . SER B 1 94 ? 3.732 25.219 15.141 1 97.94 94 SER B O 1
ATOM 2508 N N . ALA B 1 95 ? 1.763 24.344 14.672 1 98 95 ALA B N 1
ATOM 2509 C CA . ALA B 1 95 ? 2.137 23 15.094 1 98 95 ALA B CA 1
ATOM 2510 C C . ALA B 1 95 ? 1.244 21.953 14.43 1 98 95 ALA B C 1
ATOM 2512 O O . ALA B 1 95 ? 0.016 22.047 14.492 1 98 95 ALA B O 1
ATOM 2513 N N . HIS B 1 96 ? 1.833 20.984 13.844 1 97.88 96 HIS B N 1
ATOM 2514 C CA . HIS B 1 96 ? 1.129 19.906 13.156 1 97.88 96 HIS B CA 1
ATOM 2515 C C . HIS B 1 96 ? 1.782 18.562 13.438 1 97.88 96 HIS B C 1
ATOM 2517 O O . HIS B 1 96 ? 2.961 18.359 13.133 1 97.88 96 HIS B O 1
ATOM 2523 N N . PRO B 1 97 ? 1.009 17.641 13.969 1 97.38 97 PRO B N 1
ATOM 2524 C CA . PRO B 1 97 ? 1.581 16.312 14.156 1 97.38 97 PRO B CA 1
ATOM 2525 C C . PRO B 1 97 ? 1.697 15.523 12.852 1 97.38 97 PRO B C 1
ATOM 2527 O O . PRO B 1 97 ? 0.807 15.594 12 1 97.38 97 PRO B O 1
ATOM 2530 N N . ILE B 1 98 ? 2.783 14.75 12.719 1 96.88 98 ILE B N 1
ATOM 2531 C CA . ILE B 1 98 ? 2.949 13.984 11.492 1 96.88 98 ILE B CA 1
ATOM 2532 C C . ILE B 1 98 ? 3.059 12.5 11.82 1 96.88 98 ILE B C 1
ATOM 2534 O O . ILE B 1 98 ? 3.174 11.664 10.914 1 96.88 98 ILE B O 1
ATOM 2538 N N . GLY B 1 99 ? 3.098 12.109 13.055 1 95.31 99 GLY B N 1
ATOM 2539 C CA . GLY B 1 99 ? 3.094 10.719 13.484 1 95.31 99 GLY B CA 1
ATOM 2540 C C . GLY B 1 99 ? 4.266 10.367 14.375 1 95.31 99 GLY B C 1
ATOM 2541 O O . GLY B 1 99 ? 5.297 11.039 14.359 1 95.31 99 GLY B O 1
ATOM 2542 N N . GLN B 1 100 ? 4.02 9.32 15.227 1 95.06 100 GLN B N 1
ATOM 2543 C CA . GLN B 1 100 ? 5.047 8.828 16.141 1 95.06 100 GLN B CA 1
ATOM 2544 C C . GLN B 1 100 ? 5.59 9.945 17.016 1 95.06 100 GLN B C 1
ATOM 2546 O O . GLN B 1 100 ? 6.805 10.094 17.172 1 95.06 100 GLN B O 1
ATOM 2551 N N . ASP B 1 101 ? 4.746 10.859 17.406 1 96.5 101 ASP B N 1
ATOM 2552 C CA . ASP B 1 101 ? 5.039 11.93 18.344 1 96.5 101 ASP B CA 1
ATOM 2553 C C . ASP B 1 101 ? 5.887 13.023 17.688 1 96.5 101 ASP B C 1
ATOM 2555 O O . ASP B 1 101 ? 6.453 13.875 18.375 1 96.5 101 ASP B O 1
ATOM 2559 N N . ARG B 1 102 ? 6.051 12.945 16.422 1 97.62 102 ARG B N 1
ATOM 2560 C CA . ARG B 1 102 ? 6.773 13.977 15.688 1 97.62 102 ARG B CA 1
ATOM 2561 C C . ARG B 1 102 ? 5.824 15.086 15.234 1 97.62 102 ARG B C 1
ATOM 2563 O O . ARG B 1 102 ? 4.699 14.812 14.812 1 97.62 102 ARG B O 1
ATOM 2570 N N . TRP B 1 103 ? 6.387 16.328 15.352 1 98.12 103 TRP B N 1
ATOM 2571 C CA . TRP B 1 103 ? 5.605 17.516 15 1 98.12 103 TRP 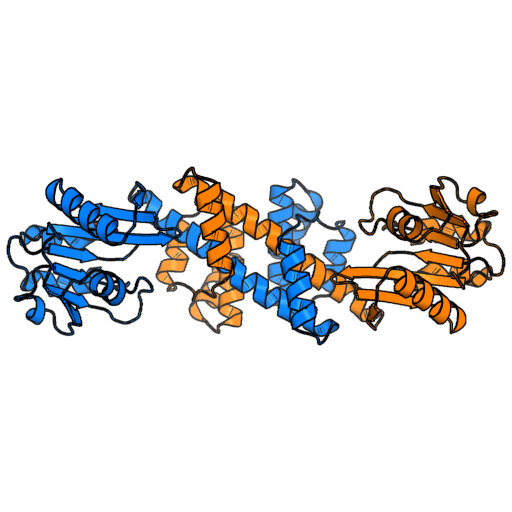B CA 1
ATOM 2572 C C . TRP B 1 103 ? 6.41 18.453 14.109 1 98.12 103 TRP B C 1
ATOM 2574 O O . TRP B 1 103 ? 7.629 18.578 14.273 1 98.12 103 TRP B O 1
ATOM 2584 N N . VAL B 1 104 ? 5.73 19.062 13.141 1 98.06 104 VAL B N 1
ATOM 2585 C CA . VAL B 1 104 ? 6.262 20.234 12.453 1 98.06 104 VAL B CA 1
ATOM 2586 C C . VAL B 1 104 ? 5.723 21.516 13.102 1 98.06 104 VAL B C 1
ATOM 2588 O O . VAL B 1 104 ? 4.508 21.719 13.18 1 98.06 104 VAL B O 1
ATOM 2591 N N . ALA B 1 105 ? 6.621 22.312 13.617 1 97.75 105 ALA B N 1
ATOM 2592 C CA . ALA B 1 105 ? 6.207 23.531 14.305 1 97.75 105 ALA B CA 1
ATOM 2593 C C . ALA B 1 105 ? 7.047 24.719 13.859 1 97.75 105 ALA B C 1
ATOM 2595 O O . ALA B 1 105 ? 8.18 24.547 13.398 1 97.75 105 ALA B O 1
ATOM 2596 N N . SER B 1 106 ? 6.438 25.859 13.852 1 96.75 106 SER B N 1
ATOM 2597 C CA . SER B 1 106 ? 7.105 27.109 13.508 1 96.75 106 SER B CA 1
ATOM 2598 C C . SER B 1 106 ? 6.594 28.266 14.359 1 96.75 106 SER B C 1
ATOM 2600 O O . SER B 1 106 ? 5.492 28.203 14.914 1 96.75 106 SER B O 1
ATOM 2602 N N . ALA B 1 107 ? 7.398 29.25 14.547 1 97 107 ALA B N 1
ATOM 2603 C CA . ALA B 1 107 ? 7.043 30.547 15.148 1 97 107 ALA B CA 1
ATOM 2604 C C . ALA B 1 107 ? 7.852 31.672 14.531 1 97 107 ALA B C 1
ATOM 2606 O O . ALA B 1 107 ? 8.812 31.438 13.789 1 97 107 ALA B O 1
ATOM 2607 N N . LEU B 1 108 ? 7.395 32.875 14.742 1 94.88 108 LEU B N 1
ATOM 2608 C CA . LEU B 1 108 ? 8.039 34.031 14.117 1 94.88 108 LEU B CA 1
ATOM 2609 C C . LEU B 1 108 ? 9.273 34.438 14.898 1 94.88 108 LEU B C 1
ATOM 2611 O O . LEU B 1 108 ? 10.211 35 14.328 1 94.88 108 LEU B O 1
ATOM 2615 N N . ASP B 1 109 ? 9.273 34.25 16.234 1 94.12 109 ASP B N 1
ATOM 2616 C CA . ASP B 1 109 ? 10.375 34.75 17.062 1 94.12 109 ASP B CA 1
ATOM 2617 C C . ASP B 1 109 ? 10.719 33.719 18.156 1 94.12 109 ASP B C 1
ATOM 2619 O O . ASP B 1 109 ? 10.102 32.656 18.25 1 94.12 109 ASP B O 1
ATOM 2623 N N . GLU B 1 110 ? 11.719 34.062 18.906 1 96.44 110 GLU B N 1
ATOM 2624 C CA . GLU B 1 110 ? 12.258 33.156 19.906 1 96.44 110 GLU B CA 1
ATOM 2625 C C . GLU B 1 110 ? 11.211 32.812 20.969 1 96.44 110 GLU B C 1
ATOM 2627 O O . GLU B 1 110 ? 11.148 31.688 21.469 1 96.44 110 GLU B O 1
ATOM 2632 N N . LEU B 1 111 ? 10.492 33.812 21.344 1 96.5 111 LEU B N 1
ATOM 2633 C CA . LEU B 1 111 ? 9.438 33.594 22.344 1 96.5 111 LEU B CA 1
ATOM 2634 C C . LEU B 1 111 ? 8.422 32.562 21.844 1 96.5 111 LEU B C 1
ATOM 2636 O O . LEU B 1 111 ? 8.102 31.625 22.547 1 96.5 111 LEU B O 1
ATOM 2640 N N . GLY B 1 112 ? 7.867 32.75 20.641 1 97.5 112 GLY B N 1
ATOM 2641 C CA . GLY B 1 112 ? 6.953 31.797 20.031 1 97.5 112 GLY B CA 1
ATOM 2642 C C . GLY B 1 112 ? 7.535 30.406 19.938 1 97.5 112 GLY B C 1
ATOM 2643 O O . GLY B 1 112 ? 6.84 29.422 20.188 1 97.5 112 GLY B O 1
ATOM 2644 N N . GLU B 1 113 ? 8.789 30.328 19.578 1 97.56 113 GLU B N 1
ATOM 2645 C CA . GLU B 1 113 ? 9.469 29.047 19.484 1 97.56 113 GLU B CA 1
ATOM 2646 C C . GLU B 1 113 ? 9.508 28.328 20.828 1 97.56 113 GLU B C 1
ATOM 2648 O O . GLU B 1 113 ? 9.289 27.125 20.906 1 97.56 113 GLU B O 1
ATOM 2653 N N . THR B 1 114 ? 9.859 29.078 21.797 1 97.88 114 THR B N 1
ATOM 2654 C CA . THR B 1 114 ? 9.898 28.516 23.141 1 97.88 114 THR B CA 1
ATOM 2655 C C . THR B 1 114 ? 8.523 28.016 23.547 1 97.88 114 THR B C 1
ATOM 2657 O O . THR B 1 114 ? 8.391 26.891 24.062 1 97.88 114 THR B O 1
ATOM 2660 N N . ILE B 1 115 ? 7.5 28.781 23.281 1 97.25 115 ILE B N 1
ATOM 2661 C CA . ILE B 1 115 ? 6.145 28.453 23.703 1 97.25 115 ILE B CA 1
ATOM 2662 C C . ILE B 1 115 ? 5.648 27.219 22.953 1 97.25 115 ILE B C 1
ATOM 2664 O O . ILE B 1 115 ? 5.141 26.281 23.562 1 97.25 115 ILE B O 1
ATOM 2668 N N . VAL B 1 116 ? 5.785 27.219 21.641 1 98.06 116 VAL B N 1
ATOM 2669 C CA . VAL B 1 116 ? 5.281 26.094 20.859 1 98.06 116 VAL B CA 1
ATOM 2670 C C . VAL B 1 116 ? 6.062 24.828 21.219 1 98.06 116 VAL B C 1
ATOM 2672 O O . VAL B 1 116 ? 5.508 23.719 21.219 1 98.06 116 VAL B O 1
ATOM 2675 N N . GLY B 1 117 ? 7.348 24.953 21.469 1 98.12 117 GLY B N 1
ATOM 2676 C CA . GLY B 1 117 ? 8.133 23.828 21.938 1 98.12 117 GLY B CA 1
ATOM 2677 C C . GLY B 1 117 ? 7.605 23.234 23.234 1 98.12 117 GLY B C 1
ATOM 2678 O O . GLY B 1 117 ? 7.504 22.016 23.359 1 98.12 117 GLY B O 1
ATOM 2679 N N . LEU B 1 118 ? 7.312 24.094 24.172 1 96.88 118 LEU B N 1
ATOM 2680 C CA . LEU B 1 118 ? 6.754 23.656 25.438 1 96.88 118 LEU B CA 1
ATOM 2681 C C . LEU B 1 118 ? 5.41 22.969 25.234 1 96.88 118 LEU B C 1
ATOM 2683 O O . LEU B 1 118 ? 5.148 21.922 25.828 1 96.88 118 LEU B O 1
ATOM 2687 N N . LEU B 1 119 ? 4.57 23.562 24.391 1 96.81 119 LEU B N 1
ATOM 2688 C CA . LEU B 1 119 ? 3.256 22.984 24.109 1 96.81 119 LEU B CA 1
ATOM 2689 C C . LEU B 1 119 ? 3.385 21.594 23.5 1 96.81 119 LEU B C 1
ATOM 2691 O O . LEU B 1 119 ? 2.734 20.656 23.953 1 96.81 119 LEU B O 1
ATOM 2695 N N . VAL B 1 120 ? 4.246 21.422 22.453 1 98.06 120 VAL B N 1
ATOM 2696 C CA . VAL B 1 120 ? 4.469 20.141 21.797 1 98.06 120 VAL B CA 1
ATOM 2697 C C . VAL B 1 120 ? 5.043 19.141 22.797 1 98.06 120 VAL B C 1
ATOM 2699 O O . VAL B 1 120 ? 4.648 17.969 22.812 1 98.06 120 VAL B O 1
ATOM 2702 N N . GLY B 1 121 ? 5.926 19.594 23.641 1 97.81 121 GLY B N 1
ATOM 2703 C CA . GLY B 1 121 ? 6.488 18.75 24.672 1 97.81 121 GLY B CA 1
ATOM 2704 C C . GLY B 1 121 ? 5.445 18.234 25.656 1 97.81 121 GLY B C 1
ATOM 2705 O O . GLY B 1 121 ? 5.488 17.078 26.062 1 97.81 121 GLY B O 1
ATOM 2706 N N . GLU B 1 122 ? 4.566 19.125 26.062 1 96.5 122 GLU B N 1
ATOM 2707 C CA . GLU B 1 122 ? 3.488 18.719 26.969 1 96.5 122 GLU B CA 1
ATOM 2708 C C . GLU B 1 122 ? 2.635 17.625 26.344 1 96.5 122 GLU B C 1
ATOM 2710 O O . GLU B 1 122 ? 2.113 16.766 27.062 1 96.5 122 GLU B O 1
ATOM 2715 N N . LEU B 1 123 ? 2.559 17.641 25.047 1 97.06 123 LEU B N 1
ATOM 2716 C CA . LEU B 1 123 ? 1.745 16.672 24.328 1 97.06 123 LEU B CA 1
ATOM 2717 C C . LEU B 1 123 ? 2.547 15.406 24.031 1 97.06 123 LEU B C 1
ATOM 2719 O O . LEU B 1 123 ? 2.07 14.523 23.328 1 97.06 123 LEU B O 1
ATOM 2723 N N . GLY B 1 124 ? 3.725 15.352 24.531 1 97.19 124 GLY B N 1
ATOM 2724 C CA . GLY B 1 124 ? 4.566 14.18 24.359 1 97.19 124 GLY B CA 1
ATOM 2725 C C . GLY B 1 124 ? 5.246 14.133 23 1 97.19 124 GLY B C 1
ATOM 2726 O O . GLY B 1 124 ? 5.703 13.07 22.562 1 97.19 124 GLY B O 1
ATOM 2727 N N . GLY B 1 125 ? 5.266 15.273 22.312 1 97.75 125 GLY B N 1
ATOM 2728 C CA . GLY B 1 125 ? 5.812 15.305 20.953 1 97.75 125 GLY B CA 1
ATOM 2729 C C . GLY B 1 125 ? 7.219 15.859 20.906 1 97.75 125 GLY B C 1
ATOM 2730 O O . GLY B 1 125 ? 7.715 16.422 21.891 1 97.75 125 GLY B O 1
ATOM 2731 N N . SER B 1 126 ? 7.891 15.617 19.797 1 97.56 126 SER B N 1
ATOM 2732 C CA . SER B 1 126 ? 9.172 16.219 19.438 1 97.56 126 SER B CA 1
ATOM 2733 C C . SER B 1 126 ? 9.094 16.922 18.078 1 97.56 126 SER B C 1
ATOM 2735 O O . SER B 1 126 ? 8.414 16.438 17.172 1 97.56 126 SER B O 1
ATOM 2737 N N . ILE B 1 127 ? 9.805 18.031 18.016 1 97.94 127 ILE B N 1
ATOM 2738 C CA . ILE B 1 127 ? 9.688 18.844 16.812 1 97.94 127 ILE B CA 1
ATOM 2739 C C . ILE B 1 127 ? 10.75 18.422 15.797 1 97.94 127 ILE B C 1
ATOM 2741 O O . ILE B 1 127 ? 11.914 18.219 16.156 1 97.94 127 ILE B O 1
ATOM 2745 N N . VAL B 1 128 ? 10.312 18.234 14.555 1 97.25 128 VAL B N 1
ATOM 2746 C CA . VAL B 1 128 ? 11.227 18.062 13.43 1 97.25 128 VAL B CA 1
ATOM 2747 C C . VAL B 1 128 ? 11.328 19.359 12.641 1 9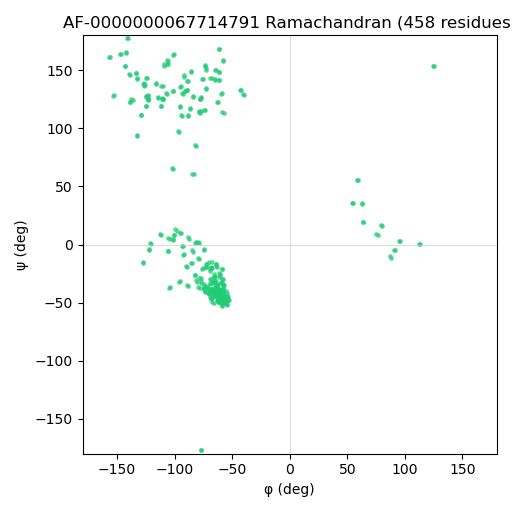7.25 128 VAL B C 1
ATOM 2749 O O . VAL B 1 128 ? 10.32 20.016 12.375 1 97.25 128 VAL B O 1
ATOM 2752 N N . GLU B 1 129 ? 12.508 19.75 12.359 1 94.81 129 GLU B N 1
ATOM 2753 C CA . GLU B 1 129 ? 12.742 20.969 11.602 1 94.81 129 GLU B CA 1
ATOM 2754 C C . GLU B 1 129 ? 12.492 20.766 10.109 1 94.81 129 GLU B C 1
ATOM 2756 O O . GLU B 1 129 ? 13.219 20 9.461 1 94.81 129 GLU B O 1
ATOM 2761 N N . ILE B 1 130 ? 11.492 21.406 9.609 1 96.19 130 ILE B N 1
ATOM 2762 C CA . ILE B 1 130 ? 11.164 21.359 8.188 1 96.19 130 ILE B CA 1
ATOM 2763 C C . ILE B 1 130 ? 11.141 22.766 7.613 1 96.19 130 ILE B C 1
ATOM 2765 O O . ILE B 1 130 ? 10.453 23.641 8.141 1 96.19 130 ILE B O 1
ATOM 2769 N N . ALA B 1 131 ? 11.922 23.031 6.531 1 93.62 131 ALA B N 1
ATOM 2770 C CA . ALA B 1 131 ? 11.883 24.312 5.852 1 93.62 131 ALA B CA 1
ATOM 2771 C C . ALA B 1 131 ? 10.492 24.594 5.285 1 93.62 131 ALA B C 1
ATOM 2773 O O . ALA B 1 131 ? 9.812 23.688 4.828 1 93.62 131 ALA B O 1
ATOM 2774 N N . ASP B 1 132 ? 10.102 25.859 5.223 1 91.19 132 ASP B N 1
ATOM 2775 C CA . ASP B 1 132 ? 8.766 26.25 4.781 1 91.19 132 ASP B CA 1
ATOM 2776 C C . ASP B 1 132 ? 8.508 25.781 3.35 1 91.19 132 ASP B C 1
ATOM 2778 O O . ASP B 1 132 ? 7.406 25.344 3.025 1 91.19 132 ASP B O 1
ATOM 2782 N N . ASP B 1 133 ? 9.492 25.891 2.551 1 92.69 133 ASP B N 1
ATOM 2783 C CA . ASP B 1 133 ? 9.312 25.562 1.139 1 92.69 133 ASP B CA 1
ATOM 2784 C C . ASP B 1 133 ? 9.234 24.047 0.929 1 92.69 133 ASP B C 1
ATOM 2786 O O . ASP B 1 133 ? 9 23.578 -0.188 1 92.69 133 ASP B O 1
ATOM 2790 N N . LYS B 1 134 ? 9.414 23.234 2.014 1 95.88 134 LYS B N 1
ATOM 2791 C CA . LYS B 1 134 ? 9.352 21.781 1.921 1 95.88 134 LYS B CA 1
ATOM 2792 C C . LYS B 1 134 ? 8.055 21.25 2.525 1 95.88 134 LYS B C 1
ATOM 2794 O O . LYS B 1 134 ? 7.754 20.062 2.404 1 95.88 134 LYS B O 1
ATOM 2799 N N . ARG B 1 135 ? 7.297 22.109 3.107 1 95.75 135 ARG B N 1
ATOM 2800 C CA . ARG B 1 135 ? 6.105 21.672 3.832 1 95.75 135 ARG B CA 1
ATOM 2801 C C . ARG B 1 135 ? 5.102 21.016 2.891 1 95.75 135 ARG B C 1
ATOM 2803 O O . ARG B 1 135 ? 4.5 20 3.232 1 95.75 135 ARG B O 1
ATOM 2810 N N . ALA B 1 136 ? 4.93 21.594 1.746 1 95.69 136 ALA B N 1
ATOM 2811 C CA . ALA B 1 136 ? 4.004 21.016 0.78 1 95.69 136 ALA B CA 1
ATOM 2812 C C . ALA B 1 136 ? 4.453 19.609 0.371 1 95.69 136 ALA B C 1
ATOM 2814 O O . ALA B 1 136 ? 3.629 18.703 0.224 1 95.69 136 ALA B O 1
ATOM 2815 N N . GLN B 1 137 ? 5.742 19.453 0.156 1 97.94 137 GLN B N 1
ATOM 2816 C CA . GLN B 1 137 ? 6.27 18.141 -0.239 1 97.94 137 GLN B CA 1
ATOM 2817 C C . GLN B 1 137 ? 6.16 17.141 0.902 1 97.94 137 GLN B C 1
ATOM 2819 O O . GLN B 1 137 ? 5.891 15.961 0.671 1 97.94 137 GLN B O 1
ATOM 2824 N N . LEU B 1 138 ? 6.395 17.578 2.107 1 98.06 138 LEU B N 1
ATOM 2825 C CA . LEU B 1 138 ? 6.172 16.703 3.254 1 98.06 138 LEU B CA 1
ATOM 2826 C C . LEU B 1 138 ? 4.715 16.25 3.322 1 98.06 138 LEU B C 1
ATOM 2828 O O . LEU B 1 138 ? 4.434 15.07 3.551 1 98.06 138 LEU B O 1
ATOM 2832 N N . ALA B 1 139 ? 3.84 17.188 3.109 1 97.12 139 ALA B N 1
ATOM 2833 C CA . ALA B 1 139 ? 2.422 16.844 3.082 1 97.12 139 ALA B CA 1
ATOM 2834 C C . ALA B 1 139 ? 2.135 15.789 2.016 1 97.12 139 ALA B C 1
ATOM 2836 O O . ALA B 1 139 ? 1.369 14.852 2.25 1 97.12 139 ALA B O 1
ATOM 2837 N N . ALA B 1 140 ? 2.781 15.93 0.877 1 98.31 140 ALA B N 1
ATOM 2838 C CA . ALA B 1 140 ? 2.633 14.953 -0.204 1 98.31 140 ALA B CA 1
ATOM 2839 C C . ALA B 1 140 ? 3.117 13.578 0.229 1 98.31 140 ALA B C 1
ATOM 2841 O O . ALA B 1 140 ? 2.479 12.562 -0.068 1 98.31 140 ALA B O 1
ATOM 2842 N N . ALA B 1 141 ? 4.238 13.562 0.913 1 98.38 141 ALA B N 1
ATOM 2843 C CA . ALA B 1 141 ? 4.801 12.297 1.376 1 98.38 141 ALA B CA 1
ATOM 2844 C C . ALA B 1 141 ? 3.85 11.602 2.344 1 98.38 141 ALA B C 1
ATOM 2846 O O . ALA B 1 141 ? 3.668 10.383 2.273 1 98.38 141 ALA B O 1
ATOM 2847 N N . LEU B 1 142 ? 3.223 12.328 3.189 1 97.38 142 LEU B N 1
ATOM 2848 C CA . LEU B 1 142 ? 2.285 11.773 4.156 1 97.38 142 LEU B CA 1
ATOM 2849 C C . LEU B 1 142 ? 1.03 11.258 3.463 1 97.38 142 LEU B C 1
ATOM 2851 O O . LEU B 1 142 ? 0.547 10.164 3.773 1 97.38 142 LEU B O 1
ATOM 2855 N N . THR B 1 143 ? 0.512 12.039 2.553 1 97.25 143 THR B N 1
ATOM 2856 C CA . THR B 1 143 ? -0.641 11.594 1.775 1 97.25 143 THR B CA 1
ATOM 2857 C C . THR B 1 143 ? -0.305 10.344 0.971 1 97.25 143 THR B C 1
ATOM 2859 O O . THR B 1 143 ? -1.1 9.406 0.916 1 97.25 143 THR B O 1
ATOM 2862 N N . TYR B 1 144 ? 0.888 10.344 0.374 1 98.44 144 TYR B N 1
ATOM 2863 C CA . TYR B 1 144 ? 1.383 9.211 -0.395 1 98.44 144 TYR B CA 1
ATOM 2864 C C . TYR B 1 144 ? 1.417 7.945 0.457 1 98.44 144 TYR B C 1
ATOM 2866 O O . TYR B 1 144 ? 0.961 6.883 0.025 1 98.44 144 TYR B O 1
ATOM 2874 N N . ALA B 1 145 ? 1.892 8.062 1.666 1 97.69 145 ALA B N 1
ATOM 2875 C CA . ALA B 1 145 ? 1.885 6.941 2.604 1 97.69 145 ALA B CA 1
ATOM 2876 C C . ALA B 1 145 ? 0.458 6.504 2.926 1 97.69 145 ALA B C 1
ATOM 2878 O O . ALA B 1 145 ? 0.181 5.309 3.053 1 97.69 145 ALA B O 1
ATOM 2879 N N . GLY B 1 146 ? -0.402 7.426 2.988 1 97.06 146 GLY B N 1
ATOM 2880 C CA . GLY B 1 146 ? -1.797 7.137 3.283 1 97.06 146 GLY B CA 1
ATOM 2881 C C . GLY B 1 146 ? -2.477 6.32 2.201 1 97.06 146 GLY B C 1
ATOM 2882 O O . GLY B 1 146 ? -3.406 5.559 2.48 1 97.06 146 GLY B O 1
ATOM 2883 N N . PHE B 1 147 ? -2.027 6.438 0.967 1 98.06 147 PHE B N 1
ATOM 2884 C CA . PHE B 1 147 ? -2.631 5.715 -0.146 1 98.06 147 PHE B CA 1
ATOM 2885 C C . PHE B 1 147 ? -2.465 4.211 0.03 1 98.06 147 PHE B C 1
ATOM 2887 O O . PHE B 1 147 ? -3.162 3.424 -0.614 1 98.06 147 PHE B O 1
ATOM 2894 N N . LEU B 1 148 ? -1.539 3.783 0.928 1 97.19 148 LEU B N 1
ATOM 2895 C CA . LEU B 1 148 ? -1.362 2.361 1.203 1 97.19 148 LEU B CA 1
ATOM 2896 C C . LEU B 1 148 ? -2.666 1.735 1.688 1 97.19 148 LEU B C 1
ATOM 2898 O O . LEU B 1 148 ? -2.984 0.599 1.331 1 97.19 148 LEU B O 1
ATOM 2902 N N . SER B 1 149 ? -3.379 2.482 2.467 1 96.62 149 SER B N 1
ATOM 2903 C CA . SER B 1 149 ? -4.645 1.956 2.967 1 96.62 149 SER B CA 1
ATOM 2904 C C . SER B 1 149 ? -5.645 1.751 1.833 1 96.62 149 SER B C 1
ATOM 2906 O O . SER B 1 149 ? -6.379 0.761 1.816 1 96.62 149 SER B O 1
ATOM 2908 N N . THR B 1 150 ? -5.656 2.705 0.937 1 96.31 150 THR B N 1
ATOM 2909 C CA . THR B 1 150 ? -6.535 2.6 -0.224 1 96.31 150 THR B CA 1
ATOM 2910 C C . THR B 1 150 ? -6.168 1.383 -1.068 1 96.31 150 THR B C 1
ATOM 2912 O O . THR B 1 150 ? -7.043 0.592 -1.436 1 96.31 150 THR B O 1
ATOM 2915 N N . LEU B 1 151 ? -4.906 1.232 -1.348 1 97.5 151 LEU B N 1
ATOM 2916 C CA . LEU B 1 151 ? -4.453 0.109 -2.162 1 97.5 151 LEU B CA 1
ATOM 2917 C C . LEU B 1 151 ? -4.73 -1.217 -1.459 1 97.5 151 LEU B C 1
ATOM 2919 O O . LEU B 1 151 ? -5.137 -2.189 -2.098 1 97.5 151 LEU B O 1
ATOM 2923 N N . GLN B 1 152 ? -4.473 -1.249 -0.177 1 97.06 152 GLN B N 1
ATOM 2924 C CA . GLN B 1 152 ? -4.707 -2.465 0.594 1 97.06 152 GLN B CA 1
ATOM 2925 C C . GLN B 1 152 ? -6.176 -2.885 0.521 1 97.06 152 GLN B C 1
ATOM 2927 O O . GLN B 1 152 ? -6.48 -4.055 0.275 1 97.06 152 GLN B O 1
ATOM 2932 N N . ARG B 1 153 ? -7.027 -1.954 0.725 1 95.69 153 ARG B N 1
ATOM 2933 C CA . ARG B 1 153 ? -8.461 -2.232 0.665 1 95.69 153 ARG B CA 1
ATOM 2934 C C . ARG B 1 153 ? -8.867 -2.695 -0.73 1 95.69 153 ARG B C 1
ATOM 2936 O O . ARG B 1 153 ? -9.594 -3.682 -0.874 1 95.69 153 ARG B O 1
ATOM 2943 N N . ASP B 1 154 ? -8.398 -1.977 -1.692 1 97.19 154 ASP B N 1
ATOM 2944 C CA . ASP B 1 154 ? -8.734 -2.312 -3.072 1 97.19 154 ASP B CA 1
ATOM 2945 C C . ASP B 1 154 ? -8.219 -3.699 -3.443 1 97.19 154 ASP B C 1
ATOM 2947 O O . ASP B 1 154 ? -8.914 -4.469 -4.105 1 97.19 154 ASP B O 1
ATOM 2951 N N . ALA B 1 155 ? -7.012 -4.055 -3.043 1 97.88 155 ALA B N 1
ATOM 2952 C CA . ALA B 1 155 ? -6.418 -5.363 -3.289 1 97.88 155 ALA B CA 1
ATOM 2953 C C . ALA B 1 155 ? -7.219 -6.469 -2.604 1 97.88 155 ALA B C 1
ATOM 2955 O O . ALA B 1 155 ? -7.434 -7.539 -3.178 1 97.88 155 ALA B O 1
ATOM 2956 N N . SER B 1 156 ? -7.668 -6.18 -1.396 1 97.62 156 SER B N 1
ATOM 2957 C CA . SER B 1 156 ? -8.469 -7.16 -0.667 1 97.62 156 SER B CA 1
ATOM 2958 C C . SER B 1 156 ? -9.781 -7.438 -1.38 1 97.62 156 SER B C 1
ATOM 2960 O O . SER B 1 156 ? -10.18 -8.594 -1.527 1 97.62 156 SER B O 1
ATOM 2962 N N . TYR B 1 157 ? -10.414 -6.355 -1.815 1 97 157 TYR B N 1
ATOM 2963 C CA . TYR B 1 157 ? -11.656 -6.539 -2.555 1 97 157 TYR B CA 1
ATOM 2964 C C . TYR B 1 157 ? -11.422 -7.328 -3.836 1 97 157 TYR B C 1
ATOM 2966 O O . TYR B 1 157 ? -12.203 -8.219 -4.18 1 97 157 TYR B O 1
ATOM 2974 N N . PHE B 1 158 ? -10.375 -7.008 -4.543 1 98.31 158 PHE B N 1
ATOM 2975 C CA . PHE B 1 158 ? -10.023 -7.668 -5.793 1 98.31 158 PHE B CA 1
ATOM 2976 C C . PHE B 1 158 ? -9.812 -9.164 -5.578 1 98.31 158 PHE B C 1
ATOM 2978 O O . PHE B 1 158 ? -10.477 -9.984 -6.219 1 98.31 158 PHE B O 1
ATOM 2985 N N . LEU B 1 159 ? -8.992 -9.539 -4.602 1 98.31 159 LEU B N 1
ATOM 2986 C CA . LEU B 1 159 ? -8.688 -10.938 -4.34 1 98.31 159 LEU B CA 1
ATOM 2987 C C . LEU B 1 159 ? -9.906 -11.672 -3.801 1 98.31 159 LEU B C 1
ATOM 2989 O O . LEU B 1 159 ? -10.109 -12.852 -4.105 1 98.31 159 LEU B O 1
ATOM 2993 N N . ASP B 1 160 ? -10.789 -10.992 -3.094 1 98 160 ASP B N 1
ATOM 2994 C CA . ASP B 1 160 ? -11.945 -11.625 -2.467 1 98 160 ASP B CA 1
ATOM 2995 C C . ASP B 1 160 ? -12.984 -12.023 -3.512 1 98 160 ASP B C 1
ATOM 2997 O O . ASP B 1 160 ? -13.875 -12.828 -3.232 1 98 160 ASP B O 1
ATOM 3001 N N . GLU B 1 161 ? -12.914 -11.422 -4.684 1 97 161 GLU B N 1
ATOM 3002 C CA . GLU B 1 161 ? -13.773 -11.844 -5.785 1 97 161 GLU B CA 1
ATOM 3003 C C . GLU B 1 161 ? -13.555 -13.312 -6.125 1 97 161 GLU B C 1
ATOM 3005 O O . GLU B 1 161 ? -14.438 -13.969 -6.684 1 97 161 GLU B O 1
ATOM 3010 N N . PHE B 1 162 ? -12.406 -13.852 -5.73 1 97.19 162 PHE B N 1
ATOM 3011 C CA . PHE B 1 162 ? -12.039 -15.219 -6.066 1 97.19 162 PHE B CA 1
ATOM 3012 C C . PHE B 1 162 ? -12.203 -16.141 -4.859 1 97.19 162 PHE B C 1
ATOM 3014 O O . PHE B 1 162 ? -12.656 -17.266 -4.988 1 97.19 162 PHE B O 1
ATOM 3021 N N . LEU B 1 163 ? -11.906 -15.656 -3.711 1 96.75 163 LEU B N 1
ATOM 3022 C CA . LEU B 1 163 ? -11.805 -16.516 -2.537 1 96.75 163 LEU B CA 1
ATOM 3023 C C . LEU B 1 163 ? -13.109 -16.516 -1.748 1 96.75 163 LEU B C 1
ATOM 3025 O O . LEU B 1 163 ? -13.445 -17.5 -1.089 1 96.75 163 LEU B O 1
ATOM 3029 N N . GLY B 1 164 ? -13.867 -15.461 -1.708 1 96.31 164 GLY B N 1
ATOM 3030 C CA . GLY B 1 164 ? -15.117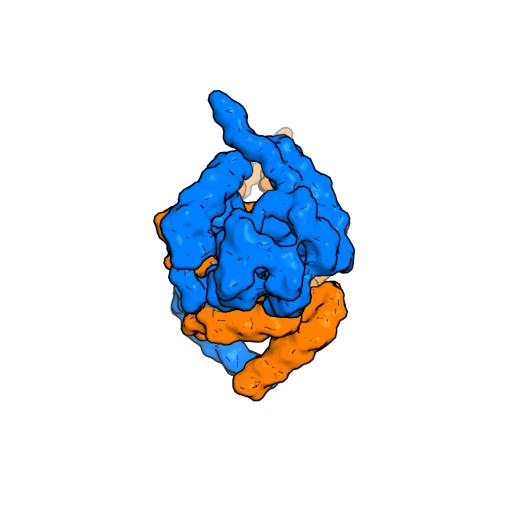 -15.344 -0.973 1 96.31 164 GLY B CA 1
ATOM 3031 C C . GLY B 1 164 ? -14.938 -15.477 0.528 1 96.31 164 GLY B C 1
ATOM 3032 O O . GLY B 1 164 ? -15.852 -15.898 1.233 1 96.31 164 GLY B O 1
ATOM 3033 N N . ASP B 1 165 ? -13.758 -15.289 1.019 1 96.62 165 ASP B N 1
ATOM 3034 C CA . ASP B 1 165 ? -13.398 -15.344 2.434 1 96.62 165 ASP B CA 1
ATOM 3035 C C . ASP B 1 165 ? -12.547 -14.141 2.828 1 96.62 165 ASP B C 1
ATOM 3037 O O . ASP B 1 165 ? -11.312 -14.203 2.781 1 96.62 165 ASP B O 1
ATOM 3041 N N . PRO B 1 166 ? -13.195 -13.07 3.33 1 96.12 166 PRO B N 1
ATOM 3042 C CA . PRO B 1 166 ? -12.508 -11.805 3.584 1 96.12 166 PRO B CA 1
ATOM 3043 C C . PRO B 1 166 ? -11.359 -11.953 4.578 1 96.12 166 PRO B C 1
ATOM 3045 O O . PRO B 1 166 ? -10.352 -11.242 4.473 1 96.12 166 PRO B O 1
ATOM 3048 N N . ASP B 1 167 ? -11.484 -12.828 5.535 1 96.44 167 ASP B N 1
ATOM 3049 C CA . ASP B 1 167 ? -10.422 -13 6.523 1 96.44 167 ASP B CA 1
ATOM 3050 C C . ASP B 1 167 ? -9.172 -13.602 5.887 1 96.44 167 ASP B C 1
ATOM 3052 O O . ASP B 1 167 ? -8.062 -13.109 6.094 1 96.44 167 ASP B O 1
ATOM 3056 N N . VAL B 1 168 ? -9.344 -14.625 5.098 1 96.88 168 VAL B N 1
ATOM 3057 C CA . VAL B 1 168 ? -8.227 -15.266 4.406 1 96.88 168 VAL B CA 1
ATOM 3058 C C . VAL B 1 168 ? -7.621 -14.289 3.398 1 96.88 168 VAL B C 1
ATOM 3060 O O . VAL B 1 168 ? -6.398 -14.172 3.299 1 96.88 168 VAL B O 1
ATOM 3063 N N . THR B 1 169 ? -8.547 -13.609 2.699 1 97.69 169 THR B N 1
ATOM 3064 C CA . THR B 1 169 ? -8.109 -12.625 1.715 1 97.69 169 THR B CA 1
ATOM 3065 C C . THR B 1 169 ? -7.23 -11.562 2.367 1 97.69 169 THR B C 1
ATOM 3067 O O . THR B 1 169 ? -6.145 -11.258 1.87 1 97.69 169 THR B O 1
ATOM 3070 N N . SER B 1 170 ? -7.684 -11.031 3.502 1 95.75 170 SER B N 1
ATOM 3071 C CA . SER B 1 170 ? -6.938 -9.992 4.211 1 95.75 170 SER B CA 1
ATOM 3072 C C . SER B 1 170 ? -5.57 -10.5 4.656 1 95.75 170 SER B C 1
ATOM 3074 O O . SER B 1 170 ? -4.574 -9.781 4.562 1 95.75 170 SER B O 1
ATOM 3076 N N . ASP B 1 171 ? -5.535 -11.703 5.09 1 96.44 171 ASP B N 1
ATOM 3077 C CA . ASP B 1 171 ? -4.273 -12.289 5.539 1 96.44 171 ASP B CA 1
ATOM 3078 C C . ASP B 1 171 ? -3.291 -12.43 4.379 1 96.44 171 ASP B C 1
ATOM 3080 O O . ASP B 1 171 ? -2.104 -12.133 4.527 1 96.44 171 ASP B O 1
ATOM 3084 N N . ILE B 1 172 ? -3.777 -12.852 3.236 1 97.06 172 ILE B N 1
ATOM 3085 C CA . ILE B 1 172 ? -2.92 -13.031 2.07 1 97.06 172 ILE B CA 1
ATOM 3086 C C . ILE B 1 172 ? -2.383 -11.672 1.616 1 97.06 172 ILE B C 1
ATOM 3088 O O . ILE B 1 172 ? -1.188 -11.531 1.339 1 97.06 172 ILE B O 1
ATOM 3092 N N . VAL B 1 173 ? -3.254 -10.68 1.578 1 97.19 173 VAL B N 1
ATOM 3093 C CA . VAL B 1 173 ? -2.865 -9.344 1.146 1 97.19 173 VAL B CA 1
ATOM 3094 C C . VAL B 1 173 ? -1.812 -8.773 2.096 1 97.19 173 VAL B C 1
ATOM 3096 O O . VAL B 1 173 ? -0.788 -8.25 1.656 1 97.19 173 VAL B O 1
ATOM 3099 N N . MET B 1 174 ? -2.014 -8.953 3.434 1 93.88 174 MET B N 1
ATOM 3100 C CA . MET B 1 174 ? -1.075 -8.438 4.43 1 93.88 174 MET B CA 1
ATOM 3101 C C . MET B 1 174 ? 0.275 -9.141 4.316 1 93.88 174 MET B C 1
ATOM 3103 O O . MET B 1 174 ? 1.322 -8.5 4.41 1 93.88 174 MET B O 1
ATOM 3107 N N . ASP B 1 175 ? 0.248 -10.406 4.082 1 94.31 175 ASP B N 1
ATOM 3108 C CA . ASP B 1 175 ? 1.485 -11.156 3.906 1 94.31 175 ASP B CA 1
ATOM 3109 C C . ASP B 1 175 ? 2.236 -10.695 2.658 1 94.31 175 ASP B C 1
ATOM 3111 O O . ASP B 1 175 ? 3.461 -10.57 2.676 1 94.31 175 ASP B O 1
ATOM 3115 N N . SER B 1 176 ? 1.477 -10.461 1.623 1 91.25 176 SER B N 1
ATOM 3116 C CA . SER B 1 176 ? 2.064 -10.023 0.361 1 91.25 176 SER B CA 1
ATOM 3117 C C . SER B 1 176 ? 2.738 -8.664 0.508 1 91.25 176 SER B C 1
ATOM 3119 O O . SER B 1 176 ? 3.764 -8.398 -0.125 1 91.25 176 SER B O 1
ATOM 3121 N N . ALA B 1 177 ? 2.18 -7.848 1.354 1 89.19 177 ALA B N 1
ATOM 3122 C CA . ALA B 1 177 ? 2.697 -6.5 1.578 1 89.19 177 ALA B CA 1
ATOM 3123 C C . ALA B 1 177 ? 4.039 -6.539 2.301 1 89.19 177 ALA B C 1
ATOM 3125 O O . ALA B 1 177 ? 4.836 -5.602 2.195 1 89.19 177 ALA B O 1
ATOM 3126 N N . GLN B 1 178 ? 4.305 -7.625 2.971 1 89.44 178 GLN B N 1
ATOM 3127 C CA . GLN B 1 178 ? 5.492 -7.711 3.818 1 89.44 178 GLN B CA 1
ATOM 3128 C C . GLN B 1 178 ? 6.672 -8.297 3.055 1 89.44 178 GLN B C 1
ATOM 3130 O O . GLN B 1 178 ? 7.809 -8.258 3.529 1 89.44 178 GLN B O 1
ATOM 3135 N N . GLN B 1 179 ? 6.379 -8.781 1.858 1 87.44 179 GLN B N 1
ATOM 3136 C CA . GLN B 1 179 ? 7.43 -9.406 1.06 1 87.44 179 GLN B CA 1
ATOM 3137 C C . GLN B 1 179 ? 7.539 -8.75 -0.314 1 87.44 179 GLN B C 1
ATOM 3139 O O . GLN B 1 179 ? 6.555 -8.688 -1.059 1 87.44 179 GLN B O 1
ATOM 3144 N N . PHE B 1 180 ? 8.758 -8.219 -0.484 1 86 180 PHE B N 1
ATOM 3145 C CA . PHE B 1 180 ? 8.953 -7.668 -1.818 1 86 180 PHE B CA 1
ATOM 3146 C C . PHE B 1 180 ? 8.859 -8.758 -2.877 1 86 180 PHE B C 1
ATOM 3148 O O . PHE B 1 180 ? 9.539 -9.781 -2.787 1 86 180 PHE B O 1
ATOM 3155 N N . GLN B 1 181 ? 8 -8.633 -3.801 1 89.06 181 GLN B N 1
ATOM 3156 C CA . GLN B 1 181 ? 7.809 -9.578 -4.898 1 89.06 181 GLN B CA 1
ATOM 3157 C C . GLN B 1 181 ? 8.336 -9.008 -6.211 1 89.06 181 GLN B C 1
ATOM 3159 O O . GLN B 1 181 ? 8.039 -7.863 -6.562 1 89.06 181 GLN B O 1
ATOM 3164 N N . ALA B 1 182 ? 9.125 -9.828 -6.836 1 90.88 182 ALA B N 1
ATOM 3165 C CA . ALA B 1 182 ? 9.586 -9.422 -8.164 1 90.88 182 ALA B CA 1
ATOM 3166 C C . ALA B 1 182 ? 8.422 -9.305 -9.141 1 90.88 182 ALA B C 1
ATOM 3168 O O . ALA B 1 182 ? 7.402 -9.984 -8.984 1 90.88 182 ALA B O 1
ATOM 3169 N N . LEU B 1 183 ? 8.609 -8.383 -10.117 1 94.62 183 LEU B N 1
ATOM 3170 C CA . LEU B 1 183 ? 7.617 -8.297 -11.18 1 94.62 183 LEU B CA 1
ATOM 3171 C C . LEU B 1 183 ? 7.543 -9.609 -11.961 1 94.62 183 LEU B C 1
ATOM 3173 O O . LEU B 1 183 ? 8.57 -10.25 -12.195 1 94.62 183 LEU B O 1
ATOM 3177 N N . PRO B 1 184 ? 6.305 -10.008 -12.359 1 92.62 184 PRO B N 1
ATOM 3178 C CA . PRO B 1 184 ? 6.223 -11.094 -13.336 1 92.62 184 PRO B CA 1
ATOM 3179 C C . PRO B 1 184 ? 6.891 -10.75 -14.664 1 92.62 184 PRO B C 1
ATOM 3181 O O . PRO B 1 184 ? 7.344 -9.617 -14.852 1 92.62 184 PRO B O 1
ATOM 3184 N N . SER B 1 185 ? 7.062 -11.789 -15.484 1 91.38 185 SER B N 1
ATOM 3185 C CA . SER B 1 185 ? 7.57 -11.523 -16.828 1 91.38 185 SER B CA 1
ATOM 3186 C C . SER B 1 185 ? 6.664 -10.562 -17.578 1 91.38 185 SER B C 1
ATOM 3188 O O . SER B 1 185 ? 5.492 -10.398 -17.234 1 91.38 185 SER B O 1
ATOM 3190 N N . LEU B 1 186 ? 7.223 -9.898 -18.609 1 95.38 186 LEU B N 1
ATOM 3191 C CA . LEU B 1 186 ? 6.449 -8.945 -19.391 1 95.38 186 LEU B CA 1
ATOM 3192 C C . LEU B 1 186 ? 5.18 -9.602 -19.938 1 95.38 186 LEU B C 1
ATOM 3194 O O . LEU B 1 186 ? 4.094 -9.023 -19.844 1 95.38 186 LEU B O 1
ATOM 3198 N N . ASP B 1 187 ? 5.352 -10.797 -20.453 1 93.31 187 ASP B N 1
ATOM 3199 C CA . ASP B 1 187 ? 4.191 -11.492 -21 1 93.31 187 ASP B CA 1
ATOM 3200 C C . ASP B 1 187 ? 3.131 -11.727 -19.922 1 93.31 187 ASP B C 1
ATOM 3202 O O . ASP B 1 187 ? 1.935 -11.594 -20.188 1 93.31 187 ASP B O 1
ATOM 3206 N N . GLU B 1 188 ? 3.52 -12.086 -18.75 1 93.5 188 GLU B N 1
ATOM 3207 C CA . GLU B 1 188 ? 2.596 -12.305 -17.641 1 93.5 188 GLU B CA 1
ATOM 3208 C C . GLU B 1 188 ? 1.924 -11.008 -17.219 1 93.5 188 GLU B C 1
ATOM 3210 O O . GLU B 1 188 ? 0.722 -10.977 -16.953 1 93.5 188 GLU B O 1
ATOM 3215 N N . VAL B 1 189 ? 2.715 -9.898 -17.172 1 97 189 VAL B N 1
ATOM 3216 C CA . VAL B 1 189 ? 2.178 -8.594 -16.797 1 97 189 VAL B CA 1
ATOM 3217 C C . VAL B 1 189 ? 1.092 -8.18 -17.781 1 97 189 VAL B C 1
ATOM 3219 O O . VAL B 1 189 ? 0.016 -7.734 -17.375 1 97 189 VAL B O 1
ATOM 3222 N N . ILE B 1 190 ? 1.383 -8.375 -19.047 1 97.56 190 ILE B N 1
ATOM 3223 C CA . ILE B 1 190 ? 0.438 -8.008 -20.094 1 97.56 190 ILE B CA 1
ATOM 3224 C C . ILE B 1 190 ? -0.841 -8.828 -19.953 1 97.56 190 ILE B C 1
ATOM 3226 O O . ILE B 1 190 ? -1.945 -8.273 -19.984 1 97.56 190 ILE B O 1
ATOM 3230 N N . ALA B 1 191 ? -0.678 -10.125 -19.781 1 95.69 191 ALA B N 1
ATOM 3231 C CA . ALA B 1 191 ? -1.829 -11.008 -19.641 1 95.69 191 ALA B CA 1
ATOM 3232 C C . ALA B 1 191 ? -2.662 -10.633 -18.422 1 95.69 191 ALA B C 1
ATOM 3234 O O . ALA B 1 191 ? -3.895 -10.633 -18.484 1 95.69 191 ALA B O 1
ATOM 3235 N N . GLN B 1 192 ? -2.031 -10.383 -17.328 1 97.81 192 GLN B N 1
ATOM 3236 C CA . GLN B 1 192 ? -2.717 -9.977 -16.109 1 97.81 192 GLN B CA 1
ATOM 3237 C C . GLN B 1 192 ? -3.473 -8.664 -16.312 1 97.81 192 GLN B C 1
ATOM 3239 O O . GLN B 1 192 ? -4.664 -8.578 -16.016 1 97.81 192 GLN B O 1
ATOM 3244 N N . TYR B 1 193 ? -2.754 -7.695 -16.875 1 98.5 193 TYR B N 1
ATOM 3245 C CA . TYR B 1 193 ? -3.367 -6.402 -17.141 1 98.5 193 TYR B CA 1
ATOM 3246 C C . TYR B 1 193 ? -4.645 -6.57 -17.969 1 98.5 193 TYR B C 1
ATOM 3248 O O . TYR B 1 193 ? -5.688 -6.016 -17.609 1 98.5 193 TYR B O 1
ATOM 3256 N N . ASP B 1 194 ? -4.535 -7.336 -18.984 1 97.94 194 ASP B N 1
ATOM 3257 C CA . ASP B 1 194 ? -5.648 -7.508 -19.922 1 97.94 194 ASP B CA 1
ATOM 3258 C C . ASP B 1 194 ? -6.812 -8.242 -19.266 1 97.94 194 ASP B C 1
ATOM 3260 O O . ASP B 1 194 ? -7.953 -8.141 -19.703 1 97.94 194 ASP B O 1
ATOM 3264 N N . SER B 1 195 ? -6.527 -8.945 -18.203 1 97.88 195 SER B N 1
ATOM 3265 C CA . SER B 1 195 ? -7.551 -9.766 -17.562 1 97.88 195 SER B CA 1
ATOM 3266 C C . SER B 1 195 ? -8.375 -8.953 -16.578 1 97.88 195 SER B C 1
ATOM 3268 O O . SER B 1 195 ? -9.445 -9.391 -16.141 1 97.88 195 SER B O 1
ATOM 3270 N N . ILE B 1 196 ? -7.949 -7.801 -16.172 1 98.19 196 ILE B N 1
ATOM 3271 C CA . ILE B 1 196 ? -8.617 -7 -15.148 1 98.19 196 ILE B CA 1
ATOM 3272 C C . ILE B 1 196 ? -9.828 -6.301 -15.75 1 98.19 196 ILE B C 1
ATOM 3274 O O . ILE B 1 196 ? -9.703 -5.547 -16.719 1 98.19 196 ILE B O 1
ATOM 3278 N N . ASN B 1 197 ? -10.961 -6.492 -15.164 1 96.06 197 ASN B N 1
ATOM 3279 C CA . ASN B 1 197 ? -12.203 -5.988 -15.719 1 96.06 197 ASN B CA 1
ATOM 3280 C C . ASN B 1 197 ? -12.5 -4.566 -15.242 1 96.06 197 ASN B C 1
ATOM 3282 O O . ASN B 1 197 ? -13.07 -3.764 -15.984 1 96.06 197 ASN B O 1
ATOM 3286 N N . ASN B 1 198 ? -12.172 -4.238 -14.047 1 97.12 198 ASN B N 1
ATOM 3287 C CA . ASN B 1 198 ? -12.398 -2.904 -13.5 1 97.12 198 ASN B CA 1
ATOM 3288 C C . ASN B 1 198 ? -11.414 -1.89 -14.078 1 97.12 198 ASN B C 1
ATOM 3290 O O . ASN B 1 198 ? -10.211 -1.979 -13.836 1 97.12 198 ASN B O 1
ATOM 3294 N N . PRO B 1 199 ? -11.891 -0.91 -14.812 1 96.19 199 PRO B N 1
ATOM 3295 C CA . PRO B 1 199 ? -10.984 -0.003 -15.516 1 96.19 199 PRO B CA 1
ATOM 3296 C C . PRO B 1 199 ? -10.07 0.77 -14.562 1 96.19 199 PRO B C 1
ATOM 3298 O O . PRO B 1 199 ? -8.906 1.027 -14.891 1 96.19 199 PRO B O 1
ATOM 3301 N N . GLY B 1 200 ? -10.594 1.233 -13.422 1 96.88 200 GLY B N 1
ATOM 3302 C CA . GLY B 1 200 ? -9.766 1.924 -12.445 1 96.88 200 GLY B CA 1
ATOM 3303 C C . GLY B 1 200 ? -8.641 1.064 -11.906 1 96.88 200 GLY B C 1
ATOM 3304 O O . GLY B 1 200 ? -7.496 1.518 -11.805 1 96.88 200 GLY B O 1
ATOM 3305 N N . ARG B 1 201 ? -8.961 -0.186 -11.586 1 97.94 201 ARG B N 1
ATOM 3306 C CA . ARG B 1 201 ? -7.957 -1.132 -11.109 1 97.94 201 ARG B CA 1
ATOM 3307 C C . ARG B 1 201 ? -6.949 -1.464 -12.203 1 97.94 201 ARG B C 1
ATOM 3309 O O . ARG B 1 201 ? -5.754 -1.6 -11.93 1 97.94 201 ARG B O 1
ATOM 3316 N N . GLN B 1 202 ? -7.492 -1.632 -13.43 1 98.25 202 GLN B N 1
ATOM 3317 C CA . GLN B 1 202 ? -6.621 -1.924 -14.562 1 98.25 202 GLN B CA 1
ATOM 3318 C C . GLN B 1 202 ? -5.59 -0.818 -14.758 1 98.25 202 GLN B C 1
ATOM 3320 O O . GLN B 1 202 ? -4.402 -1.095 -14.93 1 98.25 202 GLN B O 1
ATOM 3325 N N . ARG B 1 203 ? -6.031 0.384 -14.727 1 97.19 203 ARG B N 1
ATOM 3326 C CA . ARG B 1 203 ? -5.137 1.529 -14.859 1 97.19 203 ARG B CA 1
ATOM 3327 C C . ARG B 1 203 ? -4.117 1.568 -13.727 1 97.19 203 ARG B C 1
ATOM 3329 O O . ARG B 1 203 ? -2.924 1.77 -13.969 1 97.19 203 ARG B O 1
ATOM 3336 N N . LEU B 1 204 ? -4.594 1.434 -12.5 1 98.19 204 LEU B N 1
ATOM 3337 C CA . LEU B 1 204 ? -3.688 1.498 -11.359 1 98.19 204 LEU B CA 1
ATOM 3338 C C . LEU B 1 204 ? -2.678 0.356 -11.398 1 98.19 204 LEU B C 1
ATOM 3340 O O . LEU B 1 204 ? -1.521 0.53 -11.016 1 98.19 204 LEU B O 1
ATOM 3344 N N . PHE B 1 205 ? -3.105 -0.875 -11.883 1 98.75 205 PHE B N 1
ATOM 3345 C CA . PHE B 1 205 ? -2.189 -1.992 -12.07 1 98.75 205 PHE B CA 1
ATOM 3346 C C . PHE B 1 205 ? -1.021 -1.587 -12.961 1 98.75 205 PHE B C 1
ATOM 3348 O O . PHE B 1 205 ? 0.14 -1.804 -12.609 1 98.75 205 PHE B O 1
ATOM 3355 N N . ARG B 1 206 ? -1.357 -0.993 -14.062 1 98.25 206 ARG B N 1
ATOM 3356 C CA . ARG B 1 206 ? -0.345 -0.535 -15.008 1 98.25 206 ARG B CA 1
ATOM 3357 C C . ARG B 1 206 ? 0.6 0.469 -14.352 1 98.25 206 ARG B C 1
ATOM 3359 O O . ARG B 1 206 ? 1.819 0.373 -14.508 1 98.25 206 ARG B O 1
ATOM 3366 N N . ASP B 1 207 ? 0.109 1.402 -13.648 1 97.81 207 ASP B N 1
ATOM 3367 C CA . ASP B 1 207 ? 0.914 2.473 -13.07 1 97.81 207 ASP B CA 1
ATOM 3368 C C . ASP B 1 207 ? 1.805 1.945 -11.945 1 97.81 207 ASP B C 1
ATOM 3370 O O . ASP B 1 207 ? 2.934 2.408 -11.773 1 97.81 207 ASP B O 1
ATOM 3374 N N . LEU B 1 208 ? 1.258 1.026 -11.148 1 98.38 208 LEU B N 1
ATOM 3375 C CA . LEU B 1 208 ? 2.055 0.39 -10.102 1 98.38 208 LEU B CA 1
ATOM 3376 C C . LEU B 1 208 ? 3.154 -0.474 -10.711 1 98.38 208 LEU B C 1
ATOM 3378 O O . LEU B 1 208 ? 4.293 -0.465 -10.234 1 98.38 208 LEU B O 1
ATOM 3382 N N . ALA B 1 209 ? 2.793 -1.219 -11.758 1 98.38 209 ALA B N 1
ATOM 3383 C CA . ALA B 1 209 ? 3.805 -1.993 -12.477 1 98.38 209 ALA B CA 1
ATOM 3384 C C . ALA B 1 209 ? 4.906 -1.086 -13.016 1 98.38 209 ALA B C 1
ATOM 3386 O O . ALA B 1 209 ? 6.09 -1.416 -12.93 1 98.38 209 ALA B O 1
ATOM 3387 N N . ARG B 1 210 ? 4.488 0.026 -13.555 1 98 210 ARG B N 1
ATOM 3388 C CA . ARG B 1 210 ? 5.457 0.979 -14.086 1 98 210 ARG B CA 1
ATOM 3389 C C . ARG B 1 210 ? 6.391 1.479 -12.992 1 98 210 ARG B C 1
ATOM 3391 O O . ARG B 1 210 ? 7.609 1.521 -13.18 1 98 210 ARG B O 1
ATOM 3398 N N . ARG B 1 211 ? 5.84 1.858 -11.859 1 97.88 211 ARG B N 1
ATOM 3399 C CA . ARG B 1 211 ? 6.656 2.377 -10.766 1 97.88 211 ARG B CA 1
ATOM 3400 C C . ARG B 1 211 ? 7.641 1.32 -10.266 1 97.88 211 ARG B C 1
ATOM 3402 O O . ARG B 1 211 ? 8.812 1.614 -10.039 1 97.88 211 ARG B O 1
ATOM 3409 N N . GLN B 1 212 ? 7.121 0.114 -10.078 1 97.88 212 GLN B N 1
ATOM 3410 C CA . GLN B 1 212 ? 8.023 -0.946 -9.641 1 97.88 212 GLN B CA 1
ATOM 3411 C C . GLN B 1 212 ? 9.109 -1.207 -10.68 1 97.88 212 GLN B C 1
ATOM 3413 O O . GLN B 1 212 ? 10.266 -1.466 -10.328 1 97.88 212 GLN B O 1
ATOM 3418 N N . ALA B 1 213 ? 8.688 -1.172 -11.945 1 98.12 213 ALA B N 1
ATOM 3419 C CA . ALA B 1 213 ? 9.664 -1.362 -13.016 1 98.12 213 ALA B CA 1
ATOM 3420 C C . ALA B 1 213 ? 10.742 -0.286 -12.977 1 98.12 213 ALA B C 1
ATOM 3422 O O . ALA B 1 213 ? 11.922 -0.573 -13.203 1 98.12 213 ALA B O 1
ATOM 3423 N N . GLU B 1 214 ? 10.367 0.951 -12.75 1 96.94 214 GLU B N 1
ATOM 3424 C CA . GLU B 1 214 ? 11.32 2.053 -12.617 1 96.94 214 GLU B CA 1
ATOM 3425 C C . GLU B 1 214 ? 12.312 1.79 -11.484 1 96.94 214 GLU B C 1
ATOM 3427 O O . GLU B 1 214 ? 13.516 1.986 -11.656 1 96.94 214 GLU B O 1
ATOM 3432 N N . ILE B 1 215 ? 11.797 1.316 -10.352 1 94.44 215 ILE B N 1
ATOM 3433 C CA . ILE B 1 215 ? 12.594 1.091 -9.148 1 94.44 215 ILE B CA 1
ATOM 3434 C C . ILE B 1 215 ? 13.531 -0.095 -9.367 1 94.44 215 ILE B C 1
ATOM 3436 O O . ILE B 1 215 ? 14.703 -0.04 -9 1 94.44 215 ILE B O 1
ATOM 3440 N N . SER B 1 216 ? 13.016 -1.125 -9.984 1 94.44 216 SER B N 1
ATOM 3441 C CA . SER B 1 216 ? 13.781 -2.357 -10.141 1 94.44 216 SER B CA 1
ATOM 3442 C C . SER B 1 216 ? 14.539 -2.373 -11.469 1 94.44 216 SER B C 1
ATOM 3444 O O . SER B 1 216 ? 15.242 -3.336 -11.773 1 94.44 216 SER B O 1
ATOM 3446 N N . ARG B 1 217 ? 14.453 -1.389 -12.312 1 93.75 217 ARG B N 1
ATOM 3447 C CA . ARG B 1 217 ? 15.133 -1.241 -13.594 1 93.75 217 ARG B CA 1
ATOM 3448 C C . ARG B 1 217 ? 14.719 -2.35 -14.562 1 93.75 217 ARG B C 1
ATOM 3450 O O . ARG B 1 217 ? 15.57 -2.943 -15.227 1 93.75 217 ARG B O 1
ATOM 3457 N N . ALA B 1 218 ? 13.414 -2.76 -14.469 1 95.19 218 ALA B N 1
ATOM 3458 C CA . ALA B 1 218 ? 12.805 -3.643 -15.461 1 95.19 218 ALA B CA 1
ATOM 3459 C C . ALA B 1 218 ? 12.336 -2.857 -16.688 1 95.19 218 ALA B C 1
ATOM 3461 O O . ALA B 1 218 ? 11.148 -2.559 -16.812 1 95.19 218 ALA B O 1
ATOM 3462 N N . GLN B 1 219 ? 13.203 -2.627 -17.609 1 96.12 219 GLN B N 1
ATOM 3463 C CA . GLN B 1 219 ? 13.016 -1.659 -18.672 1 96.12 219 GLN B CA 1
ATOM 3464 C C . GLN B 1 219 ? 11.883 -2.084 -19.609 1 96.12 219 GLN B C 1
ATOM 3466 O O . GLN B 1 219 ? 11.125 -1.244 -20.094 1 96.12 219 GLN B O 1
ATOM 3471 N N . ASP B 1 220 ? 11.797 -3.277 -19.859 1 97.25 220 ASP B N 1
ATOM 3472 C CA . ASP B 1 220 ? 10.781 -3.76 -20.797 1 97.25 220 ASP B CA 1
ATOM 3473 C C . ASP B 1 220 ? 9.375 -3.492 -20.25 1 97.25 220 ASP B C 1
ATOM 3475 O O . ASP B 1 220 ? 8.5 -3.037 -21 1 97.25 220 ASP B O 1
ATOM 3479 N N . ILE B 1 221 ? 9.195 -3.719 -19.016 1 97.38 221 ILE B N 1
ATOM 3480 C CA . ILE B 1 221 ? 7.898 -3.484 -18.406 1 97.38 221 ILE B CA 1
ATOM 3481 C C . ILE B 1 221 ? 7.629 -1.983 -18.312 1 97.38 221 ILE B C 1
ATOM 3483 O O . ILE B 1 221 ? 6.504 -1.534 -18.531 1 97.38 221 ILE B O 1
ATOM 3487 N N . GLU B 1 222 ? 8.633 -1.204 -17.938 1 97.12 222 GLU B N 1
ATOM 3488 C CA . GLU B 1 222 ? 8.477 0.247 -17.922 1 97.12 222 GLU B CA 1
ATOM 3489 C C . GLU B 1 222 ? 8.023 0.775 -19.266 1 97.12 222 GLU B C 1
ATOM 3491 O O . GLU B 1 222 ? 7.086 1.573 -19.344 1 97.12 222 GLU B O 1
ATOM 3496 N N . LEU B 1 223 ? 8.695 0.308 -20.328 1 97 223 LEU B N 1
ATOM 3497 C CA . LEU B 1 223 ? 8.375 0.749 -21.688 1 97 223 LEU B CA 1
ATOM 3498 C C . LEU B 1 223 ? 6.961 0.326 -22.078 1 97 223 LEU B C 1
ATOM 3500 O O . LEU B 1 223 ? 6.227 1.095 -22.703 1 97 223 LEU B O 1
ATOM 3504 N N . TRP B 1 224 ? 6.613 -0.835 -21.75 1 97.88 224 TRP B N 1
ATOM 3505 C CA . TRP B 1 224 ? 5.258 -1.306 -22 1 97.88 224 TRP B CA 1
ATOM 3506 C C . TRP B 1 224 ? 4.227 -0.394 -21.344 1 97.88 224 TRP B C 1
ATOM 3508 O O . TRP B 1 224 ? 3.252 0.013 -21.984 1 97.88 224 TRP B O 1
ATOM 3518 N N . ALA B 1 225 ? 4.387 -0.081 -20.062 1 97.06 225 ALA B N 1
ATOM 3519 C CA . ALA B 1 225 ? 3.434 0.742 -19.328 1 97.06 225 ALA B CA 1
ATOM 3520 C C . ALA B 1 225 ? 3.303 2.129 -19.953 1 97.06 225 ALA B C 1
ATOM 3522 O O . ALA B 1 225 ? 2.201 2.678 -20.031 1 97.06 225 ALA B O 1
ATOM 3523 N N . ILE B 1 226 ? 4.43 2.688 -20.422 1 94.62 226 ILE B N 1
ATOM 3524 C CA . ILE B 1 226 ? 4.438 3.996 -21.062 1 94.62 226 ILE B CA 1
ATOM 3525 C C . ILE B 1 226 ? 3.598 3.947 -22.344 1 94.62 226 ILE B C 1
ATOM 3527 O O . ILE B 1 226 ? 2.773 4.832 -22.578 1 94.62 226 ILE B O 1
ATOM 3531 N N . GLN B 1 227 ? 3.746 2.902 -23.062 1 93.31 227 GLN B N 1
ATOM 3532 C CA . GLN B 1 227 ? 3.037 2.748 -24.328 1 93.31 227 GLN B CA 1
ATOM 3533 C C . GLN B 1 227 ? 1.54 2.561 -24.094 1 93.31 227 GLN B C 1
ATOM 3535 O O . GLN B 1 227 ? 0.721 3.07 -24.859 1 93.31 227 GLN B O 1
ATOM 3540 N N . LYS B 1 228 ? 1.235 1.857 -23.109 1 91.06 228 LYS B N 1
ATOM 3541 C CA . LYS B 1 228 ? -0.168 1.593 -22.797 1 91.06 228 LYS B CA 1
ATOM 3542 C C . LYS B 1 228 ? -0.875 2.857 -22.312 1 91.06 228 LYS B C 1
ATOM 3544 O O . LYS B 1 228 ? -2.084 3.008 -22.5 1 91.06 228 LYS B O 1
ATOM 3549 N N . GLU B 1 229 ? -0.169 3.734 -21.594 1 83 229 GLU B N 1
ATOM 3550 C CA . GLU B 1 229 ? -0.727 4.996 -21.125 1 83 229 GLU B CA 1
ATOM 3551 C C . GLU B 1 229 ? -1.039 5.934 -22.297 1 83 229 GLU B C 1
ATOM 3553 O O . GLU B 1 229 ? -1.995 6.711 -22.234 1 83 229 GLU B O 1
ATOM 3558 N N . ASP B 1 230 ? -0.269 5.859 -23.312 1 73.62 230 ASP B N 1
ATOM 3559 C CA . ASP B 1 230 ? -0.406 6.738 -24.469 1 73.62 230 ASP B CA 1
ATOM 3560 C C . ASP B 1 230 ? -1.536 6.273 -25.375 1 73.62 230 ASP B C 1
ATOM 3562 O O . ASP B 1 230 ? -1.969 7.016 -26.266 1 73.62 230 ASP B O 1
ATOM 3566 N N . ARG B 1 231 ? -2.066 5.062 -25.172 1 67.06 231 ARG B N 1
ATOM 3567 C CA . ARG B 1 231 ? -3.123 4.547 -26.031 1 67.06 231 ARG B CA 1
ATOM 3568 C C . ARG B 1 231 ? -4.492 4.699 -25.375 1 67.06 231 ARG B C 1
ATOM 3570 O O . ARG B 1 231 ? -4.602 4.672 -24.141 1 67.06 231 ARG B O 1
#

Sequence (462 aa):
MQAPRLRVGIFDDGSSTVNMAEKLDSVGHYVTVLHAPEDIRDFELVVIDAHGVEGYVEKLSAFARRGQMFLHTSLTHGITVMDPLETSGGIVMSAHPIGQDRWVASALDELGETIVGLLVGELGGSIVEIADDKRAQLAAALTYAGFLSTLQRDASYFLDEFLGDPDVTSDIVMDSAQQFQALPSLDEVIAQYDSINNPGRQRLFRDLARRQAEISRAQDIELWAIQKEDRMQAPRLRVGIFDDGSSTVNMAEKLDSVGHYVTVLHAPEDIRDFELVVIDAHGVEGYVEKLSAFARRGQMFLHTSLTHGITVMDPLETSGGIVMSAHPIGQDRWVASALDELGETIVGLLVGELGGSIVEIADDKRAQLAAALTYAGFLSTLQRDASYFLDEFLGDPDVTSDIVMDSAQQFQALPSLDEVIAQYDSINNPGRQRLFRDLARRQAEISRAQDIELWAIQKEDR

InterPro domains:
  IPR054507 CGL2689-like, C-terminal domain [PF22242] (132-228)

Organism: Corynebacterium glutamicum (strain ATCC 13032 / DSM 20300 / JCM 1318 / BCRC 11384 / CCUG 27702 / LMG 3730 / NBRC 12168 / NCIMB 10025 / NRRL B-2784 / 534) (NCBI:txid196627)